Protein AF-A0AAW5EZZ0-F1 (afdb_monomer_lite)

Sequence (472 aa):
MKQSIKCMLILLTALSLTACSPGRGEEETGLPDTGKTQEDAGNKREDSGDKETESGMKTEAPTSEAPENKEWEQFCGSYFKAGDFRYRLSVIPGEAEERDNLSITVYKRSMEGADAERSNAVTGLAEYQLPYEAGVDTYNLEDEMSGGGGNFCLLSLNRDGTVSLGGDGEDAGIYYSYNDNLKLPEGFRRPLNDTDLLEMSREDLRIIRNQFYAVYGRKFQSSDLTEYFEAEPWYRGNTEAGQFDEALLGGLIKRNIAFLNDAEEKYDAGQAAMAKKEYDALEPAPYLELLPEYGEIEVELASDKEHAVDKGLYYAAEGTISVPITLTAEQYKALDGGAELELVTDELTGEKKTLKKAETPEYGEYVFGDEAEGDYVMSTYNPDSGLYSFWANSADTRFKRVYQGVVYVLKGACEEYYGYFDMPRESIVESPGNYRVMDFNEEGPYGPQPYYGNILERDSKGYVKAIYFQGD

pLDDT: mean 83.62, std 22.98, range [20.97, 98.69]

Structure (mmCIF, N/CA/C/O backbone):
data_AF-A0AAW5EZZ0-F1
#
_entry.id   AF-A0AAW5EZZ0-F1
#
loop_
_atom_site.group_PDB
_atom_site.id
_atom_site.type_symbol
_atom_site.label_atom_id
_atom_site.label_alt_id
_atom_site.label_comp_id
_atom_site.label_asym_id
_atom_site.label_entity_id
_atom_site.label_seq_id
_atom_site.pdbx_PDB_ins_code
_atom_site.Cartn_x
_atom_site.Cartn_y
_atom_site.Cartn_z
_atom_site.occupancy
_atom_site.B_iso_or_equiv
_atom_site.auth_seq_id
_atom_site.auth_comp_id
_atom_site.auth_asym_id
_atom_site.auth_atom_id
_atom_site.pdbx_PDB_model_num
ATOM 1 N N . MET A 1 1 ? 18.873 30.737 12.457 1.00 25.80 1 MET A N 1
ATOM 2 C CA . MET A 1 1 ? 17.650 30.130 11.897 1.00 25.80 1 MET A CA 1
ATOM 3 C C . MET A 1 1 ? 18.109 28.946 11.068 1.00 25.80 1 MET A C 1
ATOM 5 O O . MET A 1 1 ? 18.758 29.187 10.060 1.00 25.80 1 MET A O 1
ATOM 9 N N . LYS A 1 2 ? 17.893 27.707 11.530 1.00 26.20 2 LYS A N 1
ATOM 10 C CA . LYS A 1 2 ? 17.995 26.536 10.645 1.00 26.20 2 LYS A CA 1
ATOM 11 C C . LYS A 1 2 ? 16.740 26.546 9.764 1.00 26.20 2 LYS A C 1
ATOM 13 O O . LYS A 1 2 ? 15.663 26.819 10.291 1.00 26.20 2 LYS A O 1
ATOM 18 N N . GLN A 1 3 ? 16.866 26.296 8.464 1.00 24.58 3 GLN A N 1
ATOM 19 C CA . GLN A 1 3 ? 15.704 25.913 7.662 1.00 24.58 3 GLN A CA 1
ATOM 20 C C . GLN A 1 3 ? 15.411 24.448 7.988 1.00 24.58 3 GLN A C 1
ATOM 22 O O . GLN A 1 3 ? 16.315 23.621 7.924 1.00 24.58 3 GLN A O 1
ATOM 27 N N . SER A 1 4 ? 14.178 24.146 8.392 1.00 29.19 4 SER A N 1
ATOM 28 C CA . SER A 1 4 ? 13.701 22.765 8.438 1.00 29.19 4 SER A CA 1
ATOM 29 C C . SER A 1 4 ? 13.444 22.324 7.000 1.00 29.19 4 SER A C 1
ATOM 31 O O . SER A 1 4 ? 12.796 23.053 6.243 1.00 29.19 4 SER A O 1
ATOM 33 N N . ILE A 1 5 ? 13.994 21.174 6.614 1.00 37.12 5 ILE A N 1
ATOM 34 C CA . ILE A 1 5 ? 13.730 20.571 5.309 1.00 37.12 5 ILE A CA 1
ATOM 35 C C . ILE A 1 5 ? 12.344 19.926 5.402 1.00 37.12 5 ILE A C 1
ATOM 37 O O . ILE A 1 5 ? 12.161 18.917 6.081 1.00 37.12 5 ILE A O 1
ATOM 41 N N . LYS A 1 6 ? 11.346 20.552 4.769 1.00 34.66 6 LYS A N 1
ATOM 42 C CA . LYS A 1 6 ? 10.012 19.965 4.613 1.00 34.66 6 LYS A CA 1
ATOM 43 C C . LYS A 1 6 ? 10.017 19.050 3.396 1.00 34.66 6 LYS A C 1
ATOM 45 O O . LYS A 1 6 ? 10.063 19.543 2.271 1.00 34.66 6 LYS A O 1
ATOM 50 N N . CYS A 1 7 ? 9.934 17.746 3.629 1.00 35.91 7 CYS A N 1
ATOM 51 C CA . CYS A 1 7 ? 9.763 16.750 2.578 1.00 35.91 7 CYS A CA 1
ATOM 52 C C . CYS A 1 7 ? 8.276 16.404 2.462 1.00 35.91 7 CYS A C 1
ATOM 54 O O . CYS A 1 7 ? 7.683 15.858 3.391 1.00 35.91 7 CYS A O 1
ATOM 56 N N . MET A 1 8 ? 7.662 16.706 1.318 1.00 28.70 8 MET A N 1
ATOM 57 C CA . MET A 1 8 ? 6.368 16.120 0.976 1.00 28.70 8 MET A CA 1
ATOM 58 C C . MET A 1 8 ? 6.643 14.696 0.493 1.00 28.70 8 MET A C 1
ATOM 60 O O . MET A 1 8 ? 7.130 14.516 -0.619 1.00 28.70 8 MET A O 1
ATOM 64 N N . LEU A 1 9 ? 6.429 13.706 1.363 1.00 32.41 9 LEU A N 1
ATOM 65 C CA . LEU A 1 9 ? 6.877 12.338 1.114 1.00 32.41 9 LEU A CA 1
ATOM 66 C C . LEU A 1 9 ? 5.952 11.634 0.110 1.00 32.41 9 LEU A C 1
ATOM 68 O O . LEU A 1 9 ? 4.942 11.033 0.480 1.00 32.41 9 LEU A O 1
ATOM 72 N N . ILE A 1 10 ? 6.327 11.716 -1.166 1.00 34.09 10 ILE A N 1
ATOM 73 C CA . ILE A 1 10 ? 6.052 10.666 -2.151 1.00 34.09 10 ILE A CA 1
ATOM 74 C C . ILE A 1 10 ? 6.952 9.478 -1.774 1.00 34.09 10 ILE A C 1
ATOM 76 O O . ILE A 1 10 ? 8.081 9.678 -1.322 1.00 34.09 10 ILE A O 1
ATOM 80 N N . LEU A 1 11 ? 6.436 8.252 -1.863 1.00 26.95 11 LEU A N 1
ATOM 81 C CA . LEU A 1 11 ? 7.055 7.085 -1.229 1.00 26.95 11 LEU A CA 1
ATOM 82 C C . LEU A 1 11 ? 8.092 6.425 -2.156 1.00 26.95 11 LEU A C 1
ATOM 84 O O . LEU A 1 11 ? 7.875 5.338 -2.678 1.00 26.95 11 LEU A O 1
ATOM 88 N N . LEU A 1 12 ? 9.216 7.116 -2.362 1.00 27.89 12 LEU A N 1
ATOM 89 C CA . LEU A 1 12 ? 10.414 6.598 -3.031 1.00 27.89 12 LEU A CA 1
ATOM 90 C C . LEU A 1 12 ? 11.658 7.365 -2.549 1.00 27.89 12 LEU A C 1
ATOM 92 O O . LEU A 1 12 ? 11.656 8.595 -2.466 1.00 27.89 12 LEU A O 1
ATOM 96 N N . THR A 1 13 ? 12.719 6.641 -2.194 1.00 28.86 13 THR A N 1
ATOM 97 C CA . THR A 1 13 ? 13.950 7.196 -1.609 1.00 28.86 13 THR A CA 1
ATOM 98 C C . THR A 1 13 ? 14.894 7.760 -2.668 1.00 28.86 13 THR A C 1
ATOM 100 O O . THR A 1 13 ? 15.791 7.079 -3.155 1.00 28.86 13 THR A O 1
ATOM 103 N N . ALA A 1 14 ? 14.730 9.043 -2.991 1.00 24.12 14 ALA A N 1
ATOM 104 C CA . ALA A 1 14 ? 15.671 9.789 -3.825 1.00 24.12 14 ALA A CA 1
ATOM 105 C C . ALA A 1 14 ? 16.871 10.304 -2.998 1.00 24.12 14 ALA A C 1
ATOM 107 O O . ALA A 1 14 ? 16.895 11.463 -2.570 1.00 24.12 14 ALA A O 1
ATOM 108 N N . LEU A 1 15 ? 17.867 9.443 -2.754 1.00 25.41 15 LEU A N 1
ATOM 109 C CA . LEU A 1 15 ? 19.126 9.833 -2.103 1.00 25.41 15 LEU A CA 1
ATOM 110 C C . LEU A 1 15 ? 20.008 10.681 -3.042 1.00 25.41 15 LEU A C 1
ATOM 112 O O . LEU A 1 15 ? 19.944 10.580 -4.266 1.00 25.41 15 LEU A O 1
ATOM 116 N N . SER A 1 16 ? 20.785 11.605 -2.469 1.00 24.33 16 SER A N 1
ATOM 117 C CA . SER A 1 16 ? 21.275 12.780 -3.210 1.00 24.33 16 SER A CA 1
ATOM 118 C C . SER A 1 16 ? 22.683 12.644 -3.809 1.00 24.33 16 SER A C 1
ATOM 120 O O . SER A 1 16 ? 23.648 12.288 -3.135 1.00 24.33 16 SER A O 1
ATOM 122 N N . LEU A 1 17 ? 22.802 13.027 -5.086 1.00 21.11 17 LEU A N 1
ATOM 123 C CA . LEU A 1 17 ? 24.050 13.100 -5.857 1.00 21.11 17 LEU A CA 1
ATOM 124 C C . LEU A 1 17 ? 25.171 13.869 -5.129 1.00 21.11 17 LEU A C 1
ATOM 126 O O . LEU A 1 17 ? 25.057 15.072 -4.881 1.00 21.11 17 LEU A O 1
ATOM 130 N N . THR A 1 18 ? 26.320 13.220 -4.922 1.00 24.28 18 THR A N 1
ATOM 131 C CA . THR A 1 18 ? 27.571 13.883 -4.514 1.00 24.28 18 THR A CA 1
ATOM 132 C C . THR A 1 18 ? 28.516 14.055 -5.705 1.00 24.28 18 THR A C 1
ATOM 134 O O . THR A 1 18 ? 29.239 13.151 -6.115 1.00 24.28 18 THR A O 1
ATOM 137 N N . ALA A 1 19 ? 28.528 15.258 -6.283 1.00 20.97 19 ALA A N 1
ATOM 138 C CA . ALA A 1 19 ? 29.364 15.569 -7.440 1.00 20.97 19 ALA A CA 1
ATOM 139 C C . ALA A 1 19 ? 30.833 15.843 -7.053 1.00 20.97 19 ALA A C 1
ATOM 141 O O . ALA A 1 19 ? 31.137 16.839 -6.390 1.00 20.97 19 ALA A O 1
ATOM 142 N N . CYS A 1 20 ? 31.764 15.029 -7.562 1.00 21.86 20 CYS A N 1
ATOM 143 C CA . CYS A 1 20 ? 33.201 15.325 -7.554 1.00 21.86 20 CYS A CA 1
ATOM 144 C C . CYS A 1 20 ? 33.704 15.717 -8.954 1.00 21.86 20 CYS A C 1
ATOM 146 O O . CYS A 1 20 ? 33.386 15.087 -9.957 1.00 21.86 20 CYS A O 1
ATOM 148 N N . SER A 1 21 ? 34.519 16.773 -9.014 1.00 23.48 21 SER A N 1
ATOM 149 C CA . SER A 1 21 ? 35.063 17.371 -10.245 1.00 23.48 21 SER A CA 1
ATOM 150 C C . SER A 1 21 ? 36.598 17.548 -10.114 1.00 23.48 21 SER A C 1
ATOM 152 O O . SER A 1 21 ? 37.146 17.257 -9.050 1.00 23.48 21 SER A O 1
ATOM 154 N N . PRO A 1 22 ? 37.361 17.905 -11.164 1.00 28.61 22 PRO A N 1
ATOM 155 C CA . PRO A 1 22 ? 37.986 16.887 -12.004 1.00 28.61 22 PRO A CA 1
ATOM 156 C C . PRO A 1 22 ? 39.528 16.887 -11.950 1.00 28.61 22 PRO A C 1
ATOM 158 O O . PRO A 1 22 ? 40.175 17.926 -11.799 1.00 28.61 22 PRO A O 1
ATOM 161 N N . GLY A 1 23 ? 40.126 15.707 -12.150 1.00 23.25 23 GLY A N 1
ATOM 162 C CA . GLY A 1 23 ? 41.570 15.520 -12.350 1.00 23.25 23 GLY A CA 1
ATOM 163 C C . GLY A 1 23 ? 41.960 15.583 -13.833 1.00 23.25 23 GLY A C 1
ATOM 164 O O . GLY A 1 23 ? 41.205 15.138 -14.691 1.00 23.25 23 GLY A O 1
ATOM 165 N N . ARG A 1 24 ? 43.134 16.144 -14.150 1.00 21.95 24 ARG A N 1
ATOM 166 C CA . ARG A 1 24 ? 43.562 16.482 -15.522 1.00 21.95 24 ARG A CA 1
ATOM 167 C C . ARG A 1 24 ? 44.943 15.900 -15.844 1.00 21.95 24 ARG A C 1
ATOM 169 O O . ARG A 1 24 ? 45.864 16.097 -15.055 1.00 21.95 24 ARG A O 1
ATOM 176 N N . GLY A 1 25 ? 45.102 15.286 -17.019 1.00 23.56 25 GLY A N 1
ATOM 177 C CA . GLY A 1 25 ? 46.399 14.861 -17.559 1.00 23.56 25 GLY A CA 1
ATOM 178 C C . GLY A 1 25 ? 46.319 14.397 -19.020 1.00 23.56 25 GLY A C 1
ATOM 179 O O . GLY A 1 25 ? 45.375 13.704 -19.389 1.00 23.56 25 GLY A O 1
ATOM 180 N N . GLU A 1 26 ? 47.292 14.810 -19.835 1.00 22.47 26 GLU A N 1
ATOM 181 C CA . GLU A 1 26 ? 47.576 14.277 -21.182 1.00 22.47 26 GLU A CA 1
ATOM 182 C C . GLU A 1 26 ? 48.276 12.875 -21.081 1.00 22.47 26 GLU A C 1
ATOM 184 O O . GLU A 1 26 ? 48.527 12.410 -19.970 1.00 22.47 26 GLU A O 1
ATOM 189 N N . GLU A 1 27 ? 48.598 12.088 -22.123 1.00 22.78 27 GLU A N 1
ATOM 190 C CA . GLU A 1 27 ? 48.943 12.389 -23.529 1.00 22.78 27 GLU A CA 1
ATOM 191 C C . GLU A 1 27 ? 48.801 11.139 -24.463 1.00 22.78 27 GLU A C 1
ATOM 193 O O . GLU A 1 27 ? 48.312 10.090 -24.051 1.00 22.78 27 GLU A O 1
ATOM 198 N N . GLU A 1 28 ? 49.191 11.269 -25.740 1.00 22.22 28 GLU A N 1
ATOM 199 C CA . GLU A 1 28 ? 48.982 10.371 -26.905 1.00 22.22 28 GLU A CA 1
ATOM 200 C C . GLU A 1 28 ? 49.392 8.872 -26.797 1.00 22.22 28 GLU A C 1
ATOM 202 O O . GLU A 1 28 ? 50.397 8.532 -26.175 1.00 22.22 28 GLU A O 1
ATOM 207 N N . THR A 1 29 ? 48.753 7.974 -27.583 1.00 23.05 29 THR A N 1
ATOM 208 C CA . THR A 1 29 ? 49.314 7.381 -28.847 1.00 23.05 29 THR A CA 1
ATOM 209 C C . THR A 1 29 ? 48.543 6.150 -29.401 1.00 23.05 29 THR A C 1
ATOM 211 O O . THR A 1 29 ? 48.099 5.299 -28.642 1.00 23.05 29 THR A O 1
ATOM 214 N N . GLY A 1 30 ? 48.506 5.978 -30.741 1.00 23.84 30 GLY A N 1
ATOM 215 C CA . GLY A 1 30 ? 48.554 4.642 -31.392 1.00 23.84 30 GLY A CA 1
ATOM 216 C C . GLY A 1 30 ? 47.301 4.038 -32.076 1.00 23.84 30 GLY A C 1
ATOM 217 O O . GLY A 1 30 ? 46.603 3.227 -31.483 1.00 23.84 30 GLY A O 1
ATOM 218 N N . LEU A 1 31 ? 47.123 4.293 -33.383 1.00 22.61 31 LEU A N 1
ATOM 219 C CA . LEU A 1 31 ? 46.390 3.433 -34.356 1.00 22.61 31 LEU A CA 1
ATOM 220 C C . LEU A 1 31 ? 47.407 2.624 -35.218 1.00 22.61 31 LEU A C 1
ATOM 222 O O . LEU A 1 31 ? 48.595 2.961 -35.128 1.00 22.61 31 LEU A O 1
ATOM 226 N N . PRO A 1 32 ? 47.036 1.668 -36.121 1.00 34.94 32 PRO A N 1
ATOM 227 C CA . PRO A 1 32 ? 45.716 1.128 -36.542 1.00 34.94 32 PRO A CA 1
ATOM 228 C C . PRO A 1 32 ? 45.671 -0.442 -36.367 1.00 34.94 32 PRO A C 1
ATOM 230 O O . PRO A 1 32 ? 46.296 -0.910 -35.423 1.00 34.94 32 PRO A O 1
ATOM 233 N N . ASP A 1 33 ? 45.022 -1.362 -37.121 1.00 25.03 33 ASP A N 1
ATOM 234 C CA . ASP A 1 33 ? 44.275 -1.365 -38.405 1.00 25.03 33 ASP A CA 1
ATOM 235 C C . ASP A 1 33 ? 43.443 -2.670 -38.649 1.00 25.03 33 ASP A C 1
ATOM 237 O O . ASP A 1 33 ? 43.699 -3.707 -38.044 1.00 25.03 33 ASP A O 1
ATOM 241 N N . THR A 1 34 ? 42.581 -2.645 -39.680 1.00 25.11 34 THR A N 1
ATOM 242 C CA . THR A 1 34 ? 42.043 -3.757 -40.523 1.00 25.11 34 THR A CA 1
ATOM 243 C C . THR A 1 34 ? 41.052 -4.838 -40.015 1.00 25.11 34 THR A C 1
ATOM 245 O O . THR A 1 34 ? 41.368 -5.647 -39.153 1.00 25.11 34 THR A O 1
ATOM 248 N N . GLY A 1 35 ? 39.943 -4.992 -40.778 1.00 26.11 35 GLY A N 1
ATOM 249 C CA . GLY A 1 35 ? 39.113 -6.220 -40.947 1.00 26.11 35 GLY A CA 1
ATOM 250 C C . GLY A 1 35 ? 37.768 -6.212 -40.191 1.00 26.11 35 GLY A C 1
ATOM 251 O O . GLY A 1 35 ? 37.785 -6.273 -38.974 1.00 26.11 35 GLY A O 1
ATOM 252 N N . LYS A 1 36 ? 36.552 -6.095 -40.769 1.00 25.17 36 LYS A N 1
ATOM 253 C CA . LYS A 1 36 ? 35.918 -6.719 -41.970 1.00 25.17 36 LYS A CA 1
ATOM 254 C C . LYS A 1 36 ? 36.054 -8.253 -41.975 1.00 25.17 36 LYS A C 1
ATOM 256 O O . LYS A 1 36 ? 37.176 -8.731 -41.856 1.00 25.17 36 LYS A O 1
ATOM 261 N N . THR A 1 37 ? 34.999 -9.073 -42.097 1.00 26.17 37 THR A N 1
ATOM 262 C CA . THR A 1 37 ? 33.671 -8.948 -42.774 1.00 26.17 37 THR A CA 1
ATOM 263 C C . THR A 1 37 ? 32.679 -9.883 -42.031 1.00 26.17 37 THR A C 1
ATOM 265 O O . THR A 1 37 ? 33.123 -10.939 -41.594 1.00 26.17 37 THR A O 1
ATOM 268 N N . GLN A 1 38 ? 31.448 -9.523 -41.633 1.00 24.27 38 GLN A N 1
ATOM 269 C CA . GLN A 1 38 ? 30.161 -9.411 -42.369 1.00 24.27 38 GLN A CA 1
ATOM 270 C C . GLN A 1 38 ? 29.733 -10.635 -43.231 1.00 24.27 38 GLN A C 1
ATOM 272 O O . GLN A 1 38 ? 30.563 -11.208 -43.929 1.00 24.27 38 GLN A O 1
ATOM 277 N N . GLU A 1 39 ? 28.412 -10.908 -43.216 1.00 25.88 39 GLU A N 1
ATOM 278 C CA . GLU A 1 39 ? 27.569 -11.821 -44.039 1.00 25.88 39 GLU A CA 1
ATOM 279 C C . GLU A 1 39 ? 27.333 -13.277 -43.559 1.00 25.88 39 GLU A C 1
ATOM 281 O O . GLU A 1 39 ? 28.250 -13.918 -43.055 1.00 25.88 39 GLU A O 1
ATOM 286 N N . ASP A 1 40 ? 26.161 -13.912 -43.774 1.00 25.56 40 ASP A N 1
ATOM 287 C CA . ASP A 1 40 ? 24.745 -13.442 -43.820 1.00 25.56 40 ASP A CA 1
ATOM 288 C C . ASP A 1 40 ? 23.756 -14.654 -43.838 1.00 25.56 40 ASP A C 1
ATOM 290 O O . ASP A 1 40 ? 24.161 -15.778 -44.130 1.00 25.56 40 ASP A O 1
ATOM 294 N N . ALA A 1 41 ? 22.456 -14.375 -43.651 1.00 25.50 41 ALA A N 1
ATOM 295 C CA . ALA A 1 41 ? 21.267 -15.059 -44.197 1.00 25.50 41 ALA A CA 1
ATOM 296 C C . ALA A 1 41 ? 20.896 -16.498 -43.747 1.00 25.50 41 ALA A C 1
ATOM 298 O O . ALA A 1 41 ? 21.713 -17.412 -43.697 1.00 25.50 41 ALA A O 1
ATOM 299 N N . GLY A 1 42 ? 19.587 -16.753 -43.537 1.00 24.06 42 GLY A N 1
ATOM 300 C CA . GLY A 1 42 ? 19.122 -18.121 -43.221 1.00 24.06 42 GLY A CA 1
ATOM 301 C C . GLY A 1 42 ? 17.630 -18.417 -42.990 1.00 24.06 42 GLY A C 1
ATOM 302 O O . GLY A 1 42 ? 17.287 -19.588 -42.912 1.00 24.06 42 GLY A O 1
ATOM 303 N N . ASN A 1 43 ? 16.754 -17.407 -42.918 1.00 24.48 43 ASN A N 1
ATOM 304 C CA . ASN A 1 43 ? 15.364 -17.400 -43.424 1.00 24.48 43 ASN A CA 1
ATOM 305 C C . ASN A 1 43 ? 14.558 -18.732 -43.510 1.00 24.48 43 ASN A C 1
ATOM 307 O O . ASN A 1 43 ? 14.788 -19.522 -44.432 1.00 24.48 43 ASN A O 1
ATOM 311 N N . LYS A 1 44 ? 13.458 -18.845 -42.736 1.00 27.62 44 LYS A N 1
ATOM 312 C CA . LYS A 1 44 ? 12.127 -19.245 -43.267 1.00 27.62 44 LYS A CA 1
ATOM 313 C C . LYS A 1 44 ? 10.953 -19.000 -42.307 1.00 27.62 44 LYS A C 1
ATOM 315 O O . LYS A 1 44 ? 11.107 -19.097 -41.098 1.00 27.62 44 LYS A O 1
ATOM 320 N N . ARG A 1 45 ? 9.775 -18.735 -42.888 1.00 25.02 45 ARG A N 1
ATOM 321 C CA . ARG A 1 45 ? 8.448 -18.702 -42.238 1.00 25.02 45 ARG A CA 1
ATOM 322 C C . ARG A 1 45 ? 7.643 -19.945 -42.631 1.00 25.02 45 ARG A C 1
ATOM 324 O O . ARG A 1 45 ? 7.754 -20.353 -43.786 1.00 25.02 45 ARG A O 1
ATOM 331 N N . GLU A 1 46 ? 6.756 -20.409 -41.755 1.00 26.00 46 GLU A N 1
ATOM 332 C CA . GLU A 1 46 ? 5.473 -21.043 -42.115 1.00 26.00 46 GLU A CA 1
ATOM 333 C C . GLU A 1 46 ? 4.365 -20.481 -41.194 1.00 26.00 46 GLU A C 1
ATOM 335 O O . GLU A 1 46 ? 4.670 -19.765 -40.241 1.00 26.00 46 GLU A O 1
ATOM 340 N N . ASP A 1 47 ? 3.098 -20.709 -41.547 1.00 25.36 47 ASP A N 1
ATOM 341 C CA . ASP A 1 47 ? 1.916 -19.963 -41.077 1.00 25.36 47 ASP A CA 1
ATOM 342 C C . ASP A 1 47 ? 0.717 -20.915 -40.881 1.00 25.36 47 ASP A C 1
ATOM 344 O O . ASP A 1 47 ? 0.445 -21.746 -41.752 1.00 25.36 47 ASP A O 1
ATOM 348 N N . SER A 1 48 ? 0.009 -20.796 -39.751 1.00 25.12 48 SER A N 1
ATOM 349 C CA . SER A 1 48 ? -1.317 -21.394 -39.519 1.00 25.12 48 SER A CA 1
ATOM 350 C C . SER A 1 48 ? -1.993 -20.768 -38.290 1.00 25.12 48 SER A C 1
ATOM 352 O O . SER A 1 48 ? -1.419 -20.811 -37.202 1.00 25.12 48 SER A O 1
ATOM 354 N N . GLY A 1 49 ? -3.199 -20.216 -38.452 1.00 23.98 49 GLY A N 1
ATOM 355 C CA . GLY A 1 49 ? -3.851 -19.382 -37.432 1.00 23.98 49 GLY A CA 1
ATOM 356 C C . GLY A 1 49 ? -4.757 -20.072 -36.397 1.00 23.98 49 GLY A C 1
ATOM 357 O O . GLY A 1 49 ? -4.881 -21.295 -36.330 1.00 23.98 49 GLY A O 1
ATOM 358 N N . ASP A 1 50 ? -5.430 -19.196 -35.649 1.00 28.22 50 ASP A N 1
ATOM 359 C CA . ASP A 1 50 ? -6.645 -19.369 -34.841 1.00 28.22 50 ASP A CA 1
ATOM 360 C C . ASP A 1 50 ? -6.617 -20.325 -33.635 1.00 28.22 50 ASP A C 1
ATOM 362 O O . ASP A 1 50 ? -7.182 -21.422 -33.645 1.00 28.22 50 ASP A O 1
ATOM 366 N N . LYS A 1 51 ? -6.129 -19.782 -32.514 1.00 27.08 51 LYS A N 1
ATOM 367 C CA . LYS A 1 51 ? -6.899 -19.690 -31.259 1.00 27.08 51 LYS A CA 1
ATOM 368 C C . LYS A 1 51 ? -6.567 -18.374 -30.561 1.00 27.08 51 LYS A C 1
ATOM 370 O O . LYS A 1 51 ? -5.404 -17.987 -30.544 1.00 27.08 51 LYS A O 1
ATOM 375 N N . GLU A 1 52 ? -7.551 -17.757 -29.915 1.00 34.47 52 GLU A N 1
ATOM 376 C CA . GLU A 1 52 ? -7.270 -16.804 -28.839 1.00 34.47 52 GLU A CA 1
ATOM 377 C C . GLU A 1 52 ? -6.639 -17.583 -27.682 1.00 34.47 52 GLU A C 1
ATOM 379 O O . GLU A 1 52 ? -7.231 -18.517 -27.131 1.00 34.47 52 GLU A O 1
ATOM 384 N N . THR A 1 53 ? -5.385 -17.261 -27.388 1.00 29.70 53 THR A N 1
ATOM 385 C CA . THR A 1 53 ? -4.607 -17.855 -26.305 1.00 29.70 53 THR A CA 1
ATOM 386 C C . THR A 1 53 ? -4.374 -16.804 -25.238 1.00 29.70 53 THR A C 1
ATOM 388 O O . THR A 1 53 ? -3.755 -15.785 -25.529 1.00 29.70 53 THR A O 1
ATOM 391 N N . GLU A 1 54 ? -4.783 -17.091 -24.004 1.00 44.47 54 GLU A N 1
ATOM 392 C CA . GLU A 1 54 ? -4.286 -16.404 -22.808 1.00 44.47 54 GLU A CA 1
ATOM 393 C C . GLU A 1 54 ? -2.767 -16.651 -22.724 1.00 44.47 54 GLU A C 1
ATOM 395 O O . GLU A 1 54 ? -2.307 -17.685 -22.233 1.00 44.47 54 GLU A O 1
ATOM 400 N N . SER A 1 55 ? -1.970 -15.754 -23.308 1.00 38.06 55 SER A N 1
ATOM 401 C CA . SER A 1 55 ? -0.539 -15.958 -23.552 1.00 38.06 55 SER A CA 1
ATOM 402 C C . SER A 1 55 ? 0.317 -15.518 -22.363 1.00 38.06 55 SER A C 1
ATOM 404 O O . SER A 1 55 ? 1.198 -14.672 -22.495 1.00 38.06 55 SER A O 1
ATOM 406 N N . GLY A 1 56 ? 0.059 -16.102 -21.190 1.00 38.75 56 GLY A N 1
ATOM 407 C CA . GLY A 1 56 ? 0.911 -15.941 -20.011 1.00 38.75 56 GLY A CA 1
ATOM 408 C C . GLY A 1 56 ? 2.246 -16.670 -20.192 1.00 38.75 56 GLY A C 1
ATOM 409 O O . GLY A 1 56 ? 2.362 -17.855 -19.873 1.00 38.75 56 GLY A O 1
ATOM 410 N N . MET A 1 57 ? 3.256 -15.976 -20.718 1.00 40.34 57 MET A N 1
ATOM 411 C CA . MET A 1 57 ? 4.615 -16.503 -20.858 1.00 40.34 57 MET A CA 1
ATOM 412 C C . MET A 1 57 ? 5.321 -16.456 -19.494 1.00 40.34 57 MET A C 1
ATOM 414 O O . MET A 1 57 ? 5.633 -15.384 -18.988 1.00 40.34 57 MET A O 1
ATOM 418 N N . LYS A 1 58 ? 5.579 -17.619 -18.879 1.00 39.62 58 LYS A N 1
ATOM 419 C CA . LYS A 1 58 ? 6.335 -17.690 -17.616 1.00 39.62 58 LYS A CA 1
ATOM 420 C C . LYS A 1 58 ? 7.840 -17.531 -17.862 1.00 39.62 58 LYS A C 1
ATOM 422 O O . LYS A 1 58 ? 8.537 -18.520 -18.087 1.00 39.62 58 LYS A O 1
ATOM 427 N N . THR A 1 59 ? 8.329 -16.300 -17.782 1.00 39.47 59 THR A N 1
ATOM 428 C CA . THR A 1 59 ? 9.729 -15.984 -17.469 1.00 39.47 59 THR A CA 1
ATOM 429 C C . THR A 1 59 ? 9.911 -15.922 -15.947 1.00 39.47 59 THR A C 1
ATOM 431 O O . THR A 1 59 ? 9.034 -15.454 -15.225 1.00 39.47 59 THR A O 1
ATOM 434 N N . GLU A 1 60 ? 11.021 -16.459 -15.432 1.00 42.69 60 GLU A N 1
ATOM 435 C CA . GLU A 1 60 ? 11.347 -16.357 -14.002 1.00 42.69 60 GLU A CA 1
ATOM 436 C C . GLU A 1 60 ? 11.781 -14.916 -13.696 1.00 42.69 60 GLU A C 1
ATOM 438 O O . GLU A 1 60 ? 12.631 -14.360 -14.397 1.00 42.69 60 GLU A O 1
ATOM 443 N N . ALA A 1 61 ? 11.172 -14.292 -12.684 1.00 44.19 61 ALA A N 1
ATOM 444 C CA . ALA A 1 61 ? 11.488 -12.917 -12.312 1.00 44.19 61 ALA A CA 1
ATOM 445 C C . ALA A 1 61 ? 12.948 -12.808 -11.819 1.00 44.19 61 ALA A C 1
ATOM 447 O O . ALA A 1 61 ? 13.403 -13.691 -11.087 1.00 44.19 61 ALA A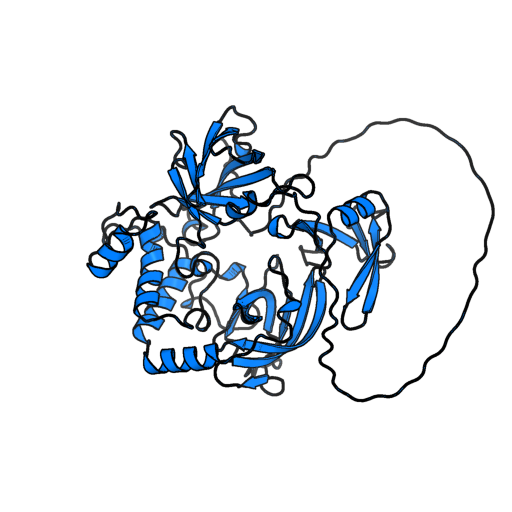 O 1
ATOM 448 N N . PRO A 1 62 ? 13.692 -11.747 -12.187 1.00 50.66 62 PRO A N 1
ATOM 449 C CA . PRO A 1 62 ? 15.066 -11.571 -11.733 1.00 50.66 62 PRO A CA 1
ATOM 450 C C . PRO A 1 62 ? 15.106 -11.396 -10.210 1.00 50.66 62 PRO A C 1
ATOM 452 O O . PRO A 1 62 ? 14.468 -10.501 -9.665 1.00 50.66 62 PRO A O 1
ATOM 455 N N . THR A 1 63 ? 15.881 -12.234 -9.523 1.00 48.22 63 THR A N 1
ATOM 456 C CA . THR A 1 63 ? 16.118 -12.142 -8.075 1.00 48.22 63 THR A CA 1
ATOM 457 C C . THR A 1 63 ? 17.529 -11.634 -7.801 1.00 48.22 63 THR A C 1
ATOM 459 O O . THR A 1 63 ? 18.491 -12.193 -8.329 1.00 48.22 63 THR A O 1
ATOM 462 N N . SER A 1 64 ? 17.681 -10.623 -6.945 1.00 53.28 64 SER A N 1
ATOM 463 C CA . SER A 1 64 ? 18.989 -10.219 -6.409 1.00 53.28 64 SER A CA 1
ATOM 464 C C . SER A 1 64 ? 19.596 -11.314 -5.521 1.00 53.28 64 SER A C 1
ATOM 466 O O . SER A 1 64 ? 18.861 -11.948 -4.759 1.00 53.28 64 SER A O 1
ATOM 468 N N . GLU A 1 65 ? 20.923 -11.483 -5.528 1.00 53.78 65 GLU A N 1
ATOM 469 C CA . GLU A 1 65 ? 21.616 -12.312 -4.529 1.00 53.78 65 GLU A CA 1
ATOM 470 C C . GLU A 1 65 ? 21.525 -11.652 -3.140 1.00 53.78 65 GLU A C 1
ATOM 472 O O . GLU A 1 65 ? 22.311 -10.777 -2.786 1.00 53.78 65 GLU A O 1
ATOM 477 N N . ALA A 1 66 ? 20.514 -12.037 -2.359 1.00 52.97 66 ALA A N 1
ATOM 478 C CA . ALA A 1 66 ? 20.323 -11.547 -0.997 1.00 52.97 66 ALA A CA 1
ATOM 479 C C . ALA A 1 66 ? 21.330 -12.190 -0.013 1.00 52.97 66 ALA A C 1
ATOM 481 O O . ALA A 1 66 ? 21.739 -13.334 -0.232 1.00 52.97 66 ALA A O 1
ATOM 482 N N . PRO A 1 67 ? 21.679 -11.515 1.104 1.00 56.66 67 PRO A N 1
ATOM 483 C CA . PRO A 1 67 ? 22.525 -12.092 2.151 1.00 56.66 67 PRO A CA 1
ATOM 484 C C . PRO A 1 67 ? 22.002 -13.441 2.675 1.00 56.66 67 PRO A C 1
ATOM 486 O O . PRO A 1 67 ? 20.792 -13.645 2.788 1.00 56.66 67 PRO A O 1
ATOM 489 N N . GLU A 1 68 ? 22.908 -14.352 3.065 1.00 58.00 68 GLU A N 1
ATOM 490 C CA . GLU A 1 68 ? 22.541 -15.686 3.589 1.00 58.00 68 GLU A CA 1
ATOM 491 C C . GLU A 1 68 ? 21.656 -15.625 4.851 1.00 58.00 68 GLU A C 1
ATOM 493 O O . GLU A 1 68 ? 20.940 -16.583 5.148 1.00 58.00 68 GLU A O 1
ATOM 498 N N . ASN A 1 69 ? 21.688 -14.507 5.588 1.00 66.88 69 ASN A N 1
ATOM 499 C CA . ASN A 1 69 ? 20.760 -14.228 6.676 1.00 66.88 69 ASN A CA 1
ATOM 500 C C . ASN A 1 69 ? 19.744 -13.147 6.273 1.00 66.88 69 ASN A C 1
ATOM 502 O O . ASN A 1 69 ? 20.121 -12.041 5.893 1.00 66.88 69 ASN A O 1
ATOM 506 N N . LYS A 1 70 ? 18.457 -13.467 6.437 1.00 80.62 70 LYS A N 1
ATOM 507 C CA . LYS A 1 70 ? 17.301 -12.584 6.215 1.00 80.62 70 LYS A CA 1
ATOM 508 C C . LYS A 1 70 ? 16.577 -12.199 7.516 1.00 80.62 70 LYS A C 1
ATOM 510 O O . LYS A 1 70 ? 15.497 -11.626 7.466 1.00 80.62 70 LYS A O 1
ATOM 515 N N . GLU A 1 71 ? 17.148 -12.476 8.695 1.00 87.31 71 GLU A N 1
ATOM 516 C CA . GLU A 1 71 ? 16.571 -12.061 9.990 1.00 87.31 71 GLU A CA 1
ATOM 517 C C . GLU A 1 71 ? 16.321 -10.545 10.087 1.00 87.31 71 GLU A C 1
ATOM 519 O O . GLU A 1 71 ? 15.460 -10.123 10.853 1.00 87.31 71 GLU A O 1
ATOM 524 N N . TRP A 1 72 ? 17.028 -9.725 9.311 1.00 88.88 72 TRP A N 1
ATOM 525 C CA . TRP A 1 72 ? 16.809 -8.283 9.251 1.00 88.88 72 TRP A CA 1
ATOM 526 C C . TRP A 1 72 ? 15.515 -7.889 8.510 1.00 88.88 72 TRP A C 1
ATOM 528 O O . TRP A 1 72 ? 14.910 -6.880 8.865 1.00 88.88 72 TRP A O 1
ATOM 538 N N . GLU A 1 73 ? 15.025 -8.702 7.560 1.00 90.69 73 GLU A N 1
ATOM 539 C CA . GLU A 1 73 ? 13.815 -8.407 6.766 1.00 90.69 73 GLU A CA 1
ATOM 540 C C . GLU A 1 73 ? 12.551 -8.336 7.645 1.00 90.69 73 GLU A C 1
ATOM 542 O O . GLU A 1 73 ? 11.608 -7.624 7.310 1.00 90.69 73 GLU A O 1
ATOM 547 N N . GLN A 1 74 ? 12.550 -8.986 8.820 1.00 90.94 74 GLN A N 1
ATOM 548 C CA . GLN A 1 74 ? 11.442 -8.911 9.789 1.00 90.94 74 GLN A CA 1
ATOM 549 C C . GLN A 1 74 ? 11.268 -7.519 10.426 1.00 90.94 74 GLN A C 1
ATOM 551 O O . GLN A 1 74 ? 10.240 -7.264 11.048 1.00 90.94 74 GLN A O 1
ATOM 556 N N . PHE A 1 75 ? 12.279 -6.648 10.323 1.00 93.38 75 PHE A N 1
ATOM 557 C CA . PHE A 1 75 ? 12.238 -5.283 10.849 1.00 93.38 75 PHE A CA 1
ATOM 558 C C . PHE A 1 75 ? 11.921 -4.244 9.771 1.00 93.38 75 PHE A C 1
ATOM 560 O O . PHE A 1 75 ? 11.766 -3.076 10.110 1.00 93.38 75 PHE A O 1
ATOM 567 N N . CYS A 1 76 ? 11.833 -4.627 8.492 1.00 94.44 76 CYS A N 1
ATOM 568 C CA . CYS A 1 76 ? 11.517 -3.709 7.400 1.00 94.44 76 CYS A CA 1
ATOM 569 C C . CYS A 1 76 ? 10.021 -3.344 7.375 1.00 94.44 76 CYS A C 1
ATOM 571 O O . CYS A 1 76 ? 9.150 -4.167 7.657 1.00 94.44 76 CYS A O 1
ATOM 573 N N . GLY A 1 77 ? 9.713 -2.100 7.001 1.00 94.75 77 GLY A N 1
ATOM 574 C CA . GLY A 1 77 ? 8.352 -1.595 6.831 1.00 94.75 77 GLY A CA 1
ATOM 575 C C . GLY A 1 77 ? 8.052 -0.304 7.597 1.00 94.75 77 GLY A C 1
ATOM 576 O O . GLY A 1 77 ? 8.936 0.407 8.078 1.00 94.75 77 GLY A O 1
ATOM 577 N N . SER A 1 78 ? 6.758 0.024 7.682 1.00 96.19 78 SER A N 1
ATOM 578 C CA . SER A 1 78 ? 6.253 1.233 8.348 1.00 96.19 78 SER A CA 1
ATOM 579 C C . SER A 1 78 ? 5.930 0.998 9.824 1.00 96.19 78 SER A C 1
ATOM 581 O O . SER A 1 78 ? 5.281 0.015 10.184 1.00 96.19 78 SER A O 1
ATOM 583 N N . TYR A 1 79 ? 6.294 1.969 10.659 1.00 97.94 79 TYR A N 1
ATOM 584 C CA . TYR A 1 79 ? 6.175 1.939 12.113 1.00 97.94 79 TYR A CA 1
ATOM 585 C C . TYR A 1 79 ? 5.550 3.228 12.672 1.00 97.94 79 TYR A C 1
ATOM 587 O O . TYR A 1 79 ? 5.772 4.319 12.146 1.00 97.94 79 TYR A O 1
ATOM 595 N N . PHE A 1 80 ? 4.800 3.131 13.774 1.00 97.81 80 PHE A N 1
ATOM 596 C CA . PHE A 1 80 ? 4.192 4.277 14.467 1.00 97.81 80 PHE A CA 1
ATOM 597 C C . PHE A 1 80 ? 4.500 4.281 15.967 1.00 97.81 80 PHE A C 1
ATOM 599 O O . PHE A 1 80 ? 4.578 3.233 16.608 1.00 97.81 80 PHE A O 1
ATOM 606 N N . LYS A 1 81 ? 4.652 5.474 16.547 1.00 98.19 81 LYS A N 1
ATOM 607 C CA . LYS A 1 81 ? 4.951 5.645 17.973 1.00 98.19 81 LYS A CA 1
ATOM 608 C C . LYS A 1 81 ? 3.737 5.345 18.852 1.00 98.19 81 LYS A C 1
ATOM 610 O O . LYS A 1 81 ? 2.641 5.859 18.619 1.00 98.19 81 LYS A O 1
ATOM 615 N N . ALA A 1 82 ? 3.952 4.579 19.922 1.00 98.00 82 ALA A N 1
ATOM 616 C CA . ALA A 1 82 ? 2.907 4.191 20.867 1.00 98.00 82 ALA A CA 1
ATOM 617 C C . ALA A 1 82 ? 2.161 5.402 21.468 1.00 98.00 82 ALA A C 1
ATOM 619 O O . ALA A 1 82 ? 2.715 6.162 22.267 1.00 98.00 82 ALA A O 1
ATOM 620 N N . GLY A 1 83 ? 0.883 5.551 21.107 1.00 96.69 83 GLY A N 1
ATOM 621 C CA . GLY A 1 83 ? -0.005 6.612 21.585 1.00 96.69 83 GLY A CA 1
ATOM 622 C C . GLY A 1 83 ? 0.176 7.992 20.947 1.00 96.69 83 GLY A C 1
ATOM 623 O O . GLY A 1 83 ? -0.470 8.934 21.409 1.00 96.69 83 GLY A O 1
ATOM 624 N N . ASP A 1 84 ? 1.035 8.134 19.931 1.00 96.12 84 ASP A N 1
ATOM 625 C CA . ASP A 1 84 ? 1.214 9.387 19.192 1.00 96.12 84 ASP A CA 1
ATOM 626 C C . ASP A 1 84 ? 1.634 9.148 17.729 1.00 96.12 84 ASP A C 1
ATOM 628 O O . ASP A 1 84 ? 2.769 9.412 17.327 1.00 96.12 84 ASP A O 1
ATOM 632 N N . PHE A 1 85 ? 0.678 8.699 16.913 1.00 95.38 85 PHE A N 1
ATOM 633 C CA . PHE A 1 85 ? 0.816 8.440 15.468 1.00 95.38 85 PHE A CA 1
ATOM 634 C C . PHE A 1 85 ? 1.286 9.641 14.620 1.00 95.38 85 PHE A C 1
ATOM 636 O O . PHE A 1 85 ? 1.511 9.508 13.417 1.00 95.38 85 PHE A O 1
ATOM 643 N N . ARG A 1 86 ? 1.473 10.836 15.205 1.00 94.25 86 ARG A N 1
ATOM 644 C CA . ARG A 1 86 ? 2.208 11.910 14.518 1.00 94.25 86 ARG A CA 1
ATOM 645 C C . ARG A 1 86 ? 3.646 11.492 14.232 1.00 94.25 86 ARG A C 1
ATOM 647 O O . ARG A 1 86 ? 4.166 11.899 13.199 1.00 94.25 86 ARG A O 1
ATOM 654 N N . TYR A 1 87 ? 4.266 10.722 15.125 1.00 96.19 87 TYR A N 1
ATOM 655 C CA . TYR A 1 87 ? 5.620 10.205 14.958 1.00 96.19 87 TYR A CA 1
ATOM 656 C C . TYR A 1 87 ? 5.570 8.827 14.313 1.00 96.19 87 TYR A C 1
ATOM 658 O O . TYR A 1 87 ? 4.903 7.906 14.796 1.00 96.19 87 TYR A O 1
ATOM 666 N N . ARG A 1 88 ? 6.293 8.713 13.208 1.00 96.19 88 ARG A N 1
ATOM 667 C CA . ARG A 1 88 ? 6.369 7.538 12.357 1.00 96.19 88 ARG A CA 1
ATOM 668 C C . ARG A 1 88 ? 7.832 7.254 12.036 1.00 96.19 88 ARG A C 1
ATOM 670 O O . ARG A 1 88 ? 8.682 8.141 12.102 1.00 96.19 88 ARG A O 1
ATOM 677 N N . LEU A 1 89 ? 8.108 6.000 11.734 1.00 95.25 89 LEU A N 1
ATOM 678 C CA . LEU A 1 89 ? 9.430 5.488 11.419 1.00 95.25 89 LEU A CA 1
ATOM 679 C C . LEU A 1 89 ? 9.282 4.564 10.207 1.00 95.25 89 LEU A C 1
ATOM 681 O O . LEU A 1 89 ? 8.255 3.901 10.054 1.00 95.25 89 LEU A O 1
ATOM 685 N N . SER A 1 90 ? 10.265 4.564 9.318 1.00 96.12 90 SER A N 1
ATOM 686 C CA . SER A 1 90 ? 10.384 3.567 8.254 1.00 96.12 90 SER A CA 1
ATOM 687 C C . SER A 1 90 ? 11.722 2.877 8.420 1.00 96.12 90 SER A C 1
ATOM 689 O O . SER A 1 90 ? 12.717 3.560 8.643 1.00 96.12 90 SER A O 1
ATOM 691 N N . VAL A 1 91 ? 11.731 1.555 8.312 1.00 96.50 91 VAL A N 1
ATOM 692 C CA . VAL A 1 91 ? 12.948 0.760 8.142 1.00 96.50 91 VAL A CA 1
ATOM 693 C C . VAL A 1 91 ? 12.893 0.193 6.734 1.00 96.50 91 VAL A C 1
ATOM 695 O O . VAL A 1 91 ? 11.881 -0.404 6.366 1.00 96.50 91 VAL A O 1
ATOM 698 N N . ILE A 1 92 ? 13.947 0.370 5.952 1.00 94.94 92 ILE A N 1
ATOM 699 C CA . ILE A 1 92 ? 14.057 -0.198 4.605 1.00 94.94 92 ILE A CA 1
ATOM 700 C C . ILE A 1 92 ? 15.369 -0.981 4.467 1.00 94.94 92 ILE A C 1
ATOM 702 O O . ILE A 1 92 ? 16.312 -0.715 5.220 1.00 94.94 92 ILE A O 1
ATOM 706 N N . PRO A 1 93 ? 15.442 -1.945 3.532 1.00 93.62 93 PRO A N 1
ATOM 707 C CA . PRO A 1 93 ? 16.709 -2.560 3.149 1.00 93.62 93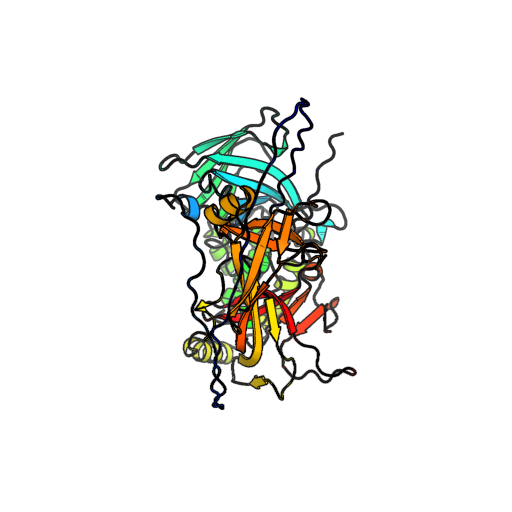 PRO A CA 1
ATOM 708 C C . PRO A 1 93 ? 17.730 -1.502 2.712 1.00 93.62 93 PRO A C 1
ATOM 710 O O . PRO A 1 93 ? 17.357 -0.451 2.185 1.00 93.62 93 PRO A O 1
ATOM 713 N N . GLY A 1 94 ? 19.012 -1.798 2.903 1.00 90.94 94 GLY A N 1
ATOM 714 C CA . GLY A 1 94 ? 20.105 -0.967 2.404 1.00 90.94 94 GLY A CA 1
ATOM 715 C C . GLY A 1 94 ? 20.290 -1.028 0.883 1.00 90.94 94 GLY A C 1
ATOM 716 O O . GLY A 1 94 ? 19.545 -1.695 0.153 1.00 90.94 94 GLY A O 1
ATOM 717 N N . GLU A 1 95 ? 21.329 -0.333 0.418 1.00 88.31 95 GLU A N 1
ATOM 718 C CA . GLU A 1 95 ? 21.779 -0.321 -0.981 1.00 88.31 95 GLU A CA 1
ATOM 719 C C . GLU A 1 95 ? 22.103 -1.729 -1.512 1.00 88.31 95 GLU A C 1
ATOM 721 O O . GLU A 1 95 ? 22.281 -2.682 -0.752 1.00 88.31 95 GLU A O 1
ATOM 726 N N . ALA A 1 96 ? 22.189 -1.869 -2.836 1.00 85.75 96 ALA A N 1
ATOM 727 C CA . ALA A 1 96 ? 22.240 -3.166 -3.516 1.00 85.75 96 ALA A CA 1
ATOM 728 C C . ALA A 1 96 ? 23.337 -4.134 -3.013 1.00 85.75 96 ALA A C 1
ATOM 730 O O . ALA A 1 96 ? 23.087 -5.337 -2.926 1.00 85.75 96 ALA A O 1
ATOM 731 N N . GLU A 1 97 ? 24.530 -3.637 -2.664 1.00 83.06 97 GLU A N 1
ATOM 732 C CA . GLU A 1 97 ? 25.618 -4.443 -2.084 1.00 83.06 97 GLU A CA 1
ATOM 733 C C . GLU A 1 97 ? 25.602 -4.570 -0.547 1.00 83.06 97 GLU A C 1
ATOM 735 O O . GLU A 1 97 ? 26.348 -5.389 -0.012 1.00 83.06 97 GLU A O 1
ATOM 740 N N . GLU A 1 98 ? 24.772 -3.802 0.163 1.00 86.56 98 GLU A N 1
ATOM 741 C CA . GLU A 1 98 ? 24.714 -3.739 1.633 1.00 86.56 98 GLU A CA 1
ATOM 742 C C . GLU A 1 98 ? 23.255 -3.791 2.137 1.00 86.56 98 GLU A C 1
ATOM 744 O O . GLU A 1 98 ? 22.846 -2.989 2.974 1.00 86.56 98 GLU A O 1
ATOM 749 N N . ARG A 1 99 ? 22.425 -4.715 1.622 1.00 88.38 99 ARG A N 1
ATOM 750 C CA . ARG A 1 99 ? 20.975 -4.764 1.939 1.00 88.38 99 ARG A CA 1
ATOM 751 C C . ARG A 1 99 ? 20.651 -4.907 3.434 1.00 88.38 99 ARG A C 1
ATOM 753 O O . ARG A 1 99 ? 19.570 -4.500 3.848 1.00 88.38 99 ARG A O 1
ATOM 760 N N . ASP A 1 100 ? 21.562 -5.465 4.228 1.00 89.00 100 ASP A N 1
ATOM 761 C CA . ASP A 1 100 ? 21.471 -5.603 5.686 1.00 89.00 100 ASP A CA 1
ATOM 762 C C . ASP A 1 100 ? 21.975 -4.367 6.470 1.00 89.00 100 ASP A C 1
ATOM 764 O O . ASP A 1 100 ? 21.831 -4.304 7.691 1.00 89.00 100 ASP A O 1
ATOM 768 N N . ASN A 1 101 ? 22.493 -3.341 5.791 1.00 92.12 101 ASN A N 1
ATOM 769 C CA . ASN A 1 101 ? 22.745 -2.010 6.347 1.00 92.12 101 ASN A CA 1
ATOM 770 C C . ASN A 1 101 ? 21.463 -1.163 6.232 1.00 92.12 101 ASN A C 1
ATOM 772 O O . ASN A 1 101 ? 21.249 -0.450 5.253 1.00 92.12 101 ASN A O 1
ATOM 776 N N . LEU A 1 102 ? 20.552 -1.316 7.197 1.00 94.44 102 LEU A N 1
ATOM 777 C CA . LEU A 1 102 ? 19.180 -0.804 7.106 1.00 94.44 102 LEU A CA 1
ATOM 778 C C . LEU A 1 102 ? 19.137 0.721 7.249 1.00 94.44 102 LEU A C 1
ATOM 780 O O . LEU A 1 102 ? 19.592 1.253 8.264 1.00 94.44 102 LEU A O 1
ATOM 784 N N . SER A 1 103 ? 18.495 1.416 6.307 1.00 94.88 103 SER A N 1
ATOM 785 C CA . SER A 1 103 ? 18.176 2.837 6.487 1.00 94.88 103 SER A CA 1
ATOM 786 C C . SER A 1 103 ? 16.916 2.990 7.339 1.00 94.88 103 SER A C 1
ATOM 788 O O . SER A 1 103 ? 15.888 2.343 7.100 1.00 94.88 103 SER A O 1
ATOM 790 N N . ILE A 1 104 ? 17.001 3.845 8.361 1.00 95.62 104 ILE A N 1
ATOM 791 C CA . ILE A 1 104 ? 15.920 4.126 9.304 1.00 95.62 104 ILE A CA 1
ATOM 792 C C . ILE A 1 104 ? 15.607 5.621 9.311 1.00 95.62 104 ILE A C 1
ATOM 794 O O . ILE A 1 104 ? 16.294 6.422 9.948 1.00 95.62 104 ILE A O 1
ATOM 798 N N . THR A 1 105 ? 14.516 5.995 8.642 1.00 95.56 105 THR A N 1
ATOM 799 C CA . THR A 1 105 ? 14.024 7.378 8.585 1.00 95.56 105 THR A CA 1
ATOM 800 C C . THR A 1 105 ? 12.970 7.618 9.666 1.00 95.56 105 THR A C 1
ATOM 802 O O . THR A 1 105 ? 11.926 6.960 9.686 1.00 95.56 105 THR A O 1
ATOM 805 N N . VAL A 1 106 ? 13.183 8.611 10.533 1.00 95.38 106 VAL A N 1
ATOM 806 C CA . VAL A 1 106 ? 12.215 9.045 11.556 1.00 95.38 106 VAL A CA 1
ATOM 807 C C . VAL A 1 106 ? 11.555 10.345 11.114 1.00 95.38 106 VAL A C 1
ATOM 809 O O . VAL A 1 106 ? 12.231 11.327 10.804 1.00 95.38 106 VAL A O 1
ATOM 812 N N . TYR A 1 107 ? 10.223 10.386 11.097 1.00 94.12 107 TYR A N 1
ATOM 813 C CA . TYR A 1 107 ? 9.467 11.517 10.563 1.00 94.12 107 TYR A CA 1
ATOM 814 C C . TYR A 1 107 ? 8.207 11.834 11.371 1.00 94.12 107 TYR A C 1
ATOM 816 O O . TYR A 1 107 ? 7.562 10.979 11.978 1.00 94.12 107 TYR A O 1
ATOM 824 N N . LYS A 1 108 ? 7.843 13.117 11.373 1.00 94.25 108 LYS A N 1
ATOM 825 C CA . LYS A 1 108 ? 6.723 13.667 12.139 1.00 94.25 108 LYS A CA 1
ATOM 826 C C . LYS A 1 108 ? 5.709 14.317 11.211 1.00 94.25 108 LYS A C 1
ATOM 828 O O . LYS A 1 108 ? 6.087 15.117 10.359 1.00 94.25 108 LYS A O 1
ATOM 833 N N . ARG A 1 109 ? 4.418 14.019 11.380 1.00 90.38 109 ARG A N 1
ATOM 834 C CA . ARG A 1 109 ? 3.334 14.686 10.641 1.00 90.38 109 ARG A CA 1
ATOM 835 C C . ARG A 1 109 ? 3.378 16.197 10.893 1.00 90.38 109 ARG A C 1
ATOM 837 O O . ARG A 1 109 ? 3.365 16.636 12.045 1.00 90.38 109 ARG A O 1
ATOM 844 N N . SER A 1 110 ? 3.402 16.979 9.816 1.00 88.94 110 SER A N 1
ATOM 845 C CA . SER A 1 110 ? 3.305 18.434 9.900 1.00 88.94 110 SER A CA 1
ATOM 846 C C . SER A 1 110 ? 1.871 18.859 10.225 1.00 88.94 110 SER A C 1
ATOM 848 O O . SER A 1 110 ? 0.900 18.277 9.749 1.00 88.94 110 SER A O 1
ATOM 850 N N . MET A 1 111 ? 1.752 19.893 11.055 1.00 86.62 111 MET A N 1
ATOM 851 C CA . MET A 1 111 ? 0.486 20.468 11.527 1.00 86.62 111 MET A CA 1
ATOM 852 C C . MET A 1 111 ? 0.382 21.960 11.156 1.00 86.62 111 MET A C 1
ATOM 854 O O . MET A 1 111 ? -0.418 22.702 11.724 1.00 86.62 111 MET A O 1
ATOM 858 N N . GLU A 1 112 ? 1.242 22.440 10.252 1.00 85.94 112 GLU A N 1
ATOM 859 C CA . GLU A 1 112 ? 1.384 23.864 9.943 1.00 85.94 112 GLU A CA 1
ATOM 860 C C . GLU A 1 112 ? 0.499 24.302 8.767 1.00 85.94 112 GLU A C 1
ATOM 862 O O . GLU A 1 112 ? 0.814 24.078 7.599 1.00 85.94 112 GLU A O 1
ATOM 867 N N . GLY A 1 113 ? -0.594 25.008 9.065 1.00 85.62 113 GLY A N 1
ATOM 868 C CA . GLY A 1 113 ? -1.437 25.626 8.040 1.00 85.62 113 GLY A CA 1
ATOM 869 C C . GLY A 1 113 ? -2.084 24.588 7.119 1.00 85.62 113 GLY A C 1
ATOM 870 O O . GLY A 1 113 ? -2.857 23.758 7.583 1.00 85.62 113 GLY A O 1
ATOM 871 N N . ALA A 1 114 ? -1.779 24.641 5.819 1.00 80.38 114 ALA A N 1
ATOM 872 C CA . ALA A 1 114 ? -2.325 23.703 4.832 1.00 80.38 114 ALA A CA 1
ATOM 873 C C . ALA A 1 114 ? -1.802 22.262 4.998 1.00 80.38 114 ALA A C 1
ATOM 875 O O . ALA A 1 114 ? -2.469 21.322 4.567 1.00 80.38 114 ALA A O 1
ATOM 876 N N . ASP A 1 115 ? -0.655 22.073 5.661 1.00 84.56 115 ASP A N 1
ATOM 877 C CA . ASP A 1 115 ? -0.113 20.744 5.963 1.00 84.56 115 ASP A CA 1
ATOM 878 C C . ASP A 1 115 ? -1.059 19.946 6.883 1.00 84.56 115 ASP A C 1
ATOM 880 O O . ASP A 1 115 ? -1.132 18.724 6.789 1.00 84.56 115 ASP A O 1
ATOM 884 N N . ALA A 1 116 ? -1.834 20.629 7.736 1.00 81.62 116 ALA A N 1
ATOM 885 C CA . ALA A 1 116 ? -2.724 20.002 8.716 1.00 81.62 116 ALA A CA 1
ATOM 886 C C . ALA A 1 116 ? -3.911 19.236 8.096 1.00 81.62 116 ALA A C 1
ATOM 888 O O . ALA A 1 116 ? -4.496 18.389 8.770 1.00 81.62 116 ALA A O 1
ATOM 889 N N . GLU A 1 117 ? -4.221 19.442 6.813 1.00 80.94 117 GLU A N 1
ATOM 890 C CA . GLU A 1 117 ? -5.177 18.608 6.066 1.00 80.94 117 GLU A CA 1
ATOM 891 C C . GLU A 1 117 ? -4.491 17.521 5.219 1.00 80.94 117 GLU A C 1
ATOM 893 O O . GLU A 1 117 ? -5.153 16.585 4.787 1.00 80.94 117 GLU A O 1
ATOM 898 N N . ARG A 1 118 ? -3.165 17.570 5.034 1.00 82.69 118 ARG A N 1
ATOM 899 C CA . ARG A 1 118 ? -2.402 16.570 4.269 1.00 82.69 118 ARG A CA 1
ATOM 900 C C . ARG A 1 118 ? -1.872 15.452 5.172 1.00 82.69 118 ARG A C 1
ATOM 902 O O . ARG A 1 118 ? -1.202 15.707 6.175 1.00 82.69 118 ARG A O 1
ATOM 909 N N . SER A 1 119 ? -2.142 14.197 4.841 1.00 75.62 119 SER A N 1
ATOM 910 C CA . SER A 1 119 ? -1.723 13.015 5.613 1.00 75.62 119 SER A CA 1
ATOM 911 C C . SER A 1 119 ? -0.281 12.596 5.293 1.00 75.62 119 SER A C 1
ATOM 913 O O . SER A 1 119 ? 0.417 12.043 6.153 1.00 75.62 119 SER A O 1
ATOM 915 N N . ASN A 1 120 ? 0.188 12.929 4.084 1.00 76.75 120 ASN A N 1
ATOM 916 C CA . ASN A 1 120 ? 1.571 12.750 3.624 1.00 76.75 120 ASN A CA 1
ATOM 917 C C . ASN A 1 120 ? 2.512 13.928 3.964 1.00 76.75 120 ASN A C 1
ATOM 919 O O . ASN A 1 120 ? 3.725 13.805 3.800 1.00 76.75 120 ASN A O 1
ATOM 923 N N . ALA A 1 121 ? 1.997 15.056 4.471 1.00 86.00 121 ALA A N 1
ATOM 924 C CA . ALA A 1 121 ? 2.834 16.188 4.867 1.00 86.00 121 ALA A CA 1
ATOM 925 C C . ALA A 1 121 ? 3.612 15.866 6.151 1.00 86.00 121 ALA A C 1
ATOM 927 O O . ALA A 1 121 ? 3.039 15.714 7.236 1.00 86.00 121 ALA A O 1
ATOM 928 N N . VAL A 1 122 ? 4.935 15.764 6.028 1.00 88.94 122 VAL A N 1
ATOM 929 C CA . VAL A 1 122 ? 5.836 15.352 7.106 1.00 88.94 122 VAL A CA 1
ATOM 930 C C . VAL A 1 122 ? 7.085 16.231 7.175 1.00 88.94 122 VAL A C 1
ATOM 932 O O . VAL A 1 122 ? 7.451 16.932 6.234 1.00 88.94 122 VAL A O 1
ATOM 935 N N . THR A 1 123 ? 7.745 16.172 8.323 1.00 89.69 123 THR A N 1
ATOM 936 C CA . THR A 1 123 ? 9.074 16.725 8.563 1.00 89.69 123 THR A CA 1
ATOM 937 C C . THR A 1 123 ? 9.978 15.570 8.977 1.00 89.69 123 THR A C 1
ATOM 939 O O . THR A 1 123 ? 9.640 14.851 9.922 1.00 89.69 123 THR A O 1
ATOM 942 N N . GLY A 1 124 ? 11.107 15.387 8.289 1.00 90.62 124 GLY A N 1
ATOM 943 C CA . GLY A 1 124 ? 12.159 14.474 8.745 1.00 90.62 124 GLY A CA 1
ATOM 944 C C . GLY A 1 124 ? 12.737 14.968 10.073 1.00 90.62 124 GLY A C 1
ATOM 945 O O . GLY A 1 124 ? 12.974 16.168 10.234 1.00 90.62 124 GLY A O 1
ATOM 946 N N . LEU A 1 125 ? 12.888 14.064 11.040 1.00 90.50 125 LEU A N 1
ATOM 947 C CA . LEU A 1 125 ? 13.462 14.361 12.353 1.00 90.50 125 LEU A CA 1
ATOM 948 C C . LEU A 1 125 ? 14.894 13.846 12.478 1.00 90.50 125 LEU A C 1
ATOM 950 O O . LEU A 1 125 ? 15.735 14.571 13.004 1.00 90.50 125 LEU A O 1
ATOM 954 N N . ALA A 1 126 ? 15.137 12.622 12.010 1.00 91.12 126 ALA A N 1
ATOM 955 C CA . ALA A 1 126 ? 16.434 11.963 12.015 1.00 91.12 126 ALA A CA 1
ATOM 956 C C . ALA A 1 126 ? 16.488 10.874 10.933 1.00 91.12 126 ALA A C 1
ATOM 958 O O . ALA A 1 126 ? 15.452 10.376 10.481 1.00 91.12 126 ALA A O 1
ATOM 959 N N . GLU A 1 127 ? 17.703 10.491 10.564 1.00 93.12 127 GLU A N 1
ATOM 960 C CA . GLU A 1 127 ? 18.011 9.373 9.673 1.00 93.12 127 GLU A CA 1
ATOM 961 C C . GLU A 1 127 ? 19.219 8.632 10.241 1.00 93.12 127 GLU A C 1
ATOM 963 O O . GLU A 1 127 ? 20.148 9.272 10.741 1.00 93.12 127 GLU A O 1
ATOM 968 N N . TYR A 1 128 ? 19.172 7.303 10.217 1.00 92.88 128 TYR A N 1
ATOM 969 C CA . TYR A 1 128 ? 20.215 6.438 10.758 1.00 92.88 128 TYR A CA 1
ATOM 970 C C . TYR A 1 128 ? 20.495 5.290 9.791 1.00 92.88 128 TYR A C 1
ATOM 972 O O . TYR A 1 128 ? 19.555 4.611 9.381 1.00 92.88 128 TYR A O 1
ATOM 980 N N . GLN A 1 129 ? 21.770 5.008 9.523 1.00 93.56 129 GLN A N 1
ATOM 981 C CA . GLN A 1 129 ? 22.184 3.723 8.951 1.00 93.56 129 GLN A CA 1
ATOM 982 C C . GLN A 1 129 ? 22.421 2.728 10.091 1.00 93.56 129 GLN A C 1
ATOM 984 O O . GLN A 1 129 ? 23.157 3.026 11.039 1.00 93.56 129 GLN A O 1
ATOM 989 N N . LEU A 1 130 ? 21.783 1.562 10.025 1.00 94.06 130 LEU A N 1
ATOM 990 C CA . LEU A 1 130 ? 21.901 0.485 11.003 1.00 94.06 130 LEU A CA 1
ATOM 991 C C . LEU A 1 130 ? 22.606 -0.712 10.344 1.00 94.06 130 LEU A C 1
ATOM 993 O O . LEU A 1 130 ? 21.936 -1.524 9.704 1.00 94.06 130 LEU A O 1
ATOM 997 N N . PRO A 1 131 ? 23.930 -0.876 10.528 1.00 92.94 131 PRO A N 1
ATOM 998 C CA . PRO A 1 131 ? 24.626 -2.082 10.093 1.00 92.94 131 PRO A CA 1
ATOM 999 C C . PRO A 1 131 ? 24.143 -3.263 10.943 1.00 92.94 131 PRO A C 1
ATOM 1001 O O . PRO A 1 131 ? 24.475 -3.364 12.129 1.00 92.94 131 PRO A O 1
ATOM 1004 N N . TYR A 1 132 ? 23.296 -4.121 10.372 1.00 92.12 132 TYR A N 1
ATOM 1005 C CA . TYR A 1 132 ? 22.683 -5.217 11.113 1.00 92.12 132 TYR A CA 1
ATOM 1006 C C . TYR A 1 132 ? 23.729 -6.250 11.558 1.00 92.12 132 TYR A C 1
ATOM 1008 O O . TYR A 1 132 ? 24.618 -6.643 10.809 1.00 92.12 132 TYR A O 1
ATOM 1016 N N . GLU A 1 133 ? 23.600 -6.736 12.793 1.00 91.00 133 GLU A N 1
ATOM 1017 C CA . GLU A 1 133 ? 24.468 -7.774 13.351 1.00 91.00 133 GLU A CA 1
ATOM 1018 C C . GLU A 1 133 ? 23.597 -8.821 14.051 1.00 91.00 133 GLU A C 1
ATOM 1020 O O . GLU A 1 133 ? 22.904 -8.531 15.028 1.00 91.00 133 GLU A O 1
ATOM 1025 N N . ALA A 1 134 ? 23.629 -10.063 13.563 1.00 89.00 134 ALA A N 1
ATOM 1026 C CA . ALA A 1 134 ? 22.770 -11.131 14.065 1.00 89.00 134 ALA A CA 1
ATOM 1027 C C . ALA A 1 134 ? 23.008 -11.401 15.566 1.00 89.00 134 ALA A C 1
ATOM 1029 O O . ALA A 1 134 ? 24.075 -11.857 15.985 1.00 89.00 134 ALA A O 1
ATOM 1030 N N . GLY A 1 135 ? 21.985 -11.135 16.385 1.00 88.31 135 GLY A N 1
ATOM 1031 C CA . GLY A 1 135 ? 22.040 -11.266 17.844 1.00 88.31 135 GLY A CA 1
ATOM 1032 C C . GLY A 1 135 ? 22.442 -9.996 18.607 1.00 88.31 135 GLY A C 1
ATOM 1033 O O . GLY A 1 135 ? 22.470 -10.039 19.839 1.00 88.31 135 GLY A O 1
ATOM 1034 N N . VAL A 1 136 ? 22.701 -8.880 17.918 1.00 92.75 136 VAL A N 1
ATOM 1035 C CA . VAL A 1 136 ? 22.744 -7.535 18.510 1.00 92.75 136 VAL A CA 1
ATOM 1036 C C . VAL A 1 136 ? 21.328 -6.957 18.491 1.00 92.75 136 VAL A C 1
ATOM 1038 O O . VAL A 1 136 ? 20.660 -6.960 17.463 1.00 92.75 136 VAL A O 1
ATOM 1041 N N . ASP A 1 137 ? 20.848 -6.486 19.643 1.00 93.06 137 ASP A N 1
ATOM 1042 C CA . ASP A 1 137 ? 19.503 -5.909 19.791 1.00 93.06 137 ASP A CA 1
ATOM 1043 C C . ASP A 1 137 ? 19.508 -4.388 20.008 1.00 93.06 137 ASP A C 1
ATOM 1045 O O . ASP A 1 137 ? 18.444 -3.779 20.043 1.00 93.06 137 ASP A O 1
ATOM 1049 N N . THR A 1 138 ? 20.683 -3.767 20.169 1.00 95.44 138 THR A N 1
ATOM 1050 C CA . THR A 1 138 ? 20.823 -2.372 20.608 1.00 95.44 138 THR A CA 1
ATOM 1051 C C . THR A 1 138 ? 22.052 -1.702 19.992 1.00 95.44 138 THR A C 1
ATOM 1053 O O . THR A 1 138 ? 23.175 -2.186 20.132 1.00 95.44 138 THR A O 1
ATOM 1056 N N . TYR A 1 139 ? 21.833 -0.540 19.383 1.00 95.25 139 TYR A N 1
ATOM 1057 C CA . TYR A 1 139 ? 22.779 0.234 18.586 1.00 95.25 139 TYR A CA 1
ATOM 1058 C C . TYR A 1 139 ? 22.878 1.677 19.097 1.00 95.25 139 TYR A C 1
ATOM 1060 O O . TYR A 1 139 ? 21.907 2.236 19.603 1.00 95.25 139 TYR A O 1
ATOM 1068 N N . ASN A 1 140 ? 24.043 2.309 18.942 1.00 93.94 140 ASN A N 1
ATOM 1069 C CA . ASN A 1 140 ? 24.242 3.738 19.210 1.00 93.94 140 ASN A CA 1
ATOM 1070 C C . ASN A 1 140 ? 24.571 4.435 17.883 1.00 93.94 140 ASN A C 1
ATOM 1072 O O . ASN A 1 140 ? 25.735 4.456 17.477 1.00 93.94 140 ASN A O 1
ATOM 1076 N N . LEU A 1 141 ? 23.550 4.967 17.215 1.00 91.69 141 LEU A N 1
ATOM 1077 C CA . LEU A 1 141 ? 23.630 5.489 15.846 1.00 91.69 141 LEU A CA 1
ATOM 1078 C C . LEU A 1 141 ? 23.715 7.022 15.846 1.00 91.69 141 LEU A C 1
ATOM 1080 O O . LEU A 1 141 ? 23.138 7.665 16.726 1.00 91.69 141 LEU A O 1
ATOM 1084 N N . GLU A 1 142 ? 24.438 7.604 14.886 1.00 90.06 142 GLU A N 1
ATOM 1085 C CA . GLU A 1 142 ? 24.501 9.060 14.683 1.00 90.06 142 GLU A CA 1
ATOM 1086 C C . GLU A 1 142 ? 23.389 9.520 13.728 1.00 90.06 142 GLU A C 1
ATOM 1088 O O . GLU A 1 142 ? 23.123 8.871 12.725 1.00 90.06 142 GLU A O 1
ATOM 1093 N N . ASP A 1 143 ? 22.736 10.634 14.059 1.00 88.00 143 ASP A N 1
ATOM 1094 C CA . ASP A 1 143 ? 21.679 11.268 13.260 1.00 88.00 143 ASP A CA 1
ATOM 1095 C C . ASP A 1 143 ? 22.276 11.986 12.037 1.00 88.00 143 ASP A C 1
ATOM 1097 O O . ASP A 1 143 ? 22.862 13.071 12.154 1.00 88.00 143 ASP A O 1
ATOM 1101 N N . GLU A 1 144 ? 22.115 11.392 10.854 1.00 86.44 144 GLU A N 1
ATOM 1102 C CA . GLU A 1 144 ? 22.679 11.901 9.601 1.00 86.44 144 GLU A CA 1
ATOM 1103 C C . GLU A 1 144 ? 22.001 13.205 9.146 1.00 86.44 144 GLU A C 1
ATOM 1105 O O . GLU A 1 144 ? 22.689 14.127 8.692 1.00 86.44 144 GLU A O 1
ATOM 1110 N N . MET A 1 145 ? 20.690 13.368 9.389 1.00 82.50 145 MET A N 1
ATOM 1111 C CA . MET A 1 145 ? 19.967 14.622 9.110 1.00 82.50 145 MET A CA 1
ATOM 1112 C C . MET A 1 145 ? 20.509 15.811 9.922 1.00 82.50 145 MET A C 1
ATOM 1114 O O . MET A 1 145 ? 20.369 16.967 9.503 1.00 82.50 145 MET A O 1
ATOM 1118 N N . SER A 1 146 ? 21.164 15.572 11.067 1.00 70.88 146 SER A N 1
ATOM 1119 C CA . SER A 1 146 ? 21.844 16.637 11.822 1.00 70.88 146 SER A CA 1
ATOM 1120 C C . SER A 1 146 ? 23.065 17.228 11.108 1.00 70.88 146 SER A C 1
ATOM 1122 O O . SER A 1 146 ? 23.472 18.347 11.451 1.00 70.88 146 SER A O 1
ATOM 1124 N N . GLY A 1 147 ? 23.628 16.504 10.133 1.00 59.81 147 GLY A N 1
ATOM 1125 C CA . GLY A 1 147 ? 24.880 16.824 9.451 1.00 59.81 147 GLY A CA 1
ATOM 1126 C C . GLY A 1 147 ? 26.131 16.436 10.248 1.00 59.81 147 GLY A C 1
ATOM 1127 O O . GLY A 1 147 ? 27.072 17.229 10.300 1.00 59.81 147 GLY A O 1
ATOM 1128 N N . GLY A 1 148 ? 26.131 15.266 10.903 1.00 54.09 148 GLY A N 1
ATOM 1129 C CA . GLY A 1 148 ? 27.262 14.779 11.712 1.00 54.09 148 GLY A CA 1
ATOM 1130 C C . GLY A 1 148 ? 27.512 15.630 12.963 1.00 54.09 148 GLY A C 1
ATOM 1131 O O . GLY A 1 148 ? 28.644 16.020 13.262 1.00 54.09 148 GLY A O 1
ATOM 1132 N N . GLY A 1 149 ? 26.432 16.041 13.634 1.00 53.91 149 GLY A N 1
ATOM 1133 C CA . GLY A 1 149 ? 26.478 16.983 14.750 1.00 53.91 149 GLY A CA 1
ATOM 1134 C C . GLY A 1 149 ? 26.884 16.384 16.101 1.00 53.91 149 GLY A C 1
ATOM 1135 O O . GLY A 1 149 ? 26.916 17.128 17.084 1.00 53.91 149 GLY A O 1
ATOM 1136 N N . GLY A 1 150 ? 27.144 15.075 16.189 1.00 61.12 150 GLY A N 1
ATOM 1137 C CA . GLY A 1 150 ? 27.258 14.353 17.458 1.00 61.12 150 GLY A CA 1
ATOM 1138 C C . GLY A 1 150 ? 25.915 14.146 18.172 1.00 61.12 150 GLY A C 1
ATOM 1139 O O . GLY A 1 150 ? 25.888 13.979 19.394 1.00 61.12 150 GLY A O 1
ATOM 1140 N N . ASN A 1 151 ? 24.803 14.190 17.430 1.00 76.50 151 ASN A N 1
ATOM 1141 C CA . ASN A 1 151 ? 23.493 13.730 17.891 1.00 76.50 151 ASN A CA 1
ATOM 1142 C C . ASN A 1 151 ? 23.468 12.197 17.798 1.00 76.50 151 ASN A C 1
ATOM 1144 O O . ASN A 1 151 ? 23.540 11.665 16.694 1.00 76.50 151 ASN A O 1
ATOM 1148 N N . PHE A 1 152 ? 23.317 11.494 18.922 1.00 84.25 152 PHE A N 1
ATOM 1149 C CA . PHE A 1 152 ? 23.222 10.030 18.938 1.00 84.25 152 PHE A CA 1
ATOM 1150 C C . PHE A 1 152 ? 21.875 9.558 19.485 1.00 84.25 152 PHE A C 1
ATOM 1152 O O . PHE A 1 152 ? 21.392 10.099 20.483 1.00 84.25 152 PHE A O 1
ATOM 1159 N N . CYS A 1 153 ? 21.311 8.516 18.873 1.00 89.25 153 CYS A N 1
ATOM 1160 C CA . CYS A 1 153 ? 20.177 7.766 19.409 1.00 89.25 153 CYS A CA 1
ATOM 1161 C C . CYS A 1 153 ? 20.631 6.375 19.865 1.00 89.25 153 CYS A C 1
ATOM 1163 O O . CYS A 1 153 ? 21.456 5.733 19.211 1.00 89.25 153 CYS A O 1
ATOM 1165 N N . LEU A 1 154 ? 20.069 5.902 20.980 1.00 94.25 154 LEU A N 1
ATOM 1166 C CA . LEU A 1 154 ? 20.157 4.497 21.369 1.00 94.25 154 LEU A CA 1
ATOM 1167 C C . LEU A 1 154 ? 18.962 3.760 20.751 1.00 94.25 154 LEU A C 1
ATOM 1169 O O . LEU A 1 154 ? 17.862 3.822 21.299 1.00 94.25 154 LEU A O 1
ATOM 1173 N N . LEU A 1 155 ? 19.166 3.111 19.608 1.00 95.94 155 LEU A N 1
ATOM 1174 C CA . LEU A 1 155 ? 18.119 2.401 18.877 1.00 95.94 155 LEU A CA 1
ATOM 1175 C C . LEU A 1 155 ? 18.150 0.911 19.231 1.00 95.94 155 LEU A C 1
ATOM 1177 O O . LEU A 1 155 ? 19.203 0.289 19.126 1.00 95.94 155 LEU A O 1
ATOM 1181 N N . SER A 1 156 ? 17.013 0.323 19.612 1.00 96.62 156 SER A N 1
ATOM 1182 C CA . SER A 1 156 ? 16.895 -1.131 19.816 1.00 96.62 156 SER A CA 1
ATOM 1183 C C . SER A 1 156 ? 15.911 -1.785 18.847 1.00 96.62 156 SER A C 1
ATOM 1185 O O . SER A 1 156 ? 14.804 -1.277 18.652 1.00 96.62 156 SER A O 1
ATOM 1187 N N . LEU A 1 157 ? 16.312 -2.930 18.287 1.00 95.19 157 LEU A N 1
ATOM 1188 C CA . LEU A 1 157 ? 15.480 -3.844 17.500 1.00 95.19 157 LEU A CA 1
ATOM 1189 C C . LEU A 1 157 ? 14.998 -4.964 18.431 1.00 95.19 157 LEU A C 1
ATOM 1191 O O . LEU A 1 157 ? 15.761 -5.854 18.814 1.00 95.19 157 LEU A O 1
ATOM 1195 N N . ASN A 1 158 ? 13.740 -4.896 18.864 1.00 94.19 158 ASN A N 1
ATOM 1196 C CA . ASN A 1 158 ? 13.222 -5.779 19.905 1.00 94.19 158 ASN A CA 1
ATOM 1197 C C . ASN A 1 158 ? 12.726 -7.118 19.339 1.00 94.19 158 ASN A C 1
ATOM 1199 O O . ASN A 1 158 ? 12.218 -7.217 18.226 1.00 94.19 158 ASN A O 1
ATOM 1203 N N . ARG A 1 159 ? 12.782 -8.169 20.167 1.00 88.75 159 ARG A N 1
ATOM 1204 C CA . ARG A 1 159 ? 12.360 -9.542 19.807 1.00 88.75 159 ARG A CA 1
ATOM 1205 C C . ARG A 1 159 ? 10.850 -9.732 19.607 1.00 88.75 159 ARG A C 1
ATOM 1207 O O . ARG A 1 159 ? 10.417 -10.845 19.330 1.00 88.75 159 ARG A O 1
ATOM 1214 N N . ASP A 1 160 ? 10.062 -8.685 19.819 1.00 90.31 160 ASP A N 1
ATOM 1215 C CA . ASP A 1 160 ? 8.626 -8.614 19.535 1.00 90.31 160 ASP A CA 1
ATOM 1216 C C . ASP A 1 160 ? 8.328 -7.823 18.243 1.00 90.31 160 ASP A C 1
ATOM 1218 O O . ASP A 1 160 ? 7.180 -7.469 17.990 1.00 90.31 160 ASP A O 1
ATOM 1222 N N . GLY A 1 161 ? 9.359 -7.534 17.437 1.00 90.69 161 GLY A N 1
ATOM 1223 C CA . GLY A 1 161 ? 9.264 -6.775 16.188 1.00 90.69 161 GLY A CA 1
ATOM 1224 C C . GLY A 1 161 ? 9.227 -5.255 16.373 1.00 90.69 161 GLY A C 1
ATOM 1225 O O . GLY A 1 161 ? 9.273 -4.529 15.382 1.00 90.69 161 GLY A O 1
ATOM 1226 N N . THR A 1 162 ? 9.159 -4.746 17.611 1.00 96.62 162 THR A N 1
ATOM 1227 C CA . THR A 1 162 ? 9.112 -3.298 17.876 1.00 96.62 162 THR A CA 1
ATOM 1228 C C . THR A 1 162 ? 10.486 -2.635 17.754 1.00 96.62 162 THR A C 1
ATOM 1230 O O . THR A 1 162 ? 11.520 -3.231 18.056 1.00 96.62 162 THR A O 1
ATOM 1233 N N . VAL A 1 163 ? 10.503 -1.359 17.364 1.00 97.62 163 VAL A N 1
ATOM 1234 C CA . VAL A 1 163 ? 11.719 -0.529 17.340 1.00 97.62 163 VAL A CA 1
ATOM 1235 C C . VAL A 1 163 ? 11.652 0.467 18.493 1.00 97.62 163 VAL A C 1
ATOM 1237 O O . VAL A 1 163 ? 10.622 1.100 18.714 1.00 97.62 163 VAL A O 1
ATOM 1240 N N . SER A 1 164 ? 12.726 0.625 19.260 1.00 97.44 164 SER A N 1
ATOM 1241 C CA . SER A 1 164 ? 12.796 1.620 20.342 1.00 97.44 164 SER A CA 1
ATOM 1242 C C . SER A 1 164 ? 13.817 2.699 20.022 1.00 97.44 164 SER A C 1
ATOM 1244 O O . SER A 1 164 ? 14.964 2.374 19.748 1.00 97.44 164 SER A O 1
ATOM 1246 N N . LEU A 1 165 ? 13.418 3.969 20.113 1.00 96.38 165 LEU A N 1
ATOM 1247 C CA . LEU A 1 165 ? 14.315 5.125 20.048 1.00 96.38 165 LEU A CA 1
ATOM 1248 C C . LEU A 1 165 ? 14.558 5.661 21.462 1.00 96.38 165 LEU A C 1
ATOM 1250 O O . LEU A 1 165 ? 13.628 6.126 22.126 1.00 96.38 165 LEU A O 1
ATOM 1254 N N . GLY A 1 166 ? 15.798 5.587 21.936 1.00 92.69 166 GLY A N 1
ATOM 1255 C CA . GLY A 1 166 ? 16.229 6.078 23.241 1.00 92.69 166 GLY A CA 1
ATOM 1256 C C . GLY A 1 166 ? 16.838 7.481 23.184 1.00 92.69 166 GLY A C 1
ATOM 1257 O O . GLY A 1 166 ? 17.632 7.794 22.298 1.00 92.69 166 GLY A O 1
ATOM 1258 N N . GLY A 1 167 ? 16.498 8.309 24.174 1.00 85.75 167 GLY A N 1
ATOM 1259 C CA . GLY A 1 167 ? 16.977 9.684 24.334 1.00 85.75 167 GLY A CA 1
ATOM 1260 C C . GLY A 1 167 ? 15.943 10.565 25.043 1.00 85.75 167 GLY A C 1
ATOM 1261 O O . GLY A 1 167 ? 14.879 10.087 25.430 1.00 85.75 167 GLY A O 1
ATOM 1262 N N . ASP A 1 168 ? 16.245 11.859 25.175 1.00 80.69 168 ASP A N 1
ATOM 1263 C CA . ASP A 1 168 ? 15.323 12.886 25.702 1.00 80.69 168 ASP A CA 1
ATOM 1264 C C . ASP A 1 168 ? 14.566 13.644 24.577 1.00 80.69 168 ASP A C 1
ATOM 1266 O O . ASP A 1 168 ? 13.989 14.709 24.808 1.00 80.69 168 ASP A O 1
ATOM 1270 N N . GLY A 1 169 ? 14.609 13.131 23.340 1.00 85.19 169 GLY A N 1
ATOM 1271 C CA . GLY A 1 169 ? 13.977 13.726 22.155 1.00 85.19 169 GLY A CA 1
ATOM 1272 C C . GLY A 1 169 ? 12.451 13.572 22.120 1.00 85.19 169 GLY A C 1
ATOM 1273 O O . GLY A 1 169 ? 11.874 12.722 22.797 1.00 85.19 169 GLY A O 1
ATOM 1274 N N . GLU A 1 170 ? 11.763 14.389 21.314 1.00 89.75 170 GLU A N 1
ATOM 1275 C CA . GLU A 1 170 ? 10.298 14.284 21.158 1.00 89.75 170 GLU A CA 1
ATOM 1276 C C . GLU A 1 170 ? 9.860 13.056 20.337 1.00 89.75 170 GLU A C 1
ATOM 1278 O O . GLU A 1 170 ? 8.726 12.586 20.451 1.00 89.75 170 GLU A O 1
ATOM 1283 N N . ASP A 1 171 ? 10.792 12.507 19.566 1.00 91.19 171 ASP A N 1
ATOM 1284 C CA . ASP A 1 171 ? 10.780 11.258 18.810 1.00 91.19 171 ASP A CA 1
ATOM 1285 C C . ASP A 1 171 ? 10.990 10.014 19.695 1.00 91.19 171 ASP A C 1
ATOM 1287 O O . ASP A 1 171 ? 10.340 8.997 19.447 1.00 91.19 171 ASP A O 1
ATOM 1291 N N . ALA A 1 172 ? 11.745 10.108 20.796 1.00 94.75 172 ALA A N 1
ATOM 1292 C CA . ALA A 1 172 ? 12.102 8.976 21.660 1.00 94.75 172 ALA A CA 1
ATOM 1293 C C . ALA A 1 172 ? 10.883 8.218 22.235 1.00 94.75 172 ALA A C 1
ATOM 1295 O O . ALA A 1 172 ? 9.928 8.819 22.742 1.00 94.75 172 ALA A O 1
ATOM 1296 N N . GLY A 1 173 ? 10.886 6.887 22.145 1.00 96.38 173 GLY A N 1
ATOM 1297 C CA . GLY A 1 173 ? 9.771 6.014 22.523 1.00 96.38 173 GLY A CA 1
ATOM 1298 C C . GLY A 1 173 ? 9.811 4.645 21.836 1.00 96.38 173 GLY A C 1
ATOM 1299 O O . GLY A 1 173 ? 10.770 4.320 21.145 1.00 96.38 173 GLY A O 1
ATOM 1300 N N . ILE A 1 174 ? 8.754 3.847 22.023 1.00 97.94 174 ILE A N 1
ATOM 1301 C CA . ILE A 1 174 ? 8.589 2.534 21.374 1.00 97.94 174 ILE A CA 1
ATOM 1302 C C . ILE A 1 174 ? 7.660 2.684 20.166 1.00 97.94 174 ILE A C 1
ATOM 1304 O O . ILE A 1 174 ? 6.590 3.297 20.271 1.00 97.94 174 ILE A O 1
ATOM 1308 N N . TYR A 1 175 ? 8.077 2.106 19.047 1.00 98.44 175 TYR A N 1
ATOM 1309 C CA . TYR A 1 175 ? 7.418 2.117 17.754 1.00 98.44 175 TYR A CA 1
ATOM 1310 C C . TYR A 1 175 ? 6.962 0.705 17.377 1.00 98.44 175 TYR A C 1
ATOM 1312 O O . TYR A 1 175 ? 7.715 -0.259 17.506 1.00 98.44 175 TYR A O 1
ATOM 1320 N N . TYR A 1 176 ? 5.729 0.600 16.894 1.00 98.38 176 TYR A N 1
ATOM 1321 C CA . TYR A 1 176 ? 5.061 -0.653 16.547 1.00 98.38 176 TYR A CA 1
ATOM 1322 C C . TYR A 1 176 ? 4.840 -0.710 15.035 1.00 98.38 176 TYR A C 1
ATOM 1324 O O . TYR A 1 176 ? 4.539 0.318 14.422 1.00 98.38 176 TYR A O 1
ATOM 1332 N N . SER A 1 177 ? 5.023 -1.884 14.430 1.00 97.31 177 SER A N 1
ATOM 1333 C CA . SER A 1 177 ? 4.820 -2.092 12.994 1.00 97.31 177 SER A CA 1
ATOM 1334 C C . SER A 1 177 ? 3.350 -1.879 12.630 1.00 97.31 177 SER A C 1
ATOM 1336 O O . SER A 1 177 ? 2.451 -2.210 13.404 1.00 97.31 177 SER A O 1
ATOM 1338 N N . TYR A 1 178 ? 3.077 -1.339 11.444 1.00 95.69 178 TYR A N 1
ATOM 1339 C CA . TYR A 1 178 ? 1.700 -1.169 10.973 1.00 95.69 178 TYR A CA 1
ATOM 1340 C C . TYR A 1 178 ? 1.002 -2.523 10.791 1.00 95.69 178 TYR A C 1
ATOM 1342 O O . TYR A 1 178 ? -0.144 -2.684 11.197 1.00 95.69 178 TYR A O 1
ATOM 1350 N N . ASN A 1 179 ? 1.698 -3.485 10.183 1.00 94.06 179 ASN A N 1
ATOM 1351 C CA . ASN A 1 179 ? 1.086 -4.703 9.653 1.00 94.06 179 ASN A CA 1
ATOM 1352 C C . ASN A 1 179 ? 0.697 -5.713 10.748 1.00 94.06 179 ASN A C 1
ATOM 1354 O O . ASN A 1 179 ? -0.314 -6.393 10.601 1.00 94.06 179 ASN A O 1
ATOM 1358 N N . ASP A 1 180 ? 1.440 -5.767 11.858 1.00 95.50 180 ASP A N 1
ATOM 1359 C CA . ASP A 1 180 ? 1.181 -6.718 12.952 1.00 95.50 180 ASP A CA 1
ATOM 1360 C C . ASP A 1 180 ? 0.303 -6.137 14.074 1.00 95.50 180 ASP A C 1
ATOM 1362 O O . ASP A 1 180 ? -0.208 -6.886 14.905 1.00 95.50 180 ASP A O 1
ATOM 1366 N N . ASN A 1 181 ? 0.139 -4.807 14.126 1.00 97.56 181 ASN A N 1
ATOM 1367 C CA . ASN A 1 181 ? -0.495 -4.105 15.253 1.00 97.56 181 ASN A CA 1
ATOM 1368 C C . ASN A 1 181 ? -1.740 -3.283 14.886 1.00 97.56 181 ASN A C 1
ATOM 1370 O O . ASN A 1 181 ? -2.459 -2.852 15.785 1.00 97.56 181 ASN A O 1
ATOM 1374 N N . LEU A 1 182 ? -2.002 -3.027 13.601 1.00 97.56 182 LEU A N 1
ATOM 1375 C CA . LEU A 1 182 ? -3.176 -2.275 13.152 1.00 97.56 182 LEU A CA 1
ATOM 1376 C C . LEU A 1 182 ? -4.055 -3.155 12.271 1.00 97.56 182 LEU A C 1
ATOM 1378 O O . LEU A 1 182 ? -3.579 -3.846 11.375 1.00 97.56 182 LEU A O 1
ATOM 1382 N N . LYS A 1 183 ? -5.369 -3.079 12.472 1.00 97.12 183 LYS A N 1
ATOM 1383 C CA . LYS A 1 183 ? -6.341 -3.701 11.576 1.00 97.12 183 LYS A CA 1
ATOM 1384 C C . LYS A 1 183 ? -6.549 -2.822 10.343 1.00 97.12 183 LYS A C 1
ATOM 1386 O O . LYS A 1 183 ? -6.862 -1.642 10.495 1.00 97.12 183 LYS A O 1
ATOM 1391 N N . LEU A 1 184 ? -6.404 -3.404 9.149 1.00 96.44 184 LEU A N 1
ATOM 1392 C CA . LEU A 1 184 ? -6.497 -2.714 7.850 1.00 96.44 184 LEU A CA 1
ATOM 1393 C C . LEU A 1 184 ? -5.569 -1.470 7.766 1.00 96.44 184 LEU A C 1
ATOM 1395 O O . LEU A 1 184 ? -6.050 -0.341 7.606 1.00 96.44 184 LEU A O 1
ATOM 1399 N N . PRO A 1 185 ? -4.237 -1.640 7.926 1.00 95.56 185 PRO A N 1
ATOM 1400 C CA . PRO A 1 185 ? -3.273 -0.533 7.954 1.00 95.56 185 PRO A CA 1
ATOM 1401 C C . PRO A 1 185 ? -3.227 0.288 6.653 1.00 95.56 185 PRO A C 1
ATOM 1403 O O . PRO A 1 185 ? -2.786 1.440 6.660 1.00 95.56 185 PRO A O 1
ATOM 1406 N N . GLU A 1 186 ? -3.744 -0.258 5.554 1.00 93.25 186 GLU A N 1
ATOM 1407 C CA . GLU A 1 186 ? -3.916 0.383 4.245 1.00 93.25 186 GLU A CA 1
ATOM 1408 C C . GLU A 1 186 ? -4.716 1.684 4.361 1.00 93.25 186 GLU A C 1
ATOM 1410 O O . GLU A 1 186 ? -4.403 2.665 3.685 1.00 93.25 186 GLU A O 1
ATOM 1415 N N . GLY A 1 187 ? -5.676 1.739 5.293 1.00 95.12 187 GLY A N 1
ATOM 1416 C CA . GLY A 1 187 ? -6.487 2.925 5.565 1.00 95.12 187 GLY A CA 1
ATOM 1417 C C . GLY A 1 187 ? -5.707 4.130 6.111 1.00 95.12 187 GLY A C 1
ATOM 1418 O O . GLY A 1 187 ? -6.269 5.222 6.193 1.00 95.12 187 GLY A O 1
ATOM 1419 N N . PHE A 1 188 ? -4.426 3.972 6.462 1.00 93.44 188 PHE A N 1
ATOM 1420 C CA . PHE A 1 188 ? -3.513 5.078 6.782 1.00 93.44 188 PHE A CA 1
ATOM 1421 C C . PHE A 1 188 ? -2.637 5.524 5.595 1.00 93.44 188 PHE A C 1
ATOM 1423 O O . PHE A 1 188 ? -1.922 6.520 5.725 1.00 93.44 188 PHE A O 1
ATOM 1430 N N . ARG A 1 189 ? -2.664 4.796 4.468 1.00 90.75 189 ARG A N 1
ATOM 1431 C CA . ARG A 1 189 ? -1.847 5.051 3.265 1.00 90.75 189 ARG A CA 1
ATOM 1432 C C . ARG A 1 189 ? -2.687 5.493 2.060 1.00 90.75 189 ARG A C 1
ATOM 1434 O O . ARG A 1 189 ? -2.260 6.378 1.328 1.00 90.75 189 ARG A O 1
ATOM 1441 N N . ARG A 1 190 ? -3.876 4.907 1.875 1.00 93.25 190 ARG A N 1
ATOM 1442 C CA . ARG A 1 190 ? -4.758 5.115 0.711 1.00 93.25 190 ARG A CA 1
ATOM 1443 C C . ARG A 1 190 ? -6.251 5.185 1.086 1.00 93.25 190 ARG A C 1
ATOM 1445 O O . ARG A 1 190 ? -6.619 4.777 2.194 1.00 93.25 190 ARG A O 1
ATOM 1452 N N . PRO A 1 191 ? -7.133 5.681 0.195 1.00 93.81 191 PRO A N 1
ATOM 1453 C CA . PRO A 1 191 ? -8.576 5.634 0.391 1.00 93.81 191 PRO A CA 1
ATOM 1454 C C . PRO A 1 191 ? -9.069 4.193 0.495 1.00 93.81 191 PRO A C 1
ATOM 1456 O O . PRO A 1 191 ? -8.650 3.330 -0.278 1.00 93.81 191 PRO A O 1
ATOM 1459 N N . LEU A 1 192 ? -9.973 3.951 1.441 1.00 95.88 192 LEU A N 1
ATOM 1460 C CA . LEU A 1 192 ? -10.709 2.695 1.543 1.00 95.88 192 LEU A CA 1
ATOM 1461 C C . LEU A 1 192 ? -11.916 2.702 0.596 1.00 95.88 192 LEU A C 1
ATOM 1463 O O . LEU A 1 192 ? -12.552 3.743 0.396 1.00 95.88 192 LEU A O 1
ATOM 1467 N N . ASN A 1 193 ? -12.241 1.537 0.039 1.00 95.62 193 ASN A N 1
ATOM 1468 C CA . ASN A 1 193 ? -13.421 1.327 -0.805 1.00 95.62 193 ASN A CA 1
ATOM 1469 C C . ASN A 1 193 ? -14.171 0.036 -0.422 1.00 95.62 193 ASN A C 1
ATOM 1471 O O . ASN A 1 193 ? -13.802 -0.638 0.540 1.00 95.62 193 ASN A O 1
ATOM 1475 N N . ASP A 1 194 ? -15.250 -0.309 -1.132 1.00 96.12 194 ASP A N 1
ATOM 1476 C CA . ASP A 1 194 ? -16.121 -1.423 -0.722 1.00 96.12 194 ASP A CA 1
ATOM 1477 C C . ASP A 1 194 ? -15.420 -2.797 -0.783 1.00 96.12 194 ASP A C 1
ATOM 1479 O O . ASP A 1 194 ? -15.828 -3.724 -0.083 1.00 96.12 194 ASP A O 1
ATOM 1483 N N . THR A 1 195 ? -14.316 -2.925 -1.530 1.00 96.75 195 THR A N 1
ATOM 1484 C CA . THR A 1 195 ? -13.491 -4.148 -1.553 1.00 96.75 195 THR A CA 1
ATOM 1485 C C . THR A 1 195 ? -12.719 -4.359 -0.245 1.00 96.75 195 THR A C 1
ATOM 1487 O O . THR A 1 195 ? -12.451 -5.497 0.134 1.00 96.75 195 THR A O 1
ATOM 1490 N N . ASP A 1 196 ? -12.428 -3.286 0.499 1.00 97.25 196 ASP A N 1
ATOM 1491 C CA . ASP A 1 196 ? -11.810 -3.346 1.831 1.00 97.25 196 ASP A CA 1
ATOM 1492 C C . ASP A 1 196 ? -12.804 -3.738 2.939 1.00 97.25 196 ASP A C 1
ATOM 1494 O O . ASP A 1 196 ? -12.402 -4.034 4.065 1.00 97.25 196 ASP A O 1
ATOM 1498 N N . LEU A 1 197 ? -14.106 -3.748 2.630 1.00 95.88 197 LEU A N 1
ATOM 1499 C CA . LEU A 1 197 ? -15.160 -4.222 3.530 1.00 95.88 197 LEU A CA 1
ATOM 1500 C C . LEU A 1 197 ? -15.377 -5.741 3.427 1.00 95.88 197 LEU A C 1
ATOM 1502 O O . LEU A 1 197 ? -16.133 -6.304 4.223 1.00 95.88 197 LEU A O 1
ATOM 1506 N N . LEU A 1 198 ? -14.744 -6.415 2.459 1.00 93.56 198 LEU A N 1
ATOM 1507 C CA . LEU A 1 198 ? -14.836 -7.866 2.313 1.00 93.56 198 LEU A CA 1
ATOM 1508 C C . LEU A 1 198 ? -14.272 -8.565 3.555 1.00 93.56 198 LEU A C 1
ATOM 1510 O O . LEU A 1 198 ? -13.288 -8.137 4.149 1.00 93.56 198 LEU A O 1
ATOM 1514 N N . GLU A 1 199 ? -14.947 -9.639 3.965 1.00 91.44 199 GLU A N 1
ATOM 1515 C CA . GLU A 1 199 ? -14.670 -10.419 5.183 1.00 91.44 199 GLU A CA 1
ATOM 1516 C C . GLU A 1 199 ? -14.799 -9.675 6.532 1.00 91.44 199 GLU A C 1
ATOM 1518 O O . GLU A 1 199 ? -14.884 -10.336 7.569 1.00 91.44 199 GLU A O 1
ATOM 1523 N N . MET A 1 200 ? -14.890 -8.341 6.546 1.00 95.75 200 MET A N 1
ATOM 1524 C CA . MET A 1 200 ? -15.046 -7.539 7.762 1.00 95.75 200 MET A CA 1
ATOM 1525 C C . MET A 1 200 ? -16.438 -7.711 8.377 1.00 95.75 200 MET A C 1
ATOM 1527 O O . MET A 1 200 ? -17.458 -7.615 7.694 1.00 95.75 200 MET A O 1
ATOM 1531 N N . SER A 1 201 ? -16.507 -7.891 9.696 1.00 96.94 201 SER A N 1
ATOM 1532 C CA . SER A 1 201 ? -17.759 -7.775 10.443 1.00 96.94 201 SER A CA 1
ATOM 1533 C C . SER A 1 201 ? -18.049 -6.325 10.842 1.00 96.94 201 SER A C 1
ATOM 1535 O O . SER A 1 201 ? -17.163 -5.472 10.888 1.00 96.94 201 SER A O 1
ATOM 1537 N N . ARG A 1 202 ? -19.294 -6.040 11.241 1.00 97.69 202 ARG A N 1
ATOM 1538 C CA . ARG A 1 202 ? -19.685 -4.725 11.781 1.00 97.69 202 ARG A CA 1
ATOM 1539 C C . ARG A 1 202 ? -18.844 -4.279 12.983 1.00 97.69 202 ARG A C 1
ATOM 1541 O O . ARG A 1 202 ? -18.696 -3.081 13.213 1.00 97.69 202 ARG A O 1
ATOM 1548 N N . GLU A 1 203 ? -18.340 -5.229 13.767 1.00 97.75 203 GLU A N 1
ATOM 1549 C CA . GLU A 1 203 ? -17.482 -4.932 14.911 1.00 97.75 203 GLU A CA 1
ATOM 1550 C C . GLU A 1 203 ? -16.061 -4.589 14.455 1.00 97.75 203 GLU A C 1
ATOM 1552 O O . GLU A 1 203 ? -15.474 -3.643 14.967 1.00 97.75 203 GLU A O 1
ATOM 1557 N N . ASP A 1 204 ? -15.564 -5.235 13.398 1.00 98.19 204 ASP A N 1
ATOM 1558 C CA . ASP A 1 204 ? -14.275 -4.904 12.786 1.00 98.19 204 ASP A CA 1
ATOM 1559 C C . ASP A 1 204 ? -14.274 -3.497 12.186 1.00 98.19 204 ASP A C 1
ATOM 1561 O O . ASP A 1 204 ? -13.369 -2.717 12.470 1.00 98.19 204 ASP A O 1
ATOM 1565 N N . LEU A 1 205 ? -15.324 -3.127 11.442 1.00 98.44 205 LEU A N 1
ATOM 1566 C CA . LEU A 1 205 ? -15.490 -1.763 10.919 1.00 98.44 205 LEU A CA 1
ATOM 1567 C C . LEU A 1 205 ? -15.509 -0.730 12.060 1.00 98.44 205 LEU A C 1
ATOM 1569 O O . LEU A 1 205 ? -14.803 0.280 12.004 1.00 98.44 205 LEU A O 1
ATOM 1573 N N . ARG A 1 206 ? -16.235 -1.038 13.148 1.00 98.38 206 ARG A N 1
ATOM 1574 C CA . ARG A 1 206 ? -16.280 -0.232 14.379 1.00 98.38 206 ARG A CA 1
ATOM 1575 C C . ARG A 1 206 ? -14.906 -0.088 15.033 1.00 98.38 206 ARG A C 1
ATOM 1577 O O . ARG A 1 206 ? -14.594 1.020 15.477 1.00 98.38 206 ARG A O 1
ATOM 1584 N N . ILE A 1 207 ? -14.103 -1.149 15.099 1.00 98.62 207 ILE A N 1
ATOM 1585 C CA . ILE A 1 207 ? -12.728 -1.105 15.612 1.00 98.62 207 ILE A CA 1
ATOM 1586 C C . ILE A 1 207 ? -11.847 -0.253 14.697 1.00 98.62 207 ILE A C 1
ATOM 1588 O O . ILE A 1 207 ? -11.277 0.718 15.186 1.00 98.62 207 ILE A O 1
ATOM 1592 N N . ILE A 1 208 ? -11.808 -0.509 13.385 1.00 98.50 208 ILE A N 1
ATOM 1593 C CA . ILE A 1 208 ? -10.965 0.235 12.429 1.00 98.50 208 ILE A CA 1
ATOM 1594 C C . ILE A 1 208 ? -11.310 1.737 12.450 1.00 98.50 208 ILE A C 1
ATOM 1596 O O . ILE A 1 208 ? -10.414 2.573 12.581 1.00 98.50 208 ILE A O 1
ATOM 1600 N N . ARG A 1 209 ? -12.600 2.114 12.444 1.00 98.50 209 ARG A N 1
ATOM 1601 C CA . ARG A 1 209 ? -13.022 3.528 12.539 1.00 98.50 209 ARG A CA 1
ATOM 1602 C C . ARG A 1 209 ? -12.521 4.198 13.826 1.00 98.50 209 ARG A C 1
ATOM 1604 O O . ARG A 1 209 ? -12.175 5.376 13.811 1.00 98.50 209 ARG A O 1
ATOM 1611 N N . ASN A 1 210 ? -12.487 3.477 14.950 1.00 98.62 210 ASN A N 1
ATOM 1612 C CA . ASN A 1 210 ? -12.005 4.014 16.229 1.00 98.62 210 ASN A CA 1
ATOM 1613 C C . ASN A 1 210 ? -10.472 3.938 16.376 1.00 98.62 210 ASN A C 1
ATOM 1615 O O . ASN A 1 210 ? -9.892 4.784 17.058 1.00 98.62 210 ASN A O 1
ATOM 1619 N N . GLN A 1 211 ? -9.804 3.005 15.693 1.00 98.62 211 GLN A N 1
ATOM 1620 C CA . GLN A 1 211 ? -8.348 2.841 15.672 1.00 98.62 211 GLN A CA 1
ATOM 1621 C C . GLN A 1 211 ? -7.647 4.117 15.192 1.00 98.62 211 GLN A C 1
ATOM 1623 O O . GLN A 1 211 ? -6.692 4.554 15.830 1.00 98.62 211 GLN A O 1
ATOM 1628 N N . PHE A 1 212 ? -8.193 4.786 14.167 1.00 98.06 212 PHE A N 1
ATOM 1629 C CA . PHE A 1 212 ? -7.728 6.100 13.699 1.00 98.06 212 PHE A CA 1
ATOM 1630 C C . PHE A 1 212 ? -7.652 7.178 14.792 1.00 98.06 212 PHE A C 1
ATOM 1632 O O . PHE A 1 212 ? -6.887 8.125 14.652 1.00 98.06 212 PHE A O 1
ATOM 1639 N N . TYR A 1 213 ? -8.408 7.042 15.886 1.00 98.38 213 TYR A N 1
ATOM 1640 C CA . TYR A 1 213 ? -8.310 7.915 17.058 1.00 98.38 213 TYR A CA 1
ATOM 1641 C C . TYR A 1 213 ? -7.452 7.305 18.182 1.00 98.38 213 TYR A C 1
ATOM 1643 O O . TYR A 1 213 ? -6.757 8.031 18.897 1.00 98.38 213 TYR A O 1
ATOM 1651 N N . ALA A 1 214 ? -7.497 5.979 18.354 1.00 98.56 214 ALA A N 1
ATOM 1652 C CA . ALA A 1 214 ? -6.753 5.255 19.385 1.00 98.56 214 ALA A CA 1
ATOM 1653 C C . ALA A 1 214 ? -5.233 5.433 19.231 1.00 98.56 214 ALA A C 1
ATOM 1655 O O . ALA A 1 214 ? -4.527 5.619 20.222 1.00 98.56 214 ALA A O 1
ATOM 1656 N N . VAL A 1 215 ? -4.729 5.450 17.993 1.00 97.94 215 VAL A N 1
ATOM 1657 C CA . VAL A 1 215 ? -3.297 5.633 17.683 1.00 97.94 215 VAL A CA 1
ATOM 1658 C C . VAL A 1 215 ? -2.755 7.024 18.062 1.00 97.94 215 VAL A C 1
ATOM 1660 O O . VAL A 1 215 ? -1.552 7.185 18.251 1.00 97.94 215 VAL A O 1
ATOM 1663 N N . TYR A 1 216 ? -3.632 8.014 18.270 1.00 97.19 216 TYR A N 1
ATOM 1664 C CA . TYR A 1 216 ? -3.308 9.330 18.849 1.00 97.19 216 TYR A CA 1
ATOM 1665 C C . TYR A 1 216 ? -3.667 9.434 20.349 1.00 97.19 216 TYR A C 1
ATOM 1667 O O . TYR A 1 216 ? -3.758 10.529 20.901 1.00 97.19 216 TYR A O 1
ATOM 1675 N N . GLY A 1 217 ? -3.929 8.306 21.017 1.00 97.81 217 GLY A N 1
ATOM 1676 C CA . GLY A 1 217 ? -4.178 8.244 22.458 1.00 97.81 217 GLY A CA 1
ATOM 1677 C C . GLY A 1 217 ? -5.551 8.741 22.925 1.00 97.81 217 GLY A C 1
ATOM 1678 O O . GLY A 1 217 ? -5.731 9.012 24.120 1.00 97.81 217 GLY A O 1
ATOM 1679 N N . ARG A 1 218 ? -6.543 8.854 22.029 1.00 98.50 218 ARG A N 1
ATOM 1680 C CA . ARG A 1 218 ? -7.920 9.200 22.415 1.00 98.50 218 ARG A CA 1
ATOM 1681 C C . ARG A 1 218 ? -8.549 8.087 23.254 1.00 98.50 218 ARG A C 1
ATOM 1683 O O . ARG A 1 218 ? -8.646 6.952 22.804 1.00 98.50 218 ARG A O 1
ATOM 1690 N N . LYS A 1 219 ? -9.069 8.442 24.428 1.00 98.38 219 LYS A N 1
ATOM 1691 C CA . LYS A 1 219 ? -9.863 7.552 25.284 1.00 98.38 219 LYS A CA 1
ATOM 1692 C C . LYS A 1 219 ? -11.269 7.319 24.742 1.00 98.38 219 LYS A C 1
ATOM 1694 O O . LYS A 1 219 ? -11.877 8.207 24.141 1.00 98.38 219 LYS A O 1
ATOM 1699 N N . PHE A 1 220 ? -11.828 6.158 25.067 1.00 98.00 220 PHE A N 1
ATOM 1700 C CA . PHE A 1 220 ? -13.193 5.771 24.719 1.00 98.00 220 PHE A CA 1
ATOM 1701 C C . PHE A 1 220 ? -14.111 5.765 25.949 1.00 98.00 220 PHE A C 1
ATOM 1703 O O . PHE A 1 220 ? -13.669 5.585 27.081 1.00 98.00 220 PHE A O 1
ATOM 171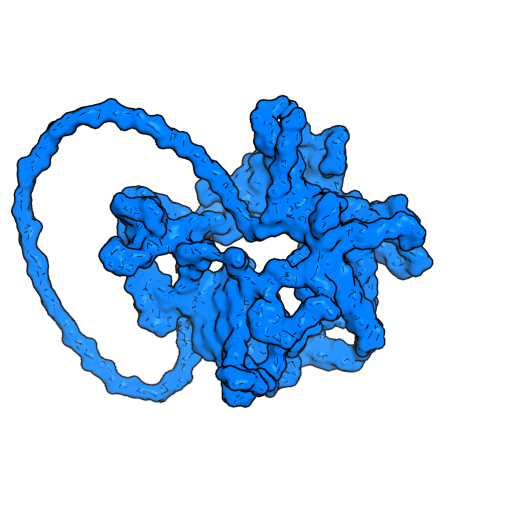0 N N . GLN A 1 221 ? -15.405 6.010 25.716 1.00 95.75 221 GLN A N 1
ATOM 1711 C CA . GLN A 1 221 ? -16.463 5.953 26.741 1.00 95.75 221 GLN A CA 1
ATOM 1712 C C . GLN A 1 221 ? -17.286 4.656 26.670 1.00 95.75 221 GLN A C 1
ATOM 1714 O O . GLN A 1 221 ? -18.062 4.364 27.577 1.00 95.75 221 GLN A O 1
ATOM 1719 N N . SER A 1 222 ? -17.151 3.909 25.572 1.00 97.12 222 SER A N 1
ATOM 1720 C CA . SER A 1 222 ? -17.843 2.644 25.333 1.00 97.12 222 SER A CA 1
ATOM 1721 C C . SER A 1 222 ? -16.962 1.522 25.872 1.00 97.12 222 SER A C 1
ATOM 1723 O O . SER A 1 222 ? -15.810 1.421 25.457 1.00 97.12 222 SER A O 1
ATOM 1725 N N . SER A 1 223 ? -17.469 0.723 26.813 1.00 96.75 223 SER A N 1
ATOM 1726 C CA . SER A 1 223 ? -16.648 -0.238 27.566 1.00 96.75 223 SER A CA 1
ATOM 1727 C C . SER A 1 223 ? -15.988 -1.296 26.685 1.00 96.75 223 SER A C 1
ATOM 1729 O O . SER A 1 223 ? -14.874 -1.694 26.982 1.00 96.75 223 SER A O 1
ATOM 1731 N N . ASP A 1 224 ? -16.642 -1.690 25.592 1.00 96.81 224 ASP A N 1
ATOM 1732 C CA . ASP A 1 224 ? -16.108 -2.577 24.554 1.00 96.81 224 ASP A CA 1
ATOM 1733 C C . ASP A 1 224 ? -14.862 -1.991 23.870 1.00 96.81 224 ASP A C 1
ATOM 1735 O O . ASP A 1 224 ? -13.844 -2.663 23.754 1.00 96.81 224 ASP A O 1
ATOM 1739 N N . LEU A 1 225 ? -14.905 -0.711 23.486 1.00 98.31 225 LEU A N 1
ATOM 1740 C CA . LEU A 1 225 ? -13.765 -0.029 22.864 1.00 98.31 225 LEU A CA 1
ATOM 1741 C C . LEU A 1 225 ? -12.638 0.218 23.873 1.00 98.31 225 LEU A C 1
ATOM 1743 O O . LEU A 1 225 ? -11.468 0.149 23.514 1.00 98.31 225 LEU A O 1
ATOM 1747 N N . THR A 1 226 ? -12.978 0.506 25.130 1.00 97.88 226 THR A N 1
ATOM 1748 C CA . THR A 1 226 ? -11.985 0.651 26.200 1.00 97.88 226 THR A CA 1
ATOM 1749 C C . THR A 1 226 ? -11.298 -0.682 26.495 1.00 97.88 226 THR A C 1
ATOM 1751 O O . THR A 1 226 ? -10.076 -0.716 26.518 1.00 97.88 226 THR A O 1
ATOM 1754 N N . GLU A 1 227 ? -12.048 -1.776 26.654 1.00 98.19 227 GLU A N 1
ATOM 1755 C CA . GLU A 1 227 ? -11.505 -3.121 26.898 1.00 98.19 227 GLU A CA 1
ATOM 1756 C C . GLU A 1 227 ? -10.659 -3.621 25.717 1.00 98.19 227 GLU A C 1
ATOM 1758 O O . GLU A 1 227 ? -9.584 -4.171 25.941 1.00 98.19 227 GLU A O 1
ATOM 1763 N N . TYR A 1 228 ? -11.089 -3.354 24.477 1.00 98.44 228 TYR A N 1
ATOM 1764 C CA . TYR A 1 228 ? -10.306 -3.645 23.276 1.00 98.44 228 TYR A CA 1
ATOM 1765 C C . TYR A 1 228 ? -8.979 -2.868 23.272 1.00 98.44 228 TYR A C 1
ATOM 1767 O O . TYR A 1 228 ? -7.908 -3.469 23.299 1.00 98.44 228 TYR A O 1
ATOM 1775 N N . PHE A 1 229 ? -9.016 -1.529 23.275 1.00 98.56 229 PHE A N 1
ATOM 1776 C CA . PHE A 1 229 ? -7.791 -0.743 23.102 1.00 98.56 229 PHE A CA 1
ATOM 1777 C C . PHE A 1 229 ? -6.881 -0.754 24.342 1.00 98.56 229 PHE A C 1
ATOM 1779 O O . PHE A 1 229 ? -5.674 -0.624 24.186 1.00 98.56 229 PHE A O 1
ATOM 1786 N N . GLU A 1 230 ? -7.379 -0.974 25.565 1.00 98.12 230 GLU A N 1
ATOM 1787 C CA . GLU A 1 230 ? -6.508 -1.164 26.743 1.00 98.12 230 GLU A CA 1
ATOM 1788 C C . GLU A 1 230 ? -5.747 -2.506 26.738 1.00 98.12 230 GLU A C 1
ATOM 1790 O O . GLU A 1 230 ? -4.782 -2.645 27.492 1.00 98.12 230 GLU A O 1
ATOM 1795 N N . ALA A 1 231 ? -6.114 -3.460 25.872 1.00 98.12 231 ALA A N 1
ATOM 1796 C CA . ALA A 1 231 ? -5.324 -4.665 25.612 1.00 98.12 231 ALA A CA 1
ATOM 1797 C C . ALA A 1 231 ? -4.213 -4.459 24.557 1.00 98.12 231 ALA A C 1
ATOM 1799 O O . ALA A 1 231 ? -3.269 -5.249 24.509 1.00 98.12 231 ALA A O 1
ATOM 1800 N N . GLU A 1 232 ? -4.298 -3.408 23.736 1.00 98.38 232 GLU A N 1
ATOM 1801 C CA . GLU A 1 232 ? -3.368 -3.146 22.630 1.00 98.38 232 GLU A CA 1
ATOM 1802 C C . GLU A 1 232 ? -2.027 -2.563 23.134 1.00 98.38 232 GLU A C 1
ATOM 1804 O O . GLU A 1 232 ? -2.001 -1.496 23.764 1.00 98.38 232 GLU A O 1
ATOM 1809 N N . PRO A 1 233 ? -0.870 -3.192 22.842 1.00 97.31 233 PRO A N 1
ATOM 1810 C CA . PRO A 1 233 ? 0.411 -2.833 23.460 1.00 97.31 233 PRO A CA 1
ATOM 1811 C C . PRO A 1 233 ? 0.931 -1.455 23.027 1.00 97.31 233 PRO A C 1
ATOM 1813 O O . PRO A 1 233 ? 1.726 -0.842 23.746 1.00 97.31 233 PRO A O 1
ATOM 1816 N N . TRP A 1 234 ? 0.446 -0.925 21.904 1.00 98.06 234 TRP A N 1
ATOM 1817 C CA . TRP A 1 234 ? 0.761 0.397 21.359 1.00 98.06 234 TRP A CA 1
ATOM 1818 C C . TRP A 1 234 ? -0.151 1.524 21.876 1.00 98.06 234 TRP A C 1
ATOM 1820 O O . TRP A 1 234 ? 0.219 2.696 21.787 1.00 98.06 234 TRP A O 1
ATOM 1830 N N . TYR A 1 235 ? -1.328 1.220 22.432 1.00 98.56 235 TYR A N 1
ATOM 1831 C CA . TYR A 1 235 ? -2.306 2.239 22.824 1.00 98.56 235 TYR A CA 1
ATOM 1832 C C . TYR A 1 235 ? -1.926 2.945 24.132 1.00 98.56 235 TYR A C 1
ATOM 1834 O O . TYR A 1 235 ? -1.524 2.326 25.119 1.00 98.56 235 TYR A O 1
ATOM 1842 N N . ARG A 1 236 ? -2.076 4.274 24.176 1.00 98.12 236 ARG A N 1
ATOM 1843 C CA . ARG A 1 236 ? -1.863 5.080 25.390 1.00 98.12 236 ARG A CA 1
ATOM 1844 C C . ARG A 1 236 ? -3.012 6.068 25.548 1.00 98.12 236 ARG A C 1
ATOM 1846 O O . ARG A 1 236 ? -2.921 7.187 25.058 1.00 98.12 236 ARG A O 1
ATOM 1853 N N . GLY A 1 237 ? -4.080 5.667 26.239 1.00 96.69 237 GLY A N 1
ATOM 1854 C CA . GLY A 1 237 ? -5.230 6.527 26.542 1.00 96.69 237 GLY A CA 1
ATOM 1855 C C . GLY A 1 237 ? -4.839 7.765 27.358 1.00 96.69 237 GLY A C 1
ATOM 1856 O O . GLY A 1 237 ? -4.897 7.754 28.587 1.00 96.69 237 GLY A O 1
ATOM 1857 N N . ASN A 1 238 ? -4.438 8.837 26.676 1.00 95.75 238 ASN A N 1
ATOM 1858 C CA . ASN A 1 238 ? -3.846 10.047 27.247 1.00 95.75 238 ASN A CA 1
ATOM 1859 C C . ASN A 1 238 ? -4.787 11.262 27.153 1.00 95.75 238 ASN A C 1
ATOM 1861 O O . ASN A 1 238 ? -4.729 12.142 28.011 1.00 95.75 238 ASN A O 1
ATOM 1865 N N . THR A 1 239 ? -5.710 11.262 26.186 1.00 97.19 239 THR A N 1
ATOM 1866 C CA . THR A 1 239 ? -6.578 12.397 25.861 1.00 97.19 239 THR A CA 1
ATOM 1867 C C . THR A 1 239 ? -8.045 12.007 26.021 1.00 97.19 239 THR A C 1
ATOM 1869 O O . THR A 1 239 ? -8.500 11.017 25.452 1.00 97.19 239 THR A O 1
ATOM 1872 N N . GLU A 1 240 ? -8.812 12.774 26.801 1.00 97.56 240 GLU A N 1
ATOM 1873 C CA . GLU A 1 240 ? -10.239 12.499 27.027 1.00 97.56 240 GLU A CA 1
ATOM 1874 C C . GLU A 1 240 ? -11.066 12.607 25.735 1.00 97.56 240 GLU A C 1
ATOM 1876 O O . GLU A 1 240 ? -10.829 13.483 24.904 1.00 97.56 240 GLU A O 1
ATOM 1881 N N . ALA A 1 241 ? -12.094 11.762 25.588 1.00 95.75 241 ALA A N 1
ATOM 1882 C CA . ALA A 1 241 ? -12.867 11.602 24.346 1.00 95.75 241 ALA A CA 1
ATOM 1883 C C . ALA A 1 241 ? -13.431 12.910 23.747 1.00 95.75 241 ALA A C 1
ATOM 1885 O O . ALA A 1 241 ? -13.556 13.018 22.526 1.00 95.75 241 ALA A O 1
ATOM 1886 N N . GLY A 1 242 ? -13.784 13.874 24.610 1.00 95.56 242 GLY A N 1
ATOM 1887 C CA . GLY A 1 242 ? -14.303 15.207 24.267 1.00 95.56 242 GLY A CA 1
ATOM 1888 C C . GLY A 1 242 ? -13.287 16.348 24.426 1.00 95.56 242 GLY A C 1
ATOM 1889 O O . GLY A 1 242 ? -13.684 17.506 24.523 1.00 95.56 242 GLY A O 1
ATOM 1890 N N . GLN A 1 243 ? -11.996 16.029 24.529 1.00 96.81 243 GLN A N 1
ATOM 1891 C CA . GLN A 1 243 ? -10.858 16.962 24.496 1.00 96.81 243 GLN A CA 1
ATOM 1892 C C . GLN A 1 243 ? -9.857 16.591 23.385 1.00 96.81 243 GLN A C 1
ATOM 1894 O O . GLN A 1 243 ? -8.769 17.155 23.324 1.00 96.81 243 GLN A O 1
ATOM 1899 N N . PHE A 1 244 ? -10.215 15.632 22.526 1.00 96.75 244 PHE A N 1
ATOM 1900 C CA . PHE A 1 244 ? -9.419 15.239 21.372 1.00 96.75 244 PHE A CA 1
ATOM 1901 C C . PHE A 1 244 ? -9.438 16.324 20.293 1.00 96.75 244 PHE A C 1
ATOM 1903 O O . PHE A 1 244 ? -10.493 16.886 20.001 1.00 96.75 244 PHE A O 1
ATOM 1910 N N . ASP A 1 245 ? -8.276 16.594 19.703 1.00 94.06 245 ASP A N 1
ATOM 1911 C CA . ASP A 1 245 ? -8.125 17.549 18.610 1.00 94.06 245 ASP A CA 1
ATOM 1912 C C . ASP A 1 245 ? -8.265 16.835 17.259 1.00 94.06 245 ASP A C 1
ATOM 1914 O O . ASP A 1 245 ? -7.366 16.122 16.814 1.00 94.06 245 ASP A O 1
ATOM 1918 N N . GLU A 1 246 ? -9.402 17.026 16.590 1.00 91.81 246 GLU A N 1
ATOM 1919 C CA . GLU A 1 246 ? -9.671 16.415 15.283 1.00 91.81 246 GLU A CA 1
ATOM 1920 C C . GLU A 1 246 ? -8.774 16.963 14.156 1.00 91.81 246 GLU A C 1
ATOM 1922 O O . GLU A 1 246 ? -8.690 16.336 13.101 1.00 91.81 246 GLU A O 1
ATOM 1927 N N . ALA A 1 247 ? -8.026 18.057 14.374 1.00 89.19 247 ALA A N 1
ATOM 1928 C CA . ALA A 1 247 ? -6.995 18.507 13.433 1.00 89.19 247 ALA A CA 1
ATOM 1929 C C . ALA A 1 247 ? -5.824 17.509 13.306 1.00 89.19 247 ALA A C 1
ATOM 1931 O O . ALA A 1 247 ? -5.109 17.516 12.301 1.00 89.19 247 ALA A O 1
ATOM 1932 N N . LEU A 1 248 ? -5.633 16.618 14.291 1.00 91.06 248 LEU A N 1
ATOM 1933 C CA . LEU A 1 248 ? -4.656 15.521 14.220 1.00 91.06 248 LEU A CA 1
ATOM 1934 C C . LEU A 1 248 ? -4.933 14.567 13.048 1.00 91.06 248 LEU A C 1
ATOM 1936 O O . LEU A 1 248 ? -3.993 13.974 12.514 1.00 91.06 248 LEU A O 1
ATOM 1940 N N . LEU A 1 249 ? -6.195 14.464 12.625 1.00 92.00 249 LEU A N 1
ATOM 1941 C CA . LEU A 1 249 ? -6.651 13.623 11.524 1.00 92.00 249 LEU A CA 1
ATOM 1942 C C . LEU A 1 249 ? -6.450 14.365 10.191 1.00 92.00 249 LEU A C 1
ATOM 1944 O O . LEU A 1 249 ? -7.008 15.443 9.981 1.00 92.00 249 LEU A O 1
ATOM 1948 N N . GLY A 1 250 ? -5.655 13.797 9.283 1.00 89.19 250 GLY A N 1
ATOM 1949 C CA . GLY A 1 250 ? -5.528 14.307 7.911 1.00 89.19 250 GLY A CA 1
ATOM 1950 C C . GLY A 1 250 ? -6.773 14.024 7.063 1.00 89.19 250 GLY A C 1
ATOM 1951 O O . GLY A 1 250 ? -7.655 13.268 7.480 1.00 89.19 250 GLY A O 1
ATOM 1952 N N . GLY A 1 251 ? -6.854 14.629 5.877 1.00 89.69 251 GLY A N 1
ATOM 1953 C CA . GLY A 1 251 ? -7.999 14.529 4.970 1.00 89.69 251 GLY A CA 1
ATOM 1954 C C . GLY A 1 251 ? -8.327 13.087 4.587 1.00 89.69 251 GLY A C 1
ATOM 1955 O O . GLY A 1 251 ? -9.480 12.672 4.707 1.00 89.69 251 GLY A O 1
ATOM 1956 N N . LEU A 1 252 ? -7.303 12.286 4.270 1.00 91.44 252 LEU A N 1
ATOM 1957 C CA . LEU A 1 252 ? -7.458 10.853 4.019 1.00 91.44 252 LEU A CA 1
ATOM 1958 C C . LEU A 1 252 ? -8.071 10.107 5.219 1.00 91.44 252 LEU A C 1
ATOM 1960 O O . LEU A 1 252 ? -9.009 9.325 5.064 1.00 91.44 252 LEU A O 1
ATOM 1964 N N . ILE A 1 253 ? -7.578 10.367 6.434 1.00 93.62 253 ILE A N 1
ATOM 1965 C CA . ILE A 1 253 ? -8.081 9.715 7.653 1.00 93.62 253 ILE A CA 1
ATOM 1966 C C . ILE A 1 253 ? -9.540 10.119 7.916 1.00 93.62 253 ILE A C 1
ATOM 1968 O O . ILE A 1 253 ? -10.375 9.258 8.187 1.00 93.62 253 ILE A O 1
ATOM 1972 N N . LYS A 1 254 ? -9.881 11.407 7.769 1.00 93.19 254 LYS A N 1
ATOM 1973 C CA . LYS A 1 254 ? -11.264 11.913 7.867 1.00 93.19 254 LYS A CA 1
ATOM 1974 C C . LYS A 1 254 ? -12.188 11.223 6.854 1.00 93.19 254 LYS A C 1
ATOM 1976 O O . LYS A 1 254 ? -13.274 10.771 7.220 1.00 93.19 254 LYS A O 1
ATOM 1981 N N . ARG A 1 255 ? -11.737 11.080 5.604 1.00 92.94 255 ARG A N 1
ATOM 1982 C CA . ARG A 1 255 ? -12.447 10.385 4.519 1.00 92.94 255 ARG A CA 1
ATOM 1983 C C . ARG A 1 255 ? -12.677 8.901 4.825 1.00 92.94 255 ARG A C 1
ATOM 1985 O O . ARG A 1 255 ? -13.801 8.423 4.673 1.00 92.94 255 ARG A O 1
ATOM 1992 N N . ASN A 1 256 ? -11.658 8.194 5.310 1.00 96.12 256 ASN A N 1
ATOM 1993 C CA . ASN A 1 256 ? -11.758 6.775 5.660 1.00 96.12 256 ASN A CA 1
ATOM 1994 C C . ASN A 1 256 ? -12.644 6.541 6.901 1.00 96.12 256 ASN A C 1
ATOM 1996 O O . ASN A 1 256 ? -13.430 5.595 6.920 1.00 96.12 256 ASN A O 1
ATOM 2000 N N . ILE A 1 257 ? -12.623 7.441 7.893 1.00 96.50 257 ILE A N 1
ATOM 2001 C CA . ILE A 1 257 ? -13.567 7.432 9.027 1.00 96.50 257 ILE A CA 1
ATOM 2002 C C . ILE A 1 257 ? -15.016 7.612 8.549 1.00 96.50 257 ILE A C 1
ATOM 2004 O O . ILE A 1 257 ? -15.902 6.883 9.002 1.00 96.50 257 ILE A O 1
ATOM 2008 N N . ALA A 1 258 ? -15.268 8.558 7.637 1.00 95.31 258 ALA A N 1
ATOM 2009 C CA . ALA A 1 258 ? -16.603 8.805 7.092 1.00 95.31 258 ALA A CA 1
ATOM 2010 C C . ALA A 1 258 ? -17.133 7.598 6.297 1.00 95.31 258 ALA A C 1
ATOM 2012 O O . ALA A 1 258 ? -18.285 7.201 6.478 1.00 95.31 258 ALA A O 1
ATOM 2013 N N . PHE A 1 259 ? -16.277 6.976 5.480 1.00 95.56 259 PHE A N 1
ATOM 2014 C CA . PHE A 1 259 ? -16.594 5.749 4.748 1.00 95.56 259 PHE A CA 1
ATOM 2015 C C . PHE A 1 259 ? -16.945 4.579 5.680 1.00 95.56 259 PHE A C 1
ATOM 2017 O O . PHE A 1 259 ? -18.010 3.980 5.543 1.00 95.56 259 PHE A O 1
ATOM 2024 N N . LEU A 1 260 ? -16.102 4.295 6.679 1.00 98.00 260 LEU A N 1
ATOM 2025 C CA . LEU A 1 260 ? -16.345 3.205 7.630 1.00 98.00 260 LEU A CA 1
ATOM 2026 C C . LEU A 1 260 ? -17.609 3.427 8.471 1.00 98.00 260 LEU A C 1
ATOM 2028 O O . LEU A 1 260 ? -18.306 2.465 8.788 1.00 98.00 260 LEU A O 1
ATOM 2032 N N . ASN A 1 261 ? -17.949 4.678 8.800 1.00 97.38 261 ASN A N 1
ATOM 2033 C CA . ASN A 1 261 ? -19.197 4.982 9.498 1.00 97.38 261 ASN A CA 1
ATOM 2034 C C . ASN A 1 261 ? -20.435 4.658 8.643 1.00 97.38 261 ASN A C 1
ATOM 2036 O O . ASN A 1 261 ? -21.377 4.039 9.132 1.00 97.38 261 ASN A O 1
ATOM 2040 N N . ASP A 1 262 ? -20.427 5.054 7.370 1.00 96.56 262 ASP A N 1
ATOM 2041 C CA . ASP A 1 262 ? -21.498 4.751 6.413 1.00 96.56 262 ASP A CA 1
ATOM 2042 C C . ASP A 1 262 ? -21.639 3.229 6.185 1.00 96.56 262 ASP A C 1
ATOM 2044 O O . ASP A 1 262 ? -22.751 2.696 6.189 1.00 96.56 262 ASP A O 1
ATOM 2048 N N . ALA A 1 263 ? -20.516 2.505 6.118 1.00 97.19 263 ALA A N 1
ATOM 2049 C CA . ALA A 1 263 ? -20.493 1.043 6.072 1.00 97.19 263 ALA A CA 1
ATOM 2050 C C . ALA A 1 263 ? -21.058 0.393 7.357 1.00 97.19 263 ALA A C 1
ATOM 2052 O O . ALA A 1 263 ? -21.876 -0.524 7.276 1.00 97.19 263 ALA A O 1
ATOM 2053 N N . GLU A 1 264 ? -20.706 0.886 8.553 1.00 97.62 264 GLU A N 1
ATOM 2054 C CA . GLU A 1 264 ? -21.270 0.426 9.837 1.00 97.62 264 GLU A CA 1
ATOM 2055 C C . GLU A 1 264 ? -22.785 0.650 9.968 1.00 97.62 264 GLU A C 1
ATOM 2057 O O . GLU A 1 264 ? -23.462 -0.095 10.689 1.00 97.62 264 GLU A O 1
ATOM 2062 N N . GLU A 1 265 ? -23.323 1.694 9.340 1.00 97.44 265 GLU A N 1
ATOM 2063 C CA . GLU A 1 265 ? -24.759 1.994 9.334 1.00 97.44 265 GLU A CA 1
ATOM 2064 C C . GLU A 1 265 ? -25.526 1.128 8.324 1.00 97.44 265 GLU A C 1
ATOM 2066 O O . GLU A 1 265 ? -26.657 0.726 8.604 1.00 97.44 265 GLU A O 1
ATOM 2071 N N . LYS A 1 266 ? -24.901 0.785 7.190 1.00 96.81 266 LYS A N 1
ATOM 2072 C CA . LYS A 1 266 ? -25.488 -0.041 6.118 1.00 96.81 266 LYS A CA 1
ATOM 2073 C C . LYS A 1 266 ? -25.288 -1.551 6.284 1.00 96.81 266 LYS A C 1
ATOM 2075 O O . LYS A 1 266 ? -25.951 -2.313 5.586 1.00 96.81 266 LYS A O 1
ATOM 2080 N N . TYR A 1 267 ? -24.392 -1.985 7.172 1.00 97.62 267 TYR A N 1
ATOM 2081 C CA . TYR A 1 267 ? -23.969 -3.383 7.304 1.00 97.62 267 TYR A CA 1
ATOM 2082 C C . TYR A 1 267 ? -25.134 -4.380 7.476 1.00 97.62 267 TYR A C 1
ATOM 2084 O O . TYR A 1 267 ? -25.824 -4.378 8.500 1.00 97.62 267 TYR A O 1
ATOM 2092 N N . ASP A 1 268 ? -25.268 -5.315 6.529 1.00 97.31 268 ASP A N 1
ATOM 2093 C CA . ASP A 1 268 ? -26.137 -6.490 6.636 1.00 97.31 268 ASP A CA 1
ATOM 2094 C C . ASP A 1 268 ? -25.304 -7.775 6.787 1.00 97.31 268 ASP A C 1
ATOM 2096 O O . ASP A 1 268 ? -24.497 -8.141 5.930 1.00 97.31 268 ASP A O 1
ATOM 2100 N N . ALA A 1 269 ? -25.523 -8.496 7.891 1.00 96.94 269 ALA A N 1
ATOM 2101 C CA . ALA A 1 269 ? -24.769 -9.707 8.218 1.00 96.94 269 ALA A CA 1
ATOM 2102 C C . ALA A 1 269 ? -25.043 -10.887 7.266 1.00 96.94 269 ALA A C 1
ATOM 2104 O O . ALA A 1 269 ? -24.207 -11.782 7.150 1.00 96.94 269 ALA A O 1
ATOM 2105 N N . GLY A 1 270 ? -26.202 -10.916 6.603 1.00 97.00 270 GLY A N 1
ATOM 2106 C CA . GLY A 1 270 ? -26.542 -11.928 5.606 1.00 97.00 270 GLY A CA 1
ATOM 2107 C C . GLY A 1 270 ? -25.834 -11.671 4.280 1.00 97.00 270 GLY A C 1
ATOM 2108 O O . GLY A 1 270 ? -25.281 -12.602 3.698 1.00 97.00 270 GLY A O 1
ATOM 2109 N N . GLN A 1 271 ? -25.791 -10.412 3.835 1.00 94.56 271 GLN A N 1
ATOM 2110 C CA . GLN A 1 271 ? -25.029 -9.996 2.657 1.00 94.56 271 GLN A CA 1
ATOM 2111 C C . GLN A 1 271 ? -23.528 -10.222 2.861 1.00 94.56 271 GLN A C 1
ATOM 2113 O O . GLN A 1 271 ? -22.914 -10.880 2.026 1.00 94.56 271 GLN A O 1
ATOM 2118 N N . ALA A 1 272 ? -22.961 -9.796 3.995 1.00 95.44 272 ALA A N 1
ATOM 2119 C CA . ALA A 1 272 ? -21.547 -10.017 4.314 1.00 95.44 272 ALA A CA 1
ATOM 2120 C C . ALA A 1 272 ? -21.177 -11.516 4.346 1.00 95.44 272 ALA A C 1
ATOM 2122 O O . ALA A 1 272 ? -20.180 -11.925 3.752 1.00 95.44 272 ALA A O 1
ATOM 2123 N N . ALA A 1 273 ? -22.010 -12.365 4.963 1.00 95.69 273 ALA A N 1
ATOM 2124 C CA . ALA A 1 273 ? -21.780 -13.812 4.996 1.00 95.69 273 ALA A CA 1
ATOM 2125 C C . ALA A 1 273 ? -21.912 -14.485 3.614 1.00 95.69 273 ALA A C 1
ATOM 2127 O O . ALA A 1 273 ? -21.217 -15.464 3.337 1.00 95.69 273 ALA A O 1
ATOM 2128 N N . MET A 1 274 ? -22.785 -13.974 2.739 1.00 94.62 274 MET A N 1
ATOM 2129 C CA . MET A 1 274 ? -22.894 -14.441 1.353 1.00 94.62 274 MET A CA 1
ATOM 2130 C C . MET A 1 274 ? -21.694 -13.995 0.511 1.00 94.62 274 MET A C 1
ATOM 2132 O O . MET A 1 274 ? -21.105 -14.834 -0.165 1.00 94.62 274 MET A O 1
ATOM 2136 N N . ALA A 1 275 ? -21.291 -12.724 0.611 1.00 94.31 275 ALA A N 1
ATOM 2137 C CA . ALA A 1 275 ? -20.131 -12.173 -0.085 1.00 94.31 275 ALA A CA 1
ATOM 2138 C C . ALA A 1 275 ? -18.835 -12.886 0.324 1.00 94.31 275 ALA A C 1
ATOM 2140 O O . ALA A 1 275 ? -18.103 -13.339 -0.550 1.00 94.31 275 ALA A O 1
ATOM 2141 N N . LYS A 1 276 ? -18.595 -13.105 1.628 1.00 94.94 276 LYS A N 1
ATOM 2142 C CA . LYS A 1 276 ? -17.449 -13.908 2.086 1.00 94.94 276 LYS A CA 1
ATOM 2143 C C . LYS A 1 276 ? -17.495 -15.337 1.539 1.00 94.94 276 LYS A C 1
ATOM 2145 O O . LYS A 1 276 ? -16.475 -15.837 1.088 1.00 94.94 276 LYS A O 1
ATOM 2150 N N . LYS A 1 277 ? -18.655 -16.001 1.529 1.00 95.50 277 LYS A N 1
ATOM 2151 C CA . LYS A 1 277 ? -18.762 -17.364 0.981 1.00 95.50 277 LYS A CA 1
ATOM 2152 C C . LYS A 1 277 ? -18.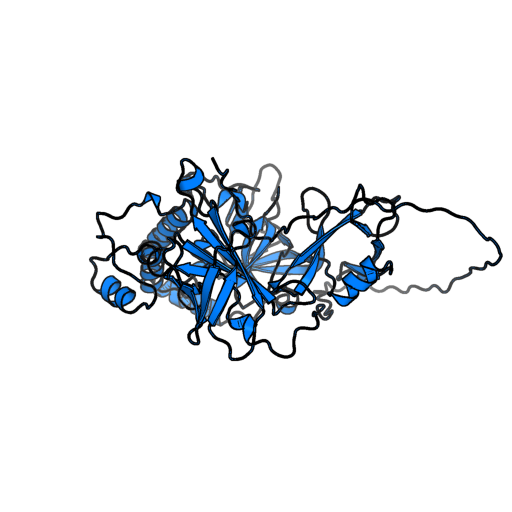468 -17.416 -0.526 1.00 95.50 277 LYS A C 1
ATOM 2154 O O . LYS A 1 277 ? -17.931 -18.413 -1.004 1.00 95.50 277 LYS A O 1
ATOM 2159 N N . GLU A 1 278 ? -18.859 -16.387 -1.272 1.00 95.81 278 GLU A N 1
ATOM 2160 C CA . GLU A 1 278 ? -18.544 -16.261 -2.698 1.00 95.81 278 GLU A CA 1
ATOM 2161 C C . GLU A 1 278 ? -17.046 -15.994 -2.899 1.00 95.81 278 GLU A C 1
ATOM 2163 O O . GLU A 1 278 ? -16.406 -16.717 -3.658 1.00 95.81 278 GLU A O 1
ATOM 2168 N N . TYR A 1 279 ? -16.473 -15.068 -2.122 1.00 96.00 279 TYR A N 1
ATOM 2169 C CA . TYR A 1 279 ? -15.040 -14.773 -2.075 1.00 96.00 279 TYR A CA 1
ATOM 2170 C C . TYR A 1 279 ? -14.186 -16.004 -1.744 1.00 96.00 279 TYR A C 1
ATOM 2172 O O . TYR A 1 279 ? -13.229 -16.302 -2.456 1.00 96.00 279 TYR A O 1
ATOM 2180 N N . ASP A 1 280 ? -14.552 -16.763 -0.707 1.00 96.06 280 ASP A N 1
ATOM 2181 C CA . ASP A 1 280 ? -13.877 -17.997 -0.284 1.00 96.06 280 ASP A CA 1
ATOM 2182 C C . ASP A 1 280 ? -13.768 -19.008 -1.436 1.00 96.06 280 ASP A C 1
ATOM 2184 O O . ASP A 1 280 ? -12.763 -19.708 -1.545 1.00 96.06 280 ASP A O 1
ATOM 2188 N N . ALA A 1 281 ? -14.777 -19.048 -2.314 1.00 96.12 281 ALA A N 1
ATOM 2189 C CA . ALA A 1 281 ? -14.865 -19.948 -3.461 1.00 96.12 281 ALA A CA 1
ATOM 2190 C C . ALA A 1 281 ? -14.210 -19.415 -4.754 1.00 96.12 281 ALA A C 1
ATOM 2192 O O . ALA A 1 281 ? -14.228 -20.122 -5.762 1.00 96.12 281 ALA A O 1
ATOM 2193 N N . LEU A 1 282 ? -13.644 -18.202 -4.752 1.00 96.38 282 LEU A N 1
ATOM 2194 C CA . LEU A 1 282 ? -12.860 -17.687 -5.879 1.00 96.38 282 LEU A CA 1
ATOM 2195 C C . LEU A 1 282 ? -11.508 -18.404 -5.977 1.00 96.38 282 LEU A C 1
ATOM 2197 O O . LEU A 1 282 ? -10.761 -18.463 -4.997 1.00 96.38 282 LEU A O 1
ATOM 2201 N N . GLU A 1 283 ? -11.168 -18.883 -7.170 1.00 96.94 283 GLU A N 1
ATOM 2202 C CA . GLU A 1 283 ? -9.805 -19.313 -7.505 1.00 96.94 283 GLU A CA 1
ATOM 2203 C C . GLU A 1 283 ? -8.895 -18.084 -7.723 1.00 96.94 283 GLU A C 1
ATOM 2205 O O . GLU A 1 283 ? -9.408 -17.013 -8.076 1.00 96.94 283 GLU A O 1
ATOM 2210 N N . PRO A 1 284 ? -7.565 -18.206 -7.546 1.00 98.12 284 PRO A N 1
ATOM 2211 C CA . PRO A 1 284 ? -6.611 -17.150 -7.885 1.00 98.12 284 PRO A CA 1
ATOM 2212 C C . PRO A 1 284 ? -6.715 -16.681 -9.343 1.00 98.12 284 PRO A C 1
ATOM 2214 O O . PRO A 1 284 ? -7.049 -17.449 -10.247 1.00 98.12 284 PRO A O 1
ATOM 2217 N N . ALA A 1 285 ? -6.398 -15.411 -9.573 1.00 97.88 285 ALA A N 1
ATOM 2218 C CA . ALA A 1 285 ? -6.368 -14.804 -10.892 1.00 97.88 285 ALA A CA 1
ATOM 2219 C C . ALA A 1 285 ? -5.226 -15.389 -11.753 1.00 97.88 285 ALA A C 1
ATOM 2221 O O . ALA A 1 285 ? -4.130 -15.626 -11.235 1.00 97.88 285 ALA A O 1
ATOM 2222 N N . PRO A 1 286 ? -5.431 -15.598 -13.070 1.00 96.81 286 PRO A N 1
ATOM 2223 C CA . PRO A 1 286 ? -4.475 -16.316 -13.924 1.00 96.81 286 PRO A CA 1
ATOM 2224 C C . PRO A 1 286 ? -3.120 -15.604 -14.076 1.00 96.81 286 PRO A C 1
ATOM 2226 O O . PRO A 1 286 ? -2.118 -16.243 -14.387 1.00 96.81 286 PRO A O 1
ATOM 2229 N N . TYR A 1 287 ? -3.087 -14.295 -13.824 1.00 97.00 287 TYR A N 1
ATOM 2230 C CA . TYR A 1 287 ? -1.909 -13.432 -13.895 1.00 97.00 287 TYR A CA 1
ATOM 2231 C C . TYR A 1 287 ? -1.233 -13.180 -12.534 1.00 97.00 287 TYR A C 1
ATOM 2233 O O . TYR A 1 287 ? -0.221 -12.491 -12.510 1.00 97.00 287 TYR A O 1
ATOM 2241 N N . LEU A 1 288 ? -1.739 -13.716 -11.408 1.00 97.19 288 LEU A N 1
ATOM 2242 C CA . LEU A 1 288 ? -1.200 -13.447 -10.057 1.00 97.19 288 LEU A CA 1
ATOM 2243 C C . LEU A 1 288 ? 0.318 -13.693 -9.960 1.00 97.19 288 LEU A C 1
ATOM 2245 O O . LEU A 1 288 ? 1.044 -12.892 -9.383 1.00 97.19 288 LEU A O 1
ATOM 2249 N N . GLU A 1 289 ? 0.786 -14.774 -10.579 1.00 96.12 289 GLU A N 1
ATOM 2250 C CA . GLU A 1 289 ? 2.190 -15.211 -10.612 1.00 96.12 289 GLU A CA 1
ATOM 2251 C C . GLU A 1 289 ? 3.114 -14.295 -11.443 1.00 96.12 289 GLU A C 1
ATOM 2253 O O . GLU A 1 289 ? 4.321 -14.515 -11.471 1.00 96.12 289 GLU A O 1
ATOM 2258 N N . LEU A 1 290 ? 2.551 -13.319 -12.164 1.00 95.81 290 LEU A N 1
ATOM 2259 C CA . LEU A 1 290 ? 3.272 -12.333 -12.980 1.00 95.81 290 LEU A CA 1
ATOM 2260 C C . LEU A 1 290 ? 3.413 -10.981 -12.261 1.00 95.81 290 LEU A C 1
ATOM 2262 O O . LEU A 1 290 ? 4.098 -10.091 -12.761 1.00 95.81 290 LEU A O 1
ATOM 2266 N N . LEU A 1 291 ? 2.737 -10.802 -11.120 1.00 95.12 291 LEU A N 1
ATOM 2267 C CA . LEU A 1 291 ? 2.700 -9.540 -10.387 1.00 95.12 291 LEU A CA 1
ATOM 2268 C C . LEU A 1 291 ? 3.851 -9.486 -9.371 1.00 95.12 291 LEU A C 1
ATOM 2270 O O . LEU A 1 291 ? 3.927 -10.378 -8.521 1.00 95.12 291 LEU A O 1
ATOM 2274 N N . PRO A 1 292 ? 4.707 -8.448 -9.381 1.00 92.75 292 PRO A N 1
ATOM 2275 C CA . PRO A 1 292 ? 5.688 -8.263 -8.319 1.00 92.75 292 PRO A CA 1
ATOM 2276 C C . PRO A 1 292 ? 5.006 -8.031 -6.960 1.00 92.75 292 PRO A C 1
ATOM 2278 O O . PRO A 1 292 ? 3.829 -7.660 -6.868 1.00 92.75 292 PRO A O 1
ATOM 2281 N N . GLU A 1 293 ? 5.757 -8.273 -5.887 1.00 88.62 293 GLU A N 1
ATOM 2282 C CA . GLU A 1 293 ? 5.334 -7.990 -4.509 1.00 88.62 293 GLU A CA 1
ATOM 2283 C C . GLU A 1 293 ? 5.471 -6.499 -4.157 1.00 88.62 293 GLU A C 1
ATOM 2285 O O . GLU A 1 293 ? 4.658 -5.969 -3.403 1.00 88.62 293 GLU A O 1
ATOM 2290 N N . TYR A 1 294 ? 6.448 -5.814 -4.762 1.00 86.25 294 TYR A N 1
ATOM 2291 C CA . TYR A 1 294 ? 6.792 -4.414 -4.502 1.00 86.25 294 TYR A CA 1
ATOM 2292 C C . TYR A 1 294 ? 6.934 -3.609 -5.798 1.00 86.25 294 TYR A C 1
ATOM 2294 O O . TYR A 1 294 ? 7.256 -4.161 -6.851 1.00 86.25 294 TYR A O 1
ATOM 2302 N N . GLY A 1 295 ? 6.776 -2.288 -5.689 1.00 87.94 295 GLY A N 1
ATOM 2303 C CA . GLY A 1 295 ? 6.933 -1.348 -6.799 1.00 87.94 295 GLY A CA 1
ATOM 2304 C C . GLY A 1 295 ? 5.653 -1.112 -7.606 1.00 87.94 295 GLY A C 1
ATOM 2305 O O . GLY A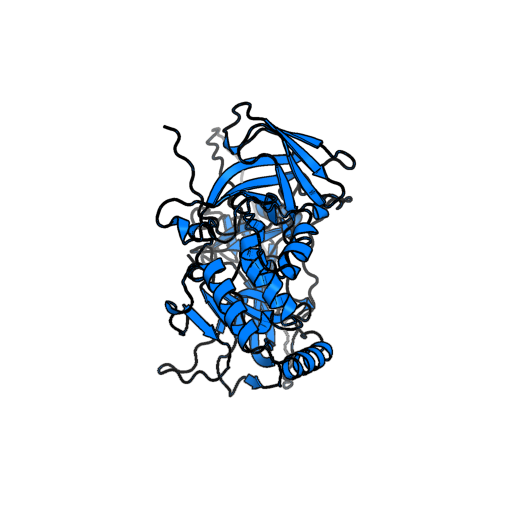 1 295 ? 4.552 -1.480 -7.197 1.00 87.94 295 GLY A O 1
ATOM 2306 N N . GLU A 1 296 ? 5.813 -0.440 -8.742 1.00 93.81 296 GLU A N 1
ATOM 2307 C CA . GLU A 1 296 ? 4.722 -0.106 -9.657 1.00 93.81 296 GLU A CA 1
ATOM 2308 C C . GLU A 1 296 ? 4.236 -1.322 -10.457 1.00 93.81 296 GLU A C 1
ATOM 2310 O O . GLU A 1 296 ? 5.002 -2.228 -10.789 1.00 93.81 296 GLU A O 1
ATOM 2315 N N . ILE A 1 297 ? 2.953 -1.303 -10.814 1.00 96.94 297 ILE A N 1
ATOM 2316 C CA . ILE A 1 297 ? 2.316 -2.231 -11.750 1.00 96.94 297 ILE A CA 1
ATOM 2317 C C . ILE A 1 297 ? 1.335 -1.400 -12.576 1.00 96.94 297 ILE A C 1
ATOM 2319 O O . ILE A 1 297 ? 0.345 -0.897 -12.044 1.00 96.94 297 ILE A O 1
ATOM 2323 N N . GLU A 1 298 ? 1.611 -1.266 -13.867 1.00 97.50 298 GLU A N 1
ATOM 2324 C CA . GLU A 1 298 ? 0.732 -0.591 -14.818 1.00 97.50 298 GLU A CA 1
ATOM 2325 C C . GLU A 1 298 ? -0.433 -1.516 -15.183 1.00 97.50 298 GLU A C 1
ATOM 2327 O O . GLU A 1 298 ? -0.239 -2.681 -15.542 1.00 97.50 298 GLU A O 1
ATOM 2332 N N . VAL A 1 299 ? -1.652 -0.994 -15.080 1.00 98.00 299 VAL A N 1
ATOM 2333 C CA . VAL A 1 299 ? -2.889 -1.688 -15.441 1.00 98.00 299 VAL A CA 1
ATOM 2334 C C . VAL A 1 299 ? -3.751 -0.752 -16.281 1.00 98.00 299 VAL A C 1
ATOM 2336 O O . VAL A 1 299 ? -4.075 0.351 -15.842 1.00 98.00 299 VAL A O 1
ATOM 2339 N N . GLU A 1 300 ? -4.169 -1.222 -17.457 1.00 97.81 300 GLU A N 1
ATOM 2340 C CA . GLU A 1 300 ? -5.199 -0.580 -18.283 1.00 97.81 300 GLU A CA 1
ATOM 2341 C C . GLU A 1 300 ? -6.373 -1.552 -18.460 1.00 97.81 300 GLU A C 1
ATOM 2343 O O . GLU A 1 300 ? -6.169 -2.725 -18.779 1.00 97.81 300 GLU A O 1
ATOM 2348 N N . LEU A 1 301 ? -7.601 -1.077 -18.243 1.00 98.06 301 LEU A N 1
ATOM 2349 C CA . LEU A 1 301 ? -8.840 -1.854 -18.355 1.00 98.06 301 LEU A CA 1
ATOM 2350 C C . LEU A 1 301 ? -9.838 -1.131 -19.259 1.00 98.06 301 LEU A C 1
ATOM 2352 O O . LEU A 1 301 ? -10.050 0.073 -19.101 1.00 98.06 301 LEU A O 1
ATOM 2356 N N . ALA A 1 302 ? -10.550 -1.860 -20.118 1.00 96.69 302 ALA A N 1
ATOM 2357 C CA . ALA A 1 302 ? -11.745 -1.319 -20.762 1.00 96.69 302 ALA A CA 1
ATOM 2358 C C . ALA A 1 302 ? -12.794 -0.923 -19.700 1.00 96.69 302 ALA A C 1
ATOM 2360 O O . ALA A 1 302 ? -12.950 -1.621 -18.700 1.00 96.69 302 ALA A O 1
ATOM 2361 N N . SER A 1 303 ? -13.522 0.183 -19.896 1.00 95.31 303 SER A N 1
ATOM 2362 C CA . SER A 1 303 ? -14.509 0.708 -18.927 1.00 95.31 303 SER A CA 1
ATOM 2363 C C . SER A 1 303 ? -15.974 0.502 -19.343 1.00 95.31 303 SER A C 1
ATOM 2365 O O . SER A 1 303 ? -16.891 1.112 -18.783 1.00 95.31 303 SER A O 1
ATOM 2367 N N . ASP A 1 304 ? -16.211 -0.374 -20.321 1.00 94.75 304 ASP A N 1
ATOM 2368 C CA . ASP A 1 304 ? -17.525 -0.640 -20.901 1.00 94.75 304 ASP A CA 1
ATOM 2369 C C . ASP A 1 304 ? -17.967 -2.112 -20.804 1.00 94.75 304 ASP A C 1
ATOM 2371 O O . ASP A 1 304 ? -17.187 -3.035 -20.581 1.00 94.75 304 ASP A O 1
ATOM 2375 N N . LYS A 1 305 ? -19.270 -2.304 -21.016 1.00 94.69 305 LYS A N 1
ATOM 2376 C CA . LYS A 1 305 ? -20.017 -3.565 -20.894 1.00 94.69 305 LYS A CA 1
ATOM 2377 C C . LYS A 1 305 ? -19.964 -4.486 -22.115 1.00 94.69 305 LYS A C 1
ATOM 2379 O O . LYS A 1 305 ? -20.596 -5.541 -22.087 1.00 94.69 305 LYS A O 1
ATOM 2384 N N . GLU A 1 306 ? -19.311 -4.081 -23.200 1.00 95.00 306 GLU A N 1
ATOM 2385 C CA . GLU A 1 306 ? -19.031 -4.967 -24.335 1.00 95.00 306 GLU A CA 1
ATOM 2386 C C . GLU A 1 306 ? -17.750 -5.770 -24.052 1.00 95.00 306 GLU A C 1
ATOM 2388 O O . GLU A 1 306 ? -17.712 -6.964 -24.344 1.00 95.00 306 GLU A O 1
ATOM 2393 N N . HIS A 1 307 ? -16.784 -5.154 -23.359 1.00 96.69 307 HIS A N 1
ATOM 2394 C CA . HIS A 1 307 ? -15.497 -5.740 -22.954 1.00 96.69 307 HIS A CA 1
ATOM 2395 C C . HIS A 1 307 ? -15.432 -6.182 -21.472 1.00 96.69 307 HIS A C 1
ATOM 2397 O O . HIS A 1 307 ? -14.366 -6.548 -20.974 1.00 96.69 307 HIS A O 1
ATOM 2403 N N . ALA A 1 308 ? -16.555 -6.164 -20.741 1.00 97.56 308 ALA A N 1
ATOM 2404 C CA . ALA A 1 308 ? -16.619 -6.577 -19.335 1.00 97.56 308 ALA A CA 1
ATOM 2405 C C . ALA A 1 308 ? -17.862 -7.411 -18.993 1.00 97.56 308 ALA A C 1
ATOM 2407 O O . ALA A 1 308 ? -18.976 -7.155 -19.451 1.00 97.56 308 ALA A O 1
ATOM 2408 N N . VAL A 1 309 ? -17.678 -8.410 -18.125 1.00 98.00 309 VAL A N 1
ATOM 2409 C CA . VAL A 1 309 ? -18.719 -9.357 -17.709 1.00 98.00 309 VAL A CA 1
ATOM 2410 C C . VAL A 1 309 ? -18.841 -9.393 -16.188 1.00 98.00 309 VAL A C 1
ATOM 2412 O O . VAL A 1 309 ? -17.926 -9.834 -15.495 1.00 98.00 309 VAL A O 1
ATOM 2415 N N . ASP A 1 310 ? -20.012 -9.017 -15.673 1.00 97.62 310 ASP A N 1
ATOM 2416 C CA . ASP A 1 310 ? -20.398 -9.216 -14.271 1.00 97.62 310 ASP A CA 1
ATOM 2417 C C . ASP A 1 310 ? -20.414 -10.717 -13.908 1.00 97.62 310 ASP A C 1
ATOM 2419 O O . ASP A 1 310 ? -21.052 -11.531 -14.587 1.00 97.62 310 ASP A O 1
ATOM 2423 N N . LYS A 1 311 ? -19.701 -11.091 -12.838 1.00 97.00 311 LYS A N 1
ATOM 2424 C CA . LYS A 1 311 ? -19.596 -12.466 -12.320 1.00 97.00 311 LYS A CA 1
ATOM 2425 C C . LYS A 1 311 ? -20.278 -12.676 -10.964 1.00 97.00 311 LYS A C 1
ATOM 2427 O O . LYS A 1 311 ? -20.248 -13.799 -10.469 1.00 97.00 311 LYS A O 1
ATOM 2432 N N . GLY A 1 312 ? -20.896 -11.648 -10.378 1.00 94.69 312 GLY A N 1
ATOM 2433 C CA . GLY A 1 312 ? -21.432 -11.671 -9.013 1.00 94.69 312 GLY A CA 1
ATOM 2434 C C . GLY A 1 312 ? -20.681 -10.690 -8.117 1.00 94.69 312 GLY A C 1
ATOM 2435 O O . GLY A 1 312 ? -21.004 -9.502 -8.116 1.00 94.69 312 GLY A O 1
ATOM 2436 N N . LEU A 1 313 ? -19.685 -11.173 -7.374 1.00 95.94 313 LEU A N 1
ATOM 2437 C CA . LEU A 1 313 ? -18.817 -10.383 -6.490 1.00 95.94 313 LEU A CA 1
ATOM 2438 C C . LEU A 1 313 ? -17.771 -9.523 -7.229 1.00 95.94 313 LEU A C 1
ATOM 2440 O O . LEU A 1 313 ? -17.248 -8.562 -6.666 1.00 95.94 313 LEU A O 1
ATOM 2444 N N . TYR A 1 314 ? -17.461 -9.855 -8.483 1.00 98.06 314 TYR A N 1
ATOM 2445 C CA . TYR A 1 314 ? -16.413 -9.214 -9.281 1.00 98.06 314 TYR A CA 1
ATOM 2446 C C . TYR A 1 314 ? -16.840 -9.036 -10.746 1.00 98.06 314 TYR A C 1
ATOM 2448 O O . TYR A 1 314 ? -17.800 -9.660 -11.209 1.00 98.06 314 TYR A O 1
ATOM 2456 N N . TYR A 1 315 ? -16.117 -8.190 -11.473 1.00 98.50 315 TYR A N 1
ATOM 2457 C CA . TYR A 1 315 ? -16.156 -8.077 -12.927 1.00 98.50 315 TYR A CA 1
ATOM 2458 C C . TYR A 1 315 ? -14.951 -8.791 -13.534 1.00 98.50 315 TYR A C 1
ATOM 2460 O O . TYR A 1 315 ? -13.839 -8.716 -13.014 1.00 98.50 315 TYR A O 1
ATOM 2468 N N . ALA A 1 316 ? -15.174 -9.466 -14.654 1.00 98.31 316 ALA A N 1
ATOM 2469 C CA . ALA A 1 316 ? -14.122 -9.982 -15.514 1.00 98.31 316 ALA A CA 1
ATOM 2470 C C . ALA A 1 316 ? -14.062 -9.081 -16.753 1.00 98.31 316 ALA A C 1
ATOM 2472 O O . ALA A 1 316 ? -14.988 -9.126 -17.565 1.00 98.31 316 ALA A O 1
ATOM 2473 N N . ALA A 1 317 ? -13.033 -8.243 -16.854 1.00 98.38 317 ALA A N 1
ATOM 2474 C CA . ALA A 1 317 ? -12.912 -7.194 -17.867 1.00 98.38 317 ALA A CA 1
ATOM 2475 C C . ALA A 1 317 ? -11.643 -7.373 -18.704 1.00 98.38 317 ALA A C 1
ATOM 2477 O O . ALA A 1 317 ? -10.632 -7.852 -18.195 1.00 98.38 317 ALA A O 1
ATOM 2478 N N . GLU A 1 318 ? -11.686 -7.006 -19.980 1.00 98.56 318 GLU A N 1
ATOM 2479 C CA . GLU A 1 318 ? -10.502 -7.018 -20.840 1.00 98.56 318 GLU A CA 1
ATOM 2480 C C . GLU A 1 318 ? -9.531 -5.891 -20.464 1.00 98.56 318 GLU A C 1
ATOM 2482 O O . GLU A 1 318 ? -9.935 -4.759 -20.183 1.00 98.56 318 GLU A O 1
ATOM 2487 N N . GLY A 1 319 ? -8.237 -6.208 -20.470 1.00 98.12 319 GLY A N 1
ATOM 2488 C CA . GLY A 1 319 ? -7.184 -5.259 -20.142 1.00 98.12 319 GLY A CA 1
ATOM 2489 C C . GLY A 1 319 ? -5.772 -5.799 -20.346 1.00 98.12 319 GLY A C 1
ATOM 2490 O O . GLY A 1 319 ? -5.555 -6.921 -20.821 1.00 98.12 319 GLY A O 1
ATOM 2491 N N . THR A 1 320 ? -4.802 -4.977 -19.961 1.00 98.50 320 THR A N 1
ATOM 2492 C CA . THR A 1 320 ? -3.367 -5.278 -19.970 1.00 98.50 320 THR A CA 1
ATOM 2493 C C . THR A 1 320 ? -2.754 -5.037 -18.601 1.00 98.50 320 THR A C 1
ATOM 2495 O O . THR A 1 320 ? -3.187 -4.151 -17.865 1.00 98.50 320 THR A O 1
ATOM 2498 N N . ILE A 1 321 ? -1.722 -5.817 -18.281 1.00 98.62 321 ILE A N 1
ATOM 2499 C CA . ILE A 1 321 ? -0.865 -5.593 -17.116 1.00 98.62 321 ILE A CA 1
ATOM 2500 C C . ILE A 1 321 ? 0.587 -5.544 -17.589 1.00 98.62 321 ILE A C 1
ATOM 2502 O O . ILE A 1 321 ? 1.048 -6.442 -18.309 1.00 98.62 321 ILE A O 1
ATOM 2506 N N . SER A 1 322 ? 1.303 -4.521 -17.139 1.00 98.38 322 SER A N 1
ATOM 2507 C CA . SER A 1 322 ? 2.719 -4.306 -17.413 1.00 98.38 322 SER A CA 1
ATOM 2508 C C . SER A 1 322 ? 3.483 -4.114 -16.102 1.00 98.38 322 SER A C 1
ATOM 2510 O O . SER A 1 322 ? 2.969 -3.558 -15.132 1.00 98.38 322 SER A O 1
ATOM 2512 N N . VAL A 1 323 ? 4.727 -4.584 -16.061 1.00 97.06 323 VAL A N 1
ATOM 2513 C CA . VAL A 1 323 ? 5.612 -4.464 -14.887 1.00 97.06 323 VAL A CA 1
ATOM 2514 C C . VAL A 1 323 ? 6.892 -3.733 -15.292 1.00 97.06 323 VAL A C 1
ATOM 2516 O O . VAL A 1 323 ? 7.243 -3.779 -16.473 1.00 97.06 323 VAL A O 1
ATOM 2519 N N . PRO A 1 324 ? 7.602 -3.057 -14.376 1.00 96.25 324 PRO A N 1
ATOM 2520 C CA . PRO A 1 324 ? 8.832 -2.352 -14.716 1.00 96.25 324 PRO A CA 1
ATOM 2521 C C . PRO A 1 324 ? 9.862 -3.269 -15.392 1.00 96.25 324 PRO A C 1
ATOM 2523 O O . PRO A 1 324 ? 10.019 -4.439 -15.031 1.00 96.25 324 PRO A O 1
ATOM 2526 N N . ILE A 1 325 ? 10.596 -2.736 -16.369 1.00 96.62 325 ILE A N 1
ATOM 2527 C CA . ILE A 1 325 ? 11.812 -3.374 -16.876 1.00 96.62 325 ILE A CA 1
ATOM 2528 C C . ILE A 1 325 ? 12.874 -3.229 -15.785 1.00 96.62 325 ILE A C 1
ATOM 2530 O O . ILE A 1 325 ? 13.207 -2.109 -15.394 1.00 96.62 325 ILE A O 1
ATOM 2534 N N . THR A 1 326 ? 13.386 -4.356 -15.286 1.00 95.81 326 THR A N 1
ATOM 2535 C CA . THR A 1 326 ? 14.289 -4.391 -14.130 1.00 95.81 326 THR A CA 1
ATOM 2536 C C . THR A 1 326 ? 15.601 -5.125 -14.384 1.00 95.81 326 THR A C 1
ATOM 2538 O O . THR A 1 326 ? 15.678 -6.022 -15.227 1.00 95.81 326 THR A O 1
ATOM 2541 N N . LEU A 1 327 ? 16.627 -4.756 -13.612 1.00 96.31 327 LEU A N 1
ATOM 2542 C CA . LEU A 1 327 ? 17.915 -5.446 -13.510 1.00 96.31 327 LEU A CA 1
ATOM 2543 C C . LEU A 1 327 ? 18.195 -5.910 -12.077 1.00 96.31 327 LEU A C 1
ATOM 2545 O O . LEU A 1 327 ? 17.854 -5.222 -11.113 1.00 96.31 327 LEU A O 1
ATOM 2549 N N . THR A 1 328 ? 18.913 -7.027 -11.940 1.00 94.06 328 THR A N 1
ATOM 2550 C CA . THR A 1 328 ? 19.619 -7.360 -10.692 1.00 94.06 328 THR A CA 1
ATOM 2551 C C . THR A 1 328 ? 20.820 -6.433 -10.478 1.00 94.06 328 THR A C 1
ATOM 2553 O O . THR A 1 328 ? 21.338 -5.833 -11.424 1.00 94.06 328 THR A O 1
ATOM 2556 N N . ALA A 1 329 ? 21.324 -6.372 -9.242 1.00 91.56 329 ALA A N 1
ATOM 2557 C CA . ALA A 1 329 ? 22.549 -5.646 -8.905 1.00 91.56 329 ALA A CA 1
ATOM 2558 C C . ALA A 1 329 ? 23.751 -6.030 -9.795 1.00 91.56 329 ALA A C 1
ATOM 2560 O O . ALA A 1 329 ? 24.484 -5.156 -10.254 1.00 91.56 329 ALA A O 1
ATOM 2561 N N . GLU A 1 330 ? 23.930 -7.320 -10.111 1.00 92.38 330 GLU A N 1
ATOM 2562 C CA . GLU A 1 330 ? 25.001 -7.778 -11.009 1.00 92.38 330 GLU A CA 1
ATOM 2563 C C . GLU A 1 330 ? 24.852 -7.235 -12.436 1.00 92.38 330 GLU A C 1
ATOM 2565 O O . GLU A 1 330 ? 25.825 -6.776 -13.037 1.00 92.38 330 GLU A O 1
ATOM 2570 N N . GLN A 1 331 ? 23.633 -7.276 -12.982 1.00 96.00 331 GLN A N 1
ATOM 2571 C CA . GLN A 1 331 ? 23.345 -6.772 -14.324 1.00 96.00 331 GLN A CA 1
ATOM 2572 C C . GLN A 1 331 ? 23.538 -5.254 -14.390 1.00 96.00 331 GLN A C 1
ATOM 2574 O O . GLN A 1 331 ? 24.183 -4.762 -15.315 1.00 96.00 331 GLN A O 1
ATOM 2579 N N . TYR A 1 332 ? 23.043 -4.521 -13.388 1.00 95.44 332 TYR A N 1
ATOM 2580 C CA . TYR A 1 332 ? 23.236 -3.076 -13.275 1.00 95.44 332 TYR A CA 1
ATOM 2581 C C . TYR A 1 332 ? 24.728 -2.712 -13.221 1.00 95.44 332 TYR A C 1
ATOM 2583 O O . TYR A 1 332 ? 25.200 -1.871 -13.982 1.00 95.44 332 TYR A O 1
ATOM 2591 N N . LYS A 1 333 ? 25.508 -3.429 -12.406 1.00 94.44 333 LYS A N 1
ATOM 2592 C CA . LYS A 1 333 ? 26.963 -3.259 -12.282 1.00 94.44 333 LYS A CA 1
ATOM 2593 C C . LYS A 1 333 ? 27.723 -3.573 -13.575 1.00 94.44 333 LYS A C 1
ATOM 2595 O O . LYS A 1 333 ? 28.717 -2.915 -13.880 1.00 94.44 333 LYS A O 1
ATOM 2600 N N . ALA A 1 334 ? 27.263 -4.555 -14.352 1.00 96.31 334 ALA A N 1
ATOM 2601 C CA . ALA A 1 334 ? 27.818 -4.847 -15.671 1.00 96.31 334 ALA A CA 1
ATOM 2602 C C . ALA A 1 334 ? 27.515 -3.721 -16.679 1.00 96.31 334 ALA A C 1
ATOM 2604 O O . ALA A 1 334 ? 28.413 -3.301 -17.412 1.00 96.31 334 ALA A O 1
ATOM 2605 N N . LEU A 1 335 ? 26.280 -3.209 -16.684 1.00 96.50 335 LEU A N 1
ATOM 2606 C CA . LEU A 1 335 ? 25.830 -2.101 -17.532 1.00 96.50 335 LEU A CA 1
ATOM 2607 C C . LEU A 1 335 ? 26.575 -0.791 -17.215 1.00 96.50 335 LEU A C 1
ATOM 2609 O O . LEU A 1 335 ? 27.080 -0.137 -18.128 1.00 96.50 335 LEU A O 1
ATOM 2613 N N . ASP A 1 336 ? 26.725 -0.436 -15.934 1.00 94.12 336 ASP A N 1
ATOM 2614 C CA . ASP A 1 336 ? 27.513 0.729 -15.505 1.00 94.12 336 ASP A CA 1
ATOM 2615 C C . ASP A 1 336 ? 28.996 0.600 -15.909 1.00 94.12 336 ASP A C 1
ATOM 2617 O O . ASP A 1 336 ? 29.615 1.567 -16.372 1.00 94.12 336 ASP A O 1
ATOM 2621 N N . GLY A 1 337 ? 29.531 -0.625 -15.840 1.00 95.00 337 GLY A N 1
ATOM 2622 C CA . GLY A 1 337 ? 30.847 -1.011 -16.354 1.00 95.00 337 GLY A CA 1
ATOM 2623 C C . GLY A 1 337 ? 30.986 -1.002 -17.885 1.00 95.00 337 GLY A C 1
ATOM 2624 O O . GLY A 1 337 ? 32.072 -1.299 -18.387 1.00 95.00 337 GLY A O 1
ATOM 2625 N N . GLY A 1 338 ? 29.932 -0.651 -18.630 1.00 95.19 338 GLY A N 1
ATOM 2626 C CA . GLY A 1 338 ? 29.944 -0.511 -20.088 1.00 95.19 338 GLY A CA 1
ATOM 2627 C C . GLY A 1 338 ? 29.595 -1.780 -20.872 1.00 95.19 338 GLY A C 1
ATOM 2628 O O . GLY A 1 338 ? 29.916 -1.856 -22.058 1.00 95.19 338 GLY A O 1
ATOM 2629 N N . ALA A 1 339 ? 28.967 -2.781 -20.248 1.00 97.12 339 ALA A N 1
ATOM 2630 C CA . ALA A 1 339 ? 28.355 -3.887 -20.981 1.00 97.12 339 ALA A CA 1
ATOM 2631 C C . ALA A 1 339 ? 27.051 -3.445 -21.667 1.00 97.12 339 ALA A C 1
ATOM 2633 O O . ALA A 1 339 ? 26.313 -2.610 -21.149 1.00 97.12 339 ALA A O 1
ATOM 2634 N N . GLU A 1 340 ? 26.736 -4.057 -22.808 1.00 97.50 340 GLU A N 1
ATOM 2635 C CA . GLU A 1 340 ? 25.419 -3.953 -23.442 1.00 97.50 340 GLU A CA 1
ATOM 2636 C C . GLU A 1 340 ? 24.546 -5.142 -23.007 1.00 97.50 340 GLU A C 1
ATOM 2638 O O . GLU A 1 340 ? 25.014 -6.285 -23.001 1.00 97.50 340 GLU A O 1
ATOM 2643 N N . LEU A 1 341 ? 23.284 -4.893 -22.643 1.00 97.62 341 LEU A N 1
ATOM 2644 C CA . LEU A 1 341 ? 22.340 -5.910 -22.163 1.00 97.62 341 LEU A CA 1
ATOM 2645 C C . LEU A 1 341 ? 21.137 -6.035 -23.103 1.00 97.62 341 LEU A C 1
ATOM 2647 O O . LEU A 1 341 ? 20.454 -5.054 -23.371 1.00 97.62 341 LEU A O 1
ATOM 2651 N N . GLU A 1 342 ? 20.826 -7.245 -23.568 1.00 97.50 342 GLU A N 1
ATOM 2652 C CA . GLU A 1 342 ? 19.615 -7.509 -24.357 1.00 97.50 342 GLU A CA 1
ATOM 2653 C C . GLU A 1 342 ? 18.423 -7.768 -23.415 1.00 97.50 342 GLU A C 1
ATOM 2655 O O . GLU A 1 342 ? 18.329 -8.838 -22.808 1.00 97.50 342 GLU A O 1
ATOM 2660 N N . LEU A 1 343 ? 17.518 -6.793 -23.277 1.00 96.88 343 LEU A N 1
ATOM 2661 C CA . LEU A 1 343 ? 16.378 -6.842 -22.352 1.00 96.88 343 LEU A CA 1
ATOM 2662 C C . LEU A 1 343 ? 15.053 -7.018 -23.098 1.00 96.88 343 LEU A C 1
ATOM 2664 O O . LEU A 1 343 ? 14.870 -6.473 -24.184 1.00 96.88 343 LEU A O 1
ATOM 2668 N N . VAL A 1 344 ? 14.118 -7.757 -22.494 1.00 96.31 344 VAL A N 1
ATOM 2669 C CA . VAL A 1 344 ? 12.748 -7.918 -23.009 1.00 96.31 344 VAL A CA 1
ATOM 2670 C C . VAL A 1 344 ? 11.942 -6.654 -22.713 1.00 96.31 344 VAL A C 1
ATOM 2672 O O . VAL A 1 344 ? 11.796 -6.276 -21.551 1.00 96.31 344 VAL A O 1
ATOM 2675 N N . THR A 1 345 ? 11.420 -6.019 -23.763 1.00 95.50 345 THR A N 1
ATOM 2676 C CA . THR A 1 345 ? 10.541 -4.838 -23.687 1.00 95.50 345 THR A CA 1
ATOM 2677 C C . THR A 1 345 ? 9.058 -5.209 -23.728 1.00 95.50 345 THR A C 1
ATOM 2679 O O . THR A 1 345 ? 8.219 -4.425 -23.295 1.00 95.50 345 THR A O 1
ATOM 2682 N N . ASP A 1 346 ? 8.717 -6.420 -24.177 1.00 96.94 346 ASP A N 1
ATOM 2683 C CA . ASP A 1 346 ? 7.348 -6.942 -24.204 1.00 96.94 346 ASP A CA 1
ATOM 2684 C C . ASP A 1 346 ? 7.380 -8.486 -24.152 1.00 96.94 346 ASP A C 1
ATOM 2686 O O . ASP A 1 346 ? 7.870 -9.137 -25.077 1.00 96.94 346 ASP A O 1
ATOM 2690 N N . GLU A 1 347 ? 6.885 -9.096 -23.066 1.00 96.06 347 GLU A N 1
ATOM 2691 C CA . GLU A 1 347 ? 6.938 -10.562 -22.866 1.00 96.06 347 GLU A CA 1
ATOM 2692 C C . GLU A 1 347 ? 5.921 -11.315 -23.747 1.00 96.06 347 GLU A C 1
ATOM 2694 O O . GLU A 1 347 ? 6.064 -12.517 -23.970 1.00 96.06 347 GLU A O 1
ATOM 2699 N N . LEU A 1 348 ? 4.892 -10.626 -24.258 1.00 95.81 348 LEU A N 1
ATOM 2700 C CA . LEU A 1 348 ? 3.803 -11.220 -25.047 1.00 95.81 348 LEU A CA 1
ATOM 2701 C C . LEU A 1 348 ? 4.211 -11.438 -26.510 1.00 95.81 348 LEU A C 1
ATOM 2703 O O . LEU A 1 348 ? 3.834 -12.425 -27.139 1.00 95.81 348 LEU A O 1
ATOM 2707 N N . THR A 1 349 ? 4.987 -10.504 -27.053 1.00 96.88 349 THR A N 1
ATOM 2708 C CA . THR A 1 349 ? 5.567 -10.548 -28.401 1.00 96.88 349 THR A CA 1
ATOM 2709 C C . THR A 1 349 ? 6.989 -11.115 -28.405 1.00 96.88 349 THR A C 1
ATOM 2711 O O . THR A 1 349 ? 7.455 -11.583 -29.445 1.00 96.88 349 THR A O 1
ATOM 2714 N N . GLY A 1 350 ? 7.677 -11.083 -27.257 1.00 95.88 350 GLY A N 1
ATOM 2715 C CA . GLY A 1 350 ? 9.102 -11.384 -27.150 1.00 95.88 350 GLY A CA 1
ATOM 2716 C C . GLY A 1 350 ? 9.994 -10.287 -27.739 1.00 95.88 350 GLY A C 1
ATOM 2717 O O . GLY A 1 350 ? 11.126 -10.584 -28.129 1.00 95.88 350 GLY A O 1
ATOM 2718 N N . GLU A 1 351 ? 9.497 -9.048 -27.851 1.00 96.62 351 GLU A N 1
ATOM 2719 C CA . GLU A 1 351 ? 10.304 -7.905 -28.282 1.00 96.62 351 GLU A CA 1
ATOM 2720 C C . GLU A 1 351 ? 11.455 -7.669 -27.300 1.00 96.62 351 GLU A C 1
ATOM 2722 O O . GLU A 1 351 ? 11.307 -7.791 -26.080 1.00 96.62 351 GLU A O 1
ATOM 2727 N N . LYS A 1 352 ? 12.621 -7.327 -27.851 1.00 96.69 352 LYS A N 1
ATOM 2728 C CA . LYS A 1 352 ? 13.801 -6.966 -27.081 1.00 96.69 352 LYS A CA 1
ATOM 2729 C C . LYS A 1 352 ? 14.469 -5.720 -27.633 1.00 96.69 352 LYS A C 1
ATOM 2731 O O . LYS A 1 352 ? 14.532 -5.534 -28.849 1.00 96.69 352 LYS A O 1
ATOM 2736 N N . LYS A 1 353 ? 15.078 -4.951 -26.735 1.00 96.06 353 LYS A N 1
ATOM 2737 C CA . LYS A 1 353 ? 16.017 -3.876 -27.062 1.00 96.06 353 LYS A CA 1
ATOM 2738 C C . LYS A 1 353 ? 17.341 -4.092 -26.334 1.00 96.06 353 LYS A C 1
ATOM 2740 O O . LYS A 1 353 ? 17.374 -4.598 -25.213 1.00 96.06 353 LYS A O 1
ATOM 2745 N N . THR A 1 354 ? 18.432 -3.659 -26.955 1.00 97.56 354 THR A N 1
ATOM 2746 C CA . THR A 1 354 ? 19.714 -3.504 -26.262 1.00 97.56 354 THR A CA 1
ATOM 2747 C C . THR A 1 354 ? 19.653 -2.265 -25.377 1.00 97.56 354 THR A C 1
ATOM 2749 O O . THR A 1 354 ? 19.396 -1.177 -25.885 1.00 97.56 354 THR A O 1
ATOM 2752 N N . LEU A 1 355 ? 19.908 -2.413 -24.081 1.00 97.81 355 LEU A N 1
ATOM 2753 C CA . LEU A 1 355 ? 20.194 -1.319 -23.160 1.00 97.81 355 LEU A CA 1
ATOM 2754 C C . LEU A 1 355 ? 21.712 -1.156 -23.036 1.00 97.81 355 LEU A C 1
ATOM 2756 O O . LEU A 1 355 ? 22.433 -2.140 -22.850 1.00 97.81 355 LEU A O 1
ATOM 2760 N N . LYS A 1 356 ? 22.196 0.082 -23.119 1.00 96.69 356 LYS A N 1
ATOM 2761 C CA . LYS A 1 356 ? 23.613 0.432 -22.951 1.00 96.69 356 LYS A CA 1
ATOM 2762 C C . LYS A 1 356 ? 23.768 1.765 -22.222 1.00 96.69 356 LYS A C 1
ATOM 2764 O O . LYS A 1 356 ? 22.827 2.551 -22.152 1.00 96.69 356 LYS A O 1
ATOM 2769 N N . LYS A 1 357 ? 24.961 2.030 -21.694 1.00 95.81 357 LYS A N 1
ATOM 2770 C CA . LYS A 1 357 ? 25.329 3.320 -21.092 1.00 95.81 357 LYS A CA 1
ATOM 2771 C C . LYS A 1 357 ? 25.453 4.406 -22.165 1.00 95.81 357 LYS A C 1
ATOM 2773 O O . LYS A 1 357 ? 25.998 4.133 -23.233 1.00 95.81 357 LYS A O 1
ATOM 2778 N N . ALA A 1 358 ? 24.940 5.605 -21.893 1.00 93.56 358 ALA A N 1
ATOM 2779 C CA . ALA A 1 358 ? 24.915 6.694 -22.869 1.00 93.56 358 ALA A CA 1
ATOM 2780 C C . ALA A 1 358 ? 26.297 7.359 -23.045 1.00 93.56 358 ALA A C 1
ATOM 2782 O O . ALA A 1 358 ? 26.983 7.674 -22.069 1.00 93.56 358 ALA A O 1
ATOM 2783 N N . GLU A 1 359 ? 26.677 7.644 -24.292 1.00 90.38 359 GLU A N 1
ATOM 2784 C CA . GLU A 1 359 ? 27.760 8.567 -24.651 1.00 90.38 359 GLU A CA 1
ATOM 2785 C C . GLU A 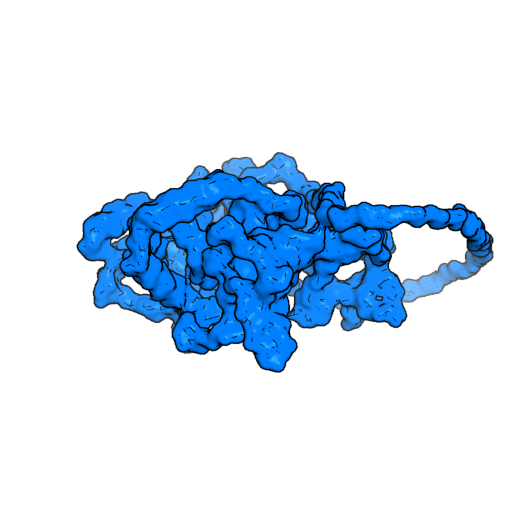1 359 ? 27.372 10.020 -24.315 1.00 90.38 359 GLU A C 1
ATOM 2787 O O . GLU A 1 359 ? 28.235 10.831 -23.964 1.00 90.38 359 GLU A O 1
ATOM 2792 N N . THR A 1 360 ? 26.068 10.335 -24.370 1.00 82.94 360 THR A N 1
ATOM 2793 C CA . THR A 1 360 ? 25.504 11.680 -24.161 1.00 82.94 360 THR A CA 1
ATOM 2794 C C . THR A 1 360 ? 24.614 11.769 -22.899 1.00 82.94 360 THR A C 1
ATOM 2796 O O . THR A 1 360 ? 23.393 11.904 -23.011 1.00 82.94 360 THR A O 1
ATOM 2799 N N . PRO A 1 361 ? 25.179 11.758 -21.671 1.00 78.31 361 PRO A N 1
ATOM 2800 C CA . PRO A 1 361 ? 24.411 11.658 -20.420 1.00 78.31 361 PRO A CA 1
ATOM 2801 C C . PRO A 1 361 ? 23.592 12.906 -20.024 1.00 78.31 361 PRO A C 1
ATOM 2803 O O . PRO A 1 361 ? 23.072 12.977 -18.915 1.00 78.31 361 PRO A O 1
ATOM 2806 N N . GLU A 1 362 ? 23.461 13.908 -20.902 1.00 81.62 362 GLU A N 1
ATOM 2807 C CA . GLU A 1 362 ? 22.569 15.065 -20.695 1.00 81.62 362 GLU A CA 1
ATOM 2808 C C . GLU A 1 362 ? 21.080 14.685 -20.843 1.00 81.62 362 GLU A C 1
ATOM 2810 O O . GLU A 1 362 ? 20.216 15.389 -20.322 1.00 81.62 362 GLU A O 1
ATOM 2815 N N . TYR A 1 363 ? 20.781 13.564 -21.514 1.00 80.25 363 TYR A N 1
ATOM 2816 C CA . TYR A 1 363 ? 19.414 13.088 -21.775 1.00 80.25 363 TYR A CA 1
ATOM 2817 C C . TYR A 1 363 ? 19.001 11.855 -20.950 1.00 80.25 363 TYR A C 1
ATOM 2819 O O . TYR A 1 363 ? 17.809 11.580 -20.834 1.00 80.25 363 TYR A O 1
ATOM 2827 N N . GLY A 1 364 ? 19.961 11.139 -20.358 1.00 89.56 364 GLY A N 1
ATOM 2828 C CA . GLY A 1 364 ? 19.749 9.984 -19.477 1.00 89.56 364 GLY A CA 1
ATOM 2829 C C . GLY A 1 364 ? 21.050 9.209 -19.242 1.00 89.56 364 GLY A C 1
ATOM 2830 O O . GLY A 1 364 ? 21.994 9.333 -20.018 1.00 89.56 364 GLY A O 1
ATOM 2831 N N . GLU A 1 365 ? 21.120 8.415 -18.174 1.00 94.12 365 GLU A N 1
ATOM 2832 C CA . GLU A 1 365 ? 22.290 7.578 -17.842 1.00 94.12 365 GLU A CA 1
ATOM 2833 C C . GLU A 1 365 ? 22.521 6.458 -18.869 1.00 94.12 365 GLU A C 1
ATOM 2835 O O . GLU A 1 365 ? 23.660 6.112 -19.203 1.00 94.12 365 GLU A O 1
ATOM 2840 N N . TYR A 1 366 ? 21.423 5.902 -19.380 1.00 96.06 366 TYR A N 1
ATOM 2841 C CA . TYR A 1 366 ? 21.393 4.758 -20.281 1.00 96.06 366 TYR A CA 1
ATOM 2842 C C . TYR A 1 366 ? 20.483 5.050 -21.479 1.00 96.06 366 TYR A C 1
ATOM 2844 O O . TYR A 1 366 ? 19.715 6.012 -21.480 1.00 96.06 366 TYR A O 1
ATOM 2852 N N . VAL A 1 367 ? 20.561 4.222 -22.516 1.00 95.69 367 VAL A N 1
ATOM 2853 C CA . VAL A 1 367 ? 19.749 4.343 -23.732 1.00 95.69 367 VAL A CA 1
ATOM 2854 C C . VAL A 1 367 ? 19.353 2.968 -24.255 1.00 95.69 367 VAL A C 1
ATOM 2856 O O . VAL A 1 367 ? 20.174 2.047 -24.314 1.00 95.69 367 VAL A O 1
ATOM 2859 N N . PHE A 1 368 ? 18.086 2.830 -24.641 1.00 95.31 368 PHE A N 1
ATOM 2860 C CA . PHE A 1 368 ? 17.588 1.668 -25.362 1.00 95.31 368 PHE A CA 1
ATOM 2861 C C . PHE A 1 368 ? 17.789 1.857 -26.874 1.00 95.31 368 PHE A C 1
ATOM 2863 O O . PHE A 1 368 ? 17.239 2.777 -27.473 1.00 95.31 368 PHE A O 1
ATOM 2870 N N . GLY A 1 369 ? 18.539 0.958 -27.512 1.00 92.19 369 GLY A N 1
ATOM 2871 C CA . GLY A 1 369 ? 18.801 0.988 -28.953 1.00 92.19 369 GLY A CA 1
ATOM 2872 C C . GLY A 1 369 ? 19.921 1.955 -29.358 1.00 92.19 369 GLY A C 1
ATOM 2873 O O . GLY A 1 369 ? 21.046 1.871 -28.859 1.00 92.19 369 GLY A O 1
ATOM 2874 N N . ASP A 1 370 ? 19.634 2.830 -30.322 1.00 88.44 370 ASP A N 1
ATOM 2875 C CA . ASP A 1 370 ? 20.572 3.826 -30.856 1.00 88.44 370 ASP A CA 1
ATOM 2876 C C . ASP A 1 370 ? 20.297 5.215 -30.240 1.00 88.44 370 ASP A C 1
ATOM 2878 O O . ASP A 1 370 ? 19.145 5.614 -30.073 1.00 88.44 370 ASP A O 1
ATOM 2882 N N . GLU A 1 371 ? 21.341 5.996 -29.942 1.00 88.44 371 GLU A N 1
ATOM 2883 C CA . GLU A 1 371 ? 21.195 7.376 -29.440 1.00 88.44 371 GLU A CA 1
ATOM 2884 C C . GLU A 1 371 ? 20.496 8.303 -30.446 1.00 88.44 371 GLU A C 1
ATOM 2886 O O . GLU A 1 371 ? 19.911 9.314 -30.054 1.00 88.44 371 GLU A O 1
ATOM 2891 N N . ALA A 1 372 ? 20.489 7.936 -31.732 1.00 87.94 372 ALA A N 1
ATOM 2892 C CA . ALA A 1 372 ? 19.708 8.603 -32.768 1.00 87.94 372 ALA A CA 1
ATOM 2893 C C . ALA A 1 372 ? 18.184 8.374 -32.656 1.00 87.94 372 ALA A C 1
ATOM 2895 O O . ALA A 1 372 ? 17.424 9.144 -33.248 1.00 87.94 372 ALA A O 1
ATOM 2896 N N . GLU A 1 373 ? 17.727 7.348 -31.926 1.00 88.00 373 GLU A N 1
ATOM 2897 C CA . GLU A 1 373 ? 16.302 7.103 -31.640 1.00 88.00 373 GLU A CA 1
ATOM 2898 C C . GLU A 1 373 ? 15.823 7.868 -30.395 1.00 88.00 373 GLU A C 1
ATOM 2900 O O . GLU A 1 373 ? 14.656 8.250 -30.320 1.00 88.00 373 GLU A O 1
ATOM 2905 N N . GLY A 1 374 ? 16.731 8.160 -29.457 1.00 88.56 374 GLY A N 1
ATOM 2906 C CA . GLY A 1 374 ? 16.476 9.042 -28.316 1.00 88.56 374 GLY A CA 1
ATOM 2907 C C . GLY A 1 374 ? 15.715 8.418 -27.140 1.00 88.56 374 GLY A C 1
ATOM 2908 O O . GLY A 1 374 ? 15.210 9.158 -26.298 1.00 88.56 374 GLY A O 1
ATOM 2909 N N . ASP A 1 375 ? 15.637 7.086 -27.054 1.00 92.56 375 ASP A N 1
ATOM 2910 C CA . ASP A 1 375 ? 15.011 6.350 -25.939 1.00 92.56 375 ASP A CA 1
ATOM 2911 C C . ASP A 1 375 ? 15.962 6.265 -24.723 1.00 92.56 375 ASP A C 1
ATOM 2913 O O . ASP A 1 375 ? 16.371 5.188 -24.281 1.00 92.56 375 ASP A O 1
ATOM 2917 N N . TYR A 1 376 ? 16.387 7.437 -24.241 1.00 94.44 376 TYR A N 1
ATOM 2918 C CA . TYR A 1 376 ? 17.223 7.598 -23.050 1.00 94.44 376 TYR A CA 1
ATOM 2919 C C . TYR A 1 376 ? 16.422 7.317 -21.780 1.00 94.44 376 TYR A C 1
ATOM 2921 O O . TYR A 1 376 ? 15.247 7.669 -21.699 1.00 94.44 376 TYR A O 1
ATOM 2929 N N . VAL A 1 377 ? 17.074 6.733 -20.774 1.00 95.44 377 VAL A N 1
ATOM 2930 C CA . VAL A 1 377 ? 16.483 6.409 -19.473 1.00 95.44 377 VAL A CA 1
ATOM 2931 C C . VAL A 1 377 ? 17.430 6.735 -18.319 1.00 95.44 377 VAL A C 1
ATOM 2933 O O . VAL A 1 377 ? 18.654 6.665 -18.443 1.00 95.44 377 VAL A O 1
ATOM 2936 N N . MET A 1 378 ? 16.837 7.063 -17.178 1.00 94.62 378 MET A N 1
ATOM 2937 C CA . MET A 1 378 ? 17.483 7.090 -15.867 1.00 94.62 378 MET A CA 1
ATOM 2938 C C . MET A 1 378 ? 17.200 5.776 -15.135 1.00 94.62 378 MET A C 1
ATOM 2940 O O . MET A 1 378 ? 16.230 5.083 -15.453 1.00 94.62 378 MET A O 1
ATOM 2944 N N . SER A 1 379 ? 18.028 5.438 -14.149 1.00 94.12 379 SER A N 1
ATOM 2945 C CA . SER A 1 379 ? 17.829 4.273 -13.281 1.00 94.12 379 SER A CA 1
ATOM 2946 C C . SER A 1 379 ? 17.351 4.655 -11.876 1.00 94.12 379 SER A C 1
ATOM 2948 O O . SER A 1 379 ? 17.506 5.791 -11.425 1.00 94.12 379 SER A O 1
ATOM 2950 N N . THR A 1 380 ? 16.743 3.714 -11.151 1.00 93.00 380 THR A N 1
ATOM 2951 C CA . THR A 1 380 ? 16.441 3.858 -9.716 1.00 93.00 380 THR A CA 1
ATOM 2952 C C . THR A 1 380 ? 16.447 2.496 -9.029 1.00 93.00 380 THR A C 1
ATOM 2954 O O . THR A 1 380 ? 15.828 1.552 -9.509 1.00 93.00 380 THR A O 1
ATOM 2957 N N . TYR A 1 381 ? 17.152 2.396 -7.902 1.00 93.12 381 TYR A N 1
ATOM 2958 C CA . TYR A 1 381 ? 17.151 1.213 -7.042 1.00 93.12 381 TYR A CA 1
ATOM 2959 C C . TYR A 1 381 ? 15.887 1.186 -6.172 1.00 93.12 381 TYR A C 1
ATOM 2961 O O . TYR A 1 381 ? 15.539 2.179 -5.533 1.00 93.12 381 TYR A O 1
ATOM 2969 N N . ASN A 1 382 ? 15.203 0.044 -6.138 1.00 91.62 382 ASN A N 1
ATOM 2970 C CA . ASN A 1 382 ? 14.095 -0.226 -5.234 1.00 91.62 382 ASN A CA 1
ATOM 2971 C C . ASN A 1 382 ? 14.594 -1.167 -4.115 1.00 91.62 382 ASN A C 1
ATOM 2973 O O . ASN A 1 382 ? 14.842 -2.346 -4.390 1.00 91.62 382 ASN A O 1
ATOM 2977 N N . PRO A 1 383 ? 14.740 -0.687 -2.865 1.00 90.12 383 PRO A N 1
ATOM 2978 C CA . PRO A 1 383 ? 15.381 -1.460 -1.804 1.00 90.12 383 PRO A CA 1
ATOM 2979 C C . PRO A 1 383 ? 14.582 -2.705 -1.413 1.00 90.12 383 PRO A C 1
ATOM 2981 O O . PRO A 1 383 ? 15.182 -3.763 -1.217 1.00 90.12 383 PRO A O 1
ATOM 2984 N N . ASP A 1 384 ? 13.247 -2.618 -1.369 1.00 88.62 384 ASP A N 1
ATOM 2985 C CA . ASP A 1 384 ? 12.350 -3.720 -0.987 1.00 88.62 384 ASP A CA 1
ATOM 2986 C C . ASP A 1 384 ? 12.542 -4.953 -1.887 1.00 88.62 384 ASP A C 1
ATOM 2988 O O . ASP A 1 384 ? 12.778 -6.059 -1.396 1.00 88.62 384 ASP A O 1
ATOM 2992 N N . SER A 1 385 ? 12.541 -4.752 -3.210 1.00 89.06 385 SER A N 1
ATOM 2993 C CA . SER A 1 385 ? 12.788 -5.811 -4.201 1.00 89.06 385 SER A CA 1
ATOM 2994 C C . SER A 1 385 ? 14.268 -6.154 -4.411 1.00 89.06 385 SER A C 1
ATOM 2996 O O . SER A 1 385 ? 14.572 -7.255 -4.868 1.00 89.06 385 SER A O 1
ATOM 2998 N N . GLY A 1 386 ? 15.192 -5.236 -4.103 1.00 89.81 386 GLY A N 1
ATOM 2999 C CA . GLY A 1 386 ? 16.618 -5.382 -4.415 1.00 89.81 386 GLY A CA 1
ATOM 3000 C C . GLY A 1 386 ? 16.953 -5.215 -5.907 1.00 89.81 386 GLY A C 1
ATOM 3001 O O . GLY A 1 386 ? 18.016 -5.659 -6.348 1.00 89.81 386 GLY A O 1
ATOM 3002 N N . LEU A 1 387 ? 16.055 -4.613 -6.695 1.00 93.25 387 LEU A N 1
ATOM 3003 C CA . LEU A 1 387 ? 16.182 -4.459 -8.149 1.00 93.25 387 LEU A CA 1
ATOM 3004 C C . LEU A 1 387 ? 16.304 -2.992 -8.570 1.00 93.25 387 LEU A C 1
ATOM 3006 O O . LEU A 1 387 ? 15.802 -2.091 -7.902 1.00 93.25 387 LEU A O 1
ATOM 3010 N N . TYR A 1 388 ? 16.920 -2.763 -9.727 1.00 95.31 388 TYR A N 1
ATOM 3011 C CA . TYR A 1 388 ? 16.911 -1.466 -10.405 1.00 95.31 388 TYR A CA 1
ATOM 3012 C C . TYR A 1 388 ? 15.787 -1.436 -11.438 1.00 95.31 388 TYR A C 1
ATOM 3014 O O . TYR A 1 388 ? 15.699 -2.365 -12.239 1.00 95.31 388 TYR A O 1
ATOM 3022 N N . SER A 1 389 ? 14.969 -0.383 -11.456 1.00 95.00 389 SER A N 1
ATOM 3023 C CA . SER A 1 389 ? 14.032 -0.060 -12.542 1.00 95.00 389 SER A CA 1
ATOM 3024 C C . SER A 1 389 ? 14.537 1.126 -13.376 1.00 95.00 389 SER A C 1
ATOM 3026 O O . SER A 1 389 ? 15.510 1.793 -13.009 1.00 95.00 389 SER A O 1
ATOM 3028 N N . PHE A 1 390 ? 13.874 1.391 -14.506 1.00 95.56 390 PHE A N 1
ATOM 3029 C CA . PHE A 1 390 ? 14.181 2.509 -15.405 1.00 95.56 390 PHE A CA 1
ATOM 3030 C C . PHE A 1 390 ? 12.978 3.428 -15.611 1.00 95.56 390 PHE A C 1
ATOM 3032 O O . PHE A 1 390 ? 11.845 2.953 -15.648 1.00 95.56 390 PHE A O 1
ATOM 3039 N N . TRP A 1 391 ? 13.227 4.719 -15.830 1.00 93.75 391 TRP A N 1
ATOM 3040 C CA . TRP A 1 391 ? 12.208 5.734 -16.135 1.00 93.75 391 TRP A CA 1
ATOM 3041 C C . TRP A 1 391 ? 12.747 6.809 -17.090 1.00 93.75 391 TRP A C 1
ATOM 3043 O O . TRP A 1 391 ? 13.963 6.978 -17.213 1.00 93.75 391 TRP A O 1
ATOM 3053 N N . ALA A 1 392 ? 11.867 7.533 -17.793 1.00 89.81 392 ALA A N 1
ATOM 3054 C CA . ALA A 1 392 ? 12.277 8.577 -18.739 1.00 89.81 392 ALA A CA 1
ATOM 3055 C C . ALA A 1 392 ? 11.190 9.611 -19.070 1.00 89.81 392 ALA A C 1
ATOM 3057 O O . ALA A 1 392 ? 10.161 9.263 -19.652 1.00 89.81 392 ALA A O 1
ATOM 3058 N N . ASN A 1 393 ? 11.533 10.896 -18.878 1.00 75.62 393 ASN A N 1
ATOM 3059 C CA . ASN A 1 393 ? 10.635 12.067 -18.818 1.00 75.62 393 ASN A CA 1
ATOM 3060 C C . ASN A 1 393 ? 9.704 12.002 -17.596 1.00 75.62 393 ASN A C 1
ATOM 3062 O O . ASN A 1 393 ? 9.150 10.950 -17.337 1.00 75.62 393 ASN A O 1
ATOM 3066 N N . SER A 1 394 ? 9.562 13.094 -16.830 1.00 77.38 394 SER A N 1
ATOM 3067 C CA . SER A 1 394 ? 8.589 13.222 -15.717 1.00 77.38 394 SER A CA 1
ATOM 3068 C C . SER A 1 394 ? 8.434 11.999 -14.787 1.00 77.38 394 SER A C 1
ATOM 3070 O O . SER A 1 394 ? 7.343 11.687 -14.330 1.00 77.38 394 SER A O 1
ATOM 3072 N N . ALA A 1 395 ? 9.546 11.299 -14.521 1.00 77.12 395 ALA A N 1
ATOM 3073 C CA . ALA A 1 395 ? 9.598 10.033 -13.783 1.00 77.12 395 ALA A CA 1
ATOM 3074 C C . ALA A 1 395 ? 8.727 8.874 -14.339 1.00 77.12 395 ALA A C 1
ATOM 3076 O O . ALA A 1 395 ? 8.535 7.885 -13.639 1.00 77.12 395 ALA A O 1
ATOM 3077 N N . ASP A 1 396 ? 8.271 8.936 -15.597 1.00 86.88 396 ASP A N 1
ATOM 3078 C CA . ASP A 1 396 ? 7.495 7.880 -16.263 1.00 86.88 396 ASP A CA 1
ATOM 3079 C C . ASP A 1 396 ? 8.308 6.571 -16.357 1.00 86.88 396 ASP A C 1
ATOM 3081 O O . ASP A 1 396 ? 9.250 6.452 -17.157 1.00 86.88 396 ASP A O 1
ATOM 3085 N N . THR A 1 397 ? 7.944 5.573 -15.547 1.00 93.50 397 THR A N 1
ATOM 3086 C CA . THR A 1 397 ? 8.590 4.252 -15.515 1.00 93.50 397 THR A CA 1
ATOM 3087 C C . THR A 1 397 ? 8.473 3.512 -16.851 1.00 93.50 397 THR A C 1
ATOM 3089 O O . THR A 1 397 ? 7.456 3.533 -17.543 1.00 93.50 397 THR A O 1
ATOM 3092 N N . ARG A 1 398 ? 9.550 2.822 -17.237 1.00 94.81 398 ARG A N 1
ATOM 3093 C CA . ARG A 1 398 ? 9.606 1.950 -18.414 1.00 94.81 398 ARG A CA 1
ATOM 3094 C C . ARG A 1 398 ? 9.070 0.568 -18.064 1.00 94.81 398 ARG A C 1
ATOM 3096 O O . ARG A 1 398 ? 9.800 -0.287 -17.565 1.00 94.81 398 ARG A O 1
ATOM 3103 N N . PHE A 1 399 ? 7.791 0.355 -18.348 1.00 96.00 399 PHE A N 1
ATOM 3104 C CA . PHE A 1 399 ? 7.134 -0.941 -18.217 1.00 96.00 399 PHE A CA 1
ATOM 3105 C C . PHE A 1 399 ? 7.379 -1.854 -19.431 1.00 96.00 399 PHE A C 1
ATOM 3107 O O . PHE A 1 399 ? 7.631 -1.393 -20.544 1.00 96.00 399 PHE A O 1
ATOM 3114 N N . LYS A 1 400 ? 7.254 -3.164 -19.206 1.00 96.75 400 LYS A N 1
ATOM 3115 C CA . LYS A 1 400 ? 7.080 -4.207 -20.224 1.00 96.75 400 LYS A CA 1
ATOM 3116 C C . LYS A 1 400 ? 5.746 -4.913 -20.002 1.00 96.75 400 LYS A C 1
ATOM 3118 O O . LYS A 1 400 ? 5.403 -5.250 -18.866 1.00 96.75 400 LYS A O 1
ATOM 3123 N N . ARG A 1 401 ? 4.991 -5.168 -21.072 1.00 97.81 401 ARG A N 1
ATOM 3124 C CA . ARG A 1 401 ? 3.703 -5.880 -20.977 1.00 97.81 401 ARG A CA 1
ATOM 3125 C C . ARG A 1 401 ? 3.947 -7.351 -20.633 1.00 97.81 401 ARG A C 1
ATOM 3127 O O . ARG A 1 401 ? 4.754 -8.003 -21.296 1.00 97.81 401 ARG A O 1
ATOM 3134 N N . VAL A 1 402 ? 3.251 -7.864 -19.614 1.00 98.06 402 VAL A N 1
ATOM 3135 C CA . VAL A 1 402 ? 3.363 -9.264 -19.144 1.00 98.06 402 VAL A CA 1
ATOM 3136 C C . VAL A 1 402 ? 2.067 -10.055 -19.293 1.00 98.06 402 VAL A C 1
ATOM 3138 O O . VAL A 1 402 ? 2.098 -11.282 -19.361 1.00 98.06 402 VAL A O 1
ATOM 3141 N N . TYR A 1 403 ? 0.926 -9.369 -19.367 1.00 98.38 403 TYR A N 1
ATOM 3142 C CA . TYR A 1 403 ? -0.384 -9.989 -19.532 1.00 98.38 403 TYR A CA 1
ATOM 3143 C C . TYR A 1 403 ? -1.292 -9.127 -20.411 1.00 98.38 403 TYR A C 1
ATOM 3145 O O . TYR A 1 403 ? -1.320 -7.903 -20.288 1.00 98.38 403 TYR A O 1
ATOM 3153 N N . GLN A 1 404 ? -2.063 -9.783 -21.274 1.00 98.31 404 GLN A N 1
ATOM 3154 C CA . GLN A 1 404 ? -3.176 -9.195 -22.011 1.00 98.31 404 GLN A CA 1
ATOM 3155 C C . GLN A 1 404 ? -4.304 -10.227 -22.050 1.00 98.31 404 GLN A C 1
ATOM 3157 O O . GLN A 1 404 ? -4.068 -11.385 -22.401 1.00 98.31 404 GLN A O 1
ATOM 3162 N N . GLY A 1 405 ? -5.513 -9.823 -21.666 1.00 97.94 405 GLY A N 1
ATOM 3163 C CA . GLY A 1 405 ? -6.653 -10.727 -21.542 1.00 97.94 405 GLY A CA 1
ATOM 3164 C C . GLY A 1 405 ? -7.612 -10.278 -20.449 1.00 97.94 405 GLY A C 1
ATOM 3165 O O . GLY A 1 405 ? -7.777 -9.087 -20.204 1.00 97.94 405 GLY A O 1
ATOM 3166 N N . VAL A 1 406 ? -8.251 -11.238 -19.783 1.00 98.38 406 VAL A N 1
ATOM 3167 C CA . VAL A 1 406 ? -9.255 -10.954 -18.752 1.00 98.38 406 VAL A CA 1
ATOM 3168 C C . VAL A 1 406 ? -8.584 -10.669 -17.407 1.00 98.38 406 VAL A C 1
ATOM 3170 O O . VAL A 1 406 ? -7.910 -11.535 -16.847 1.00 98.38 406 VAL A O 1
ATOM 3173 N N . VAL A 1 407 ? -8.801 -9.471 -16.872 1.00 98.69 407 VAL A N 1
ATOM 3174 C CA . VAL A 1 407 ? -8.434 -9.048 -15.516 1.00 98.69 407 VAL A CA 1
ATOM 3175 C C . VAL A 1 407 ? -9.657 -9.182 -14.600 1.00 98.69 407 VAL A C 1
ATOM 3177 O O . VAL A 1 407 ? -10.795 -8.969 -15.027 1.00 98.69 407 VAL A O 1
ATOM 3180 N N . TYR A 1 408 ? -9.450 -9.574 -13.341 1.00 98.62 408 TYR A N 1
ATOM 3181 C CA . TYR A 1 408 ? -10.530 -9.743 -12.365 1.00 98.62 408 TYR A CA 1
ATOM 3182 C C . TYR A 1 408 ? -10.566 -8.572 -11.382 1.00 98.62 408 TYR A C 1
ATOM 3184 O O . TYR A 1 408 ? -9.560 -8.261 -10.750 1.00 98.62 408 TYR A O 1
ATOM 3192 N N . VAL A 1 409 ? -11.729 -7.938 -11.231 1.00 98.69 409 VAL A N 1
ATOM 3193 C CA . VAL A 1 409 ? -11.884 -6.664 -10.513 1.00 98.69 409 VAL A CA 1
ATOM 3194 C C . VAL A 1 409 ? -13.030 -6.753 -9.512 1.00 98.69 409 VAL A C 1
ATOM 3196 O O . VAL A 1 409 ? -14.180 -6.952 -9.901 1.00 98.69 409 VAL A O 1
ATOM 3199 N N . LEU A 1 410 ? -12.741 -6.642 -8.214 1.00 98.38 410 LEU A N 1
ATOM 3200 C CA . LEU A 1 410 ? -13.756 -6.752 -7.161 1.00 98.38 410 LEU A CA 1
ATOM 3201 C C . LEU A 1 410 ? -14.752 -5.586 -7.235 1.00 98.38 410 LEU A C 1
ATOM 3203 O O . LEU A 1 410 ? -14.391 -4.449 -7.539 1.00 98.38 410 LEU A O 1
ATOM 3207 N N . LYS A 1 411 ? -16.033 -5.850 -6.955 1.00 96.94 411 LYS A N 1
ATOM 3208 C CA . LYS A 1 411 ? -17.056 -4.800 -7.025 1.00 96.94 411 LYS A CA 1
ATOM 3209 C C . LYS A 1 411 ? -16.839 -3.722 -5.970 1.00 96.94 411 LYS A C 1
ATOM 3211 O O . LYS A 1 411 ? -16.640 -4.019 -4.796 1.00 96.94 411 LYS A O 1
ATOM 3216 N N . GLY A 1 412 ? -16.927 -2.470 -6.417 1.00 96.19 412 GLY A N 1
ATOM 3217 C CA . GLY A 1 412 ? -16.593 -1.303 -5.606 1.00 96.19 412 GLY A CA 1
ATOM 3218 C C . GLY A 1 412 ? -15.097 -0.985 -5.565 1.00 96.19 412 GLY A C 1
ATOM 3219 O O . GLY A 1 412 ? -14.696 -0.125 -4.783 1.00 96.19 412 GLY A O 1
ATOM 3220 N N . ALA A 1 413 ? -14.281 -1.630 -6.411 1.00 97.94 413 ALA A N 1
ATOM 3221 C CA . ALA A 1 413 ? -12.940 -1.151 -6.711 1.00 97.94 413 ALA A CA 1
ATOM 3222 C C . ALA A 1 413 ? -12.988 0.260 -7.317 1.00 97.94 413 ALA A C 1
ATOM 3224 O O . ALA A 1 413 ? -13.979 0.652 -7.945 1.00 97.94 413 ALA A O 1
ATOM 3225 N N . CYS A 1 414 ? -11.920 1.034 -7.121 1.00 95.81 414 CYS A N 1
ATOM 3226 C CA . CYS A 1 414 ? -11.841 2.415 -7.594 1.00 95.81 414 CYS A CA 1
ATOM 3227 C C . CYS A 1 414 ? -10.561 2.687 -8.386 1.00 95.81 414 CYS A C 1
ATOM 3229 O O . CYS A 1 414 ? -9.506 2.142 -8.074 1.00 95.81 414 CYS A O 1
ATOM 3231 N N . GLU A 1 415 ? -10.664 3.583 -9.362 1.00 94.44 415 GLU A N 1
ATOM 3232 C CA . GLU A 1 415 ? -9.539 4.357 -9.889 1.00 94.44 415 GLU A CA 1
ATOM 3233 C C . GLU A 1 415 ? -9.449 5.680 -9.113 1.00 94.44 415 GLU A C 1
ATOM 3235 O O . GLU A 1 415 ? -10.486 6.301 -8.859 1.00 94.44 415 GLU A O 1
ATOM 3240 N N . GLU A 1 416 ? -8.243 6.145 -8.765 1.00 92.38 416 GLU A N 1
ATOM 3241 C CA . GLU A 1 416 ? -8.043 7.511 -8.252 1.00 92.38 416 GLU A CA 1
ATOM 3242 C C . GLU A 1 416 ? -6.633 8.074 -8.520 1.00 92.38 416 GLU A C 1
ATOM 3244 O O . GLU A 1 416 ? -5.645 7.340 -8.524 1.00 92.38 416 GLU A O 1
ATOM 3249 N N . TYR A 1 417 ? -6.511 9.395 -8.687 1.00 88.81 417 TYR A N 1
ATOM 3250 C CA . TYR A 1 417 ? -5.209 10.075 -8.712 1.00 88.81 417 TYR A CA 1
ATOM 3251 C C . TYR A 1 417 ? -4.581 10.086 -7.305 1.00 88.81 417 TYR A C 1
ATOM 3253 O O . TYR A 1 417 ? -5.191 10.583 -6.356 1.00 88.81 417 TYR A O 1
ATOM 3261 N N . TYR A 1 418 ? -3.341 9.609 -7.153 1.00 81.62 418 TYR A N 1
ATOM 3262 C CA . TYR A 1 418 ? -2.667 9.464 -5.849 1.00 81.62 418 TYR A CA 1
ATOM 3263 C C . TYR A 1 418 ? -2.599 10.786 -5.054 1.00 81.62 418 TYR A C 1
ATOM 3265 O O . TYR A 1 418 ? -2.780 10.829 -3.836 1.00 81.62 418 TYR A O 1
ATOM 3273 N N . GLY A 1 419 ? -2.423 11.909 -5.756 1.00 77.62 419 GLY A N 1
ATOM 3274 C CA . GLY A 1 419 ? -2.436 13.259 -5.178 1.00 77.62 419 GLY A CA 1
ATOM 3275 C C . GLY A 1 419 ? -3.782 13.745 -4.607 1.00 77.62 419 GLY A C 1
ATOM 3276 O O . GLY A 1 419 ? -3.796 14.782 -3.940 1.00 77.62 419 GLY A O 1
ATOM 3277 N N . TYR A 1 420 ? -4.899 13.040 -4.831 1.00 81.81 420 TYR A N 1
ATOM 3278 C CA . TYR A 1 420 ? -6.238 13.428 -4.350 1.00 81.81 420 TYR A CA 1
ATOM 3279 C C . TYR A 1 420 ? -6.708 12.674 -3.096 1.00 81.81 420 TYR A C 1
ATOM 3281 O O . TYR A 1 420 ? -7.751 13.015 -2.538 1.00 81.81 420 TYR A O 1
ATOM 3289 N N . PHE A 1 421 ? -5.902 11.750 -2.563 1.00 87.38 421 PHE A N 1
ATOM 3290 C CA . PHE A 1 421 ? -6.233 10.949 -1.374 1.00 87.38 421 PHE A CA 1
ATOM 3291 C C . PHE A 1 421 ? -6.638 11.785 -0.145 1.00 87.38 421 PHE A C 1
ATOM 3293 O O . PHE A 1 421 ? -7.498 11.373 0.635 1.00 87.38 421 PHE A O 1
ATOM 3300 N N . ASP A 1 422 ? -6.041 12.971 0.014 1.00 83.06 422 ASP A N 1
ATOM 3301 C CA . ASP A 1 422 ? -6.325 13.917 1.102 1.00 83.06 422 ASP A CA 1
ATOM 3302 C C . ASP A 1 422 ? -7.542 14.832 0.862 1.00 83.06 422 ASP A C 1
ATOM 3304 O O . ASP A 1 422 ? -7.873 15.657 1.716 1.00 83.06 422 ASP A O 1
ATOM 3308 N N . MET A 1 423 ? -8.239 14.711 -0.269 1.00 81.81 423 MET A N 1
ATOM 3309 C CA . MET A 1 423 ? -9.469 15.463 -0.514 1.00 81.81 423 MET A CA 1
ATOM 3310 C C . MET A 1 423 ? -10.672 14.785 0.174 1.00 81.81 423 MET A C 1
ATOM 3312 O O . MET A 1 423 ? -10.829 13.564 0.074 1.00 81.81 423 MET A O 1
ATOM 3316 N N . PRO A 1 424 ? -11.562 15.540 0.854 1.00 73.38 424 PRO A N 1
ATOM 3317 C CA . PRO A 1 424 ? -12.818 14.995 1.373 1.00 73.38 424 PRO A CA 1
ATOM 3318 C C . PRO A 1 424 ? -13.660 14.396 0.240 1.00 73.38 424 PRO A C 1
ATOM 3320 O O . PRO A 1 424 ? -13.739 14.990 -0.838 1.00 73.38 424 PRO A O 1
ATOM 3323 N N . ARG A 1 425 ? -14.313 13.246 0.465 1.00 68.75 425 ARG A N 1
ATOM 3324 C CA . ARG A 1 425 ? -15.022 12.495 -0.596 1.00 68.75 425 ARG A CA 1
ATOM 3325 C C . ARG A 1 425 ? -16.106 13.338 -1.276 1.00 68.75 425 ARG A C 1
ATOM 3327 O O . ARG A 1 425 ? -16.302 13.236 -2.477 1.00 68.75 425 ARG A O 1
ATOM 3334 N N . GLU A 1 426 ? -16.763 14.210 -0.522 1.00 73.75 426 GLU A N 1
ATOM 3335 C CA . GLU A 1 426 ? -17.777 15.163 -0.979 1.00 73.75 426 GLU A CA 1
ATOM 3336 C C . GLU A 1 426 ? -17.228 16.355 -1.789 1.00 73.75 426 GLU A C 1
ATOM 3338 O O . GLU A 1 426 ? -18.006 17.116 -2.363 1.00 73.75 426 GLU A O 1
ATOM 3343 N N . SER A 1 427 ? -15.903 16.539 -1.822 1.00 78.81 427 SER A N 1
ATOM 3344 C CA . SER A 1 427 ? -15.203 17.540 -2.646 1.00 78.81 427 SER A CA 1
ATOM 3345 C C . SER A 1 427 ? -14.617 16.953 -3.936 1.00 78.81 427 SER A C 1
ATOM 3347 O O . SER A 1 427 ? -14.179 17.709 -4.803 1.00 78.81 427 SER A O 1
ATOM 3349 N N . ILE A 1 428 ? -14.600 15.624 -4.062 1.00 77.06 428 ILE A N 1
ATOM 3350 C CA . ILE A 1 428 ? -14.145 14.899 -5.248 1.00 77.06 428 ILE A CA 1
ATOM 3351 C C . ILE A 1 428 ? -15.324 14.770 -6.224 1.00 77.06 428 ILE A C 1
ATOM 3353 O O . ILE A 1 428 ? -16.460 14.525 -5.820 1.00 77.06 428 ILE A O 1
ATOM 3357 N N . VAL A 1 429 ? -15.059 14.949 -7.519 1.00 83.44 429 VAL A N 1
ATOM 3358 C CA . VAL A 1 429 ? -16.050 14.759 -8.587 1.00 83.44 429 VAL A CA 1
ATOM 3359 C C . VAL A 1 429 ? -15.724 13.459 -9.303 1.00 83.44 429 VAL A C 1
ATOM 3361 O O . VAL A 1 429 ? -14.623 13.310 -9.826 1.00 83.44 429 VAL A O 1
ATOM 3364 N N . GLU A 1 430 ? -16.682 12.535 -9.325 1.00 84.38 430 GLU A N 1
ATOM 3365 C CA . GLU A 1 430 ? -16.547 11.269 -10.041 1.00 84.38 430 GLU A CA 1
ATOM 3366 C C . GLU A 1 430 ? -16.432 11.525 -11.552 1.00 84.38 430 GLU A C 1
ATOM 3368 O O . GLU A 1 430 ? -17.352 12.052 -12.184 1.00 84.38 430 GLU A O 1
ATOM 3373 N N . SER A 1 431 ? -15.247 11.249 -12.100 1.00 80.19 431 SER A N 1
ATOM 3374 C CA . SER A 1 431 ? -14.852 11.560 -13.478 1.00 80.19 431 SER A CA 1
ATOM 3375 C C . SER A 1 431 ? -13.473 10.960 -13.808 1.00 80.19 431 SER A C 1
ATOM 3377 O O . SER A 1 431 ? -12.640 10.874 -12.898 1.00 80.19 431 SER A O 1
ATOM 3379 N N . PRO A 1 432 ? -13.188 10.618 -15.084 1.00 77.62 432 PRO A N 1
ATOM 3380 C CA . PRO A 1 432 ? -11.876 10.128 -15.513 1.00 77.62 432 PRO A CA 1
ATOM 3381 C C . PRO A 1 432 ? -10.724 11.057 -15.114 1.00 77.62 432 PRO A C 1
ATOM 3383 O O . PRO A 1 432 ? -10.837 12.278 -15.248 1.00 77.62 432 PRO A O 1
ATOM 3386 N N . GLY A 1 433 ? -9.624 10.477 -14.625 1.00 74.06 433 GLY A N 1
ATOM 3387 C CA . GLY A 1 433 ? -8.453 11.229 -14.155 1.00 74.06 433 GLY A CA 1
ATOM 3388 C C . GLY A 1 433 ? -8.635 11.932 -12.802 1.00 74.06 433 GLY A C 1
ATOM 3389 O O . GLY A 1 433 ? -7.810 12.766 -12.436 1.00 74.06 433 GLY A O 1
ATOM 3390 N N . ASN A 1 434 ? -9.704 11.625 -12.060 1.00 83.19 434 ASN A N 1
ATOM 3391 C CA . ASN A 1 434 ? -9.927 12.118 -10.699 1.00 83.19 434 ASN A CA 1
ATOM 3392 C C . ASN A 1 434 ? -10.206 10.953 -9.742 1.00 83.19 434 ASN A C 1
ATOM 3394 O O . ASN A 1 434 ? -9.308 10.521 -9.026 1.00 83.19 434 ASN A O 1
ATOM 3398 N N . TYR A 1 435 ? -11.433 10.432 -9.789 1.00 88.44 435 TYR A N 1
ATOM 3399 C CA . TYR A 1 435 ? -11.930 9.286 -9.031 1.00 88.44 435 TYR A CA 1
ATOM 3400 C C . TYR A 1 435 ? -13.040 8.622 -9.845 1.00 88.44 435 TYR A C 1
ATOM 3402 O O . TYR A 1 435 ? -13.900 9.331 -10.376 1.00 88.44 435 TYR A O 1
ATOM 3410 N N . ARG A 1 436 ? -13.056 7.290 -9.912 1.00 92.19 436 ARG A N 1
ATOM 3411 C CA . ARG A 1 436 ? -14.151 6.508 -10.507 1.00 92.19 436 ARG A CA 1
ATOM 3412 C C . ARG A 1 436 ? -14.363 5.208 -9.745 1.00 92.19 436 ARG A C 1
ATOM 3414 O O . ARG A 1 436 ? -13.394 4.505 -9.466 1.00 92.19 436 ARG A O 1
ATOM 3421 N N . VAL A 1 437 ? -15.611 4.834 -9.474 1.00 94.44 437 VAL A N 1
ATOM 3422 C CA . VAL A 1 437 ? -15.950 3.434 -9.182 1.00 94.44 437 VAL A CA 1
ATOM 3423 C C . VAL A 1 437 ? -15.875 2.618 -10.477 1.00 94.44 437 VAL A C 1
ATOM 3425 O O . VAL A 1 437 ? -16.360 3.039 -11.526 1.00 94.44 437 VAL A O 1
ATOM 3428 N N . MET A 1 438 ? -15.272 1.433 -10.404 1.00 96.31 438 MET A N 1
ATOM 3429 C CA . MET A 1 438 ? -15.198 0.495 -11.524 1.00 96.31 438 MET A CA 1
ATOM 3430 C C . MET A 1 438 ? -16.523 -0.269 -11.653 1.00 96.31 438 MET A C 1
ATOM 3432 O O . MET A 1 438 ? -16.716 -1.305 -11.014 1.00 96.31 438 MET A O 1
ATOM 3436 N N . ASP A 1 439 ? -17.460 0.270 -12.440 1.00 95.44 439 ASP A N 1
ATOM 3437 C CA . ASP A 1 439 ? -18.771 -0.339 -12.724 1.00 95.44 439 ASP A CA 1
ATOM 3438 C C . ASP A 1 439 ? -18.914 -0.888 -14.156 1.00 95.44 439 ASP A C 1
ATOM 3440 O O . ASP A 1 439 ? -19.860 -1.628 -14.433 1.00 95.44 439 ASP A O 1
ATOM 3444 N N . PHE A 1 440 ? -17.952 -0.572 -15.033 1.00 95.94 440 PHE A N 1
ATOM 3445 C CA . PHE A 1 440 ? -17.886 -0.998 -16.435 1.00 95.94 440 PHE A CA 1
ATOM 3446 C C . PHE A 1 440 ? -19.118 -0.604 -17.270 1.00 95.94 440 PHE A C 1
ATOM 3448 O O . PHE A 1 440 ? -19.531 -1.311 -18.192 1.00 95.94 440 PHE A O 1
ATOM 3455 N N . ASN A 1 441 ? -19.735 0.537 -16.953 1.00 91.31 441 ASN A N 1
ATOM 3456 C CA . ASN A 1 441 ? -20.897 1.064 -17.663 1.00 91.31 441 ASN A CA 1
ATOM 3457 C C . ASN A 1 441 ? -20.709 2.541 -18.077 1.00 91.31 441 ASN A C 1
ATOM 3459 O O . ASN A 1 441 ? -21.662 3.325 -18.079 1.00 91.31 441 ASN A O 1
ATOM 3463 N N . GLU A 1 442 ? -19.494 2.938 -18.469 1.00 85.62 442 GLU A N 1
ATOM 3464 C CA . GLU A 1 442 ? -19.231 4.313 -18.906 1.00 85.62 442 GLU A CA 1
ATOM 3465 C C . GLU A 1 442 ? -19.923 4.677 -20.233 1.00 85.62 442 GLU A C 1
ATOM 3467 O O . GLU A 1 442 ? -19.546 4.232 -21.315 1.00 85.62 442 GLU A O 1
ATOM 3472 N N . GLU A 1 443 ? -20.900 5.586 -20.164 1.00 77.06 443 GLU A N 1
ATOM 3473 C CA . GLU A 1 443 ? -21.560 6.191 -21.331 1.00 77.06 443 GLU A CA 1
ATOM 3474 C C . GLU A 1 443 ? -21.164 7.675 -21.481 1.00 77.06 443 GLU A C 1
ATOM 3476 O O . GLU A 1 443 ? -21.988 8.591 -21.415 1.00 77.06 443 GLU A O 1
ATOM 3481 N N . GLY A 1 444 ? -19.858 7.921 -21.644 1.00 75.38 444 GLY A N 1
ATOM 3482 C CA . GLY A 1 444 ? -19.276 9.261 -21.773 1.00 75.38 444 GLY A CA 1
ATOM 3483 C C . GLY A 1 444 ? -19.512 9.934 -23.141 1.00 75.38 444 GLY A C 1
ATOM 3484 O O . GLY A 1 444 ? -19.653 9.259 -24.162 1.00 75.38 444 GLY A O 1
ATOM 3485 N N . PRO A 1 445 ? -19.484 11.284 -23.226 1.00 75.62 445 PRO A N 1
ATOM 3486 C CA . PRO A 1 445 ? -19.666 12.021 -24.486 1.00 75.62 445 PRO A CA 1
ATOM 3487 C C . PRO A 1 445 ? -18.506 11.850 -25.485 1.00 75.62 445 PRO A C 1
ATOM 3489 O O . PRO A 1 445 ? -18.638 12.252 -26.641 1.00 75.62 445 PRO A O 1
ATOM 3492 N N . TYR A 1 446 ? -17.389 11.263 -25.045 1.00 81.94 446 TYR A N 1
ATOM 3493 C CA . TYR A 1 446 ? -16.229 10.899 -25.863 1.00 81.94 446 TYR A CA 1
ATOM 3494 C C . TYR A 1 446 ? -16.111 9.375 -26.075 1.00 81.94 446 TYR A C 1
ATOM 3496 O O . TYR A 1 446 ? -15.125 8.919 -26.645 1.00 81.94 446 TYR A O 1
ATOM 3504 N N . GLY A 1 447 ? -17.121 8.604 -25.651 1.00 84.62 447 GLY A N 1
ATOM 3505 C CA . GLY A 1 447 ? -17.037 7.154 -25.461 1.00 84.62 447 GLY A CA 1
ATOM 3506 C C . GLY A 1 447 ? -16.605 6.774 -24.035 1.00 84.62 447 GLY A C 1
ATOM 3507 O O . GLY A 1 447 ? -16.402 7.671 -23.207 1.00 84.62 447 GLY A O 1
ATOM 3508 N N . PRO A 1 448 ? -16.485 5.466 -23.740 1.00 88.31 448 PRO A N 1
ATOM 3509 C CA . PRO A 1 448 ? -15.800 4.978 -22.542 1.00 88.31 448 PRO A CA 1
ATOM 3510 C C . PRO A 1 448 ? -14.335 5.433 -22.543 1.00 88.31 448 PRO A C 1
ATOM 3512 O O . PRO A 1 448 ? -13.735 5.600 -23.608 1.00 88.31 448 PRO A O 1
ATOM 3515 N N . GLN A 1 449 ? -13.755 5.672 -21.370 1.00 92.25 449 GLN A N 1
ATOM 3516 C CA . GLN A 1 449 ? -12.332 5.976 -21.194 1.00 92.25 449 GLN A CA 1
ATOM 3517 C C . GLN A 1 449 ? -11.721 4.881 -20.311 1.00 92.25 449 GLN A C 1
ATOM 3519 O O . GLN A 1 449 ? -12.244 4.672 -19.219 1.00 92.25 449 GLN A O 1
ATOM 3524 N N . PRO A 1 450 ? -10.646 4.185 -20.720 1.00 94.25 450 PRO A N 1
ATOM 3525 C CA . PRO A 1 450 ? -10.132 3.052 -19.953 1.00 94.25 450 PRO A CA 1
ATOM 3526 C C . PRO A 1 450 ? -9.817 3.441 -18.503 1.00 94.25 450 PRO A C 1
ATOM 3528 O O . PRO A 1 450 ? -9.446 4.588 -18.232 1.00 94.25 450 PRO A O 1
ATOM 3531 N N . TYR A 1 451 ? -9.993 2.508 -17.567 1.00 96.06 451 TYR A N 1
ATOM 3532 C CA . TYR A 1 451 ? -9.477 2.680 -16.209 1.00 96.06 451 TYR A CA 1
ATOM 3533 C C . TYR A 1 451 ? -7.965 2.434 -16.240 1.00 96.06 451 TYR A C 1
ATOM 3535 O O . TYR A 1 451 ? -7.538 1.410 -16.775 1.00 96.06 451 TYR A O 1
ATOM 3543 N N . TYR A 1 452 ? -7.166 3.355 -15.699 1.00 94.44 452 TYR A N 1
ATOM 3544 C CA . TYR A 1 452 ? -5.707 3.336 -15.840 1.00 94.44 452 TYR A CA 1
ATOM 3545 C C . TYR A 1 452 ? -4.964 3.745 -14.557 1.00 94.44 452 TYR A C 1
ATOM 3547 O O . TYR A 1 452 ? -5.370 4.673 -13.855 1.00 94.44 452 TYR A O 1
ATOM 3555 N N . GLY A 1 453 ? -3.845 3.078 -14.262 1.00 94.62 453 GLY A N 1
ATOM 3556 C CA . GLY A 1 453 ? -2.950 3.448 -13.163 1.00 94.62 453 GLY A CA 1
ATOM 3557 C C . GLY A 1 453 ? -1.671 2.609 -13.101 1.00 94.62 453 GLY A C 1
ATOM 3558 O O . GLY A 1 453 ? -1.654 1.468 -13.553 1.00 94.62 453 GLY A O 1
ATOM 3559 N N . ASN A 1 454 ? -0.613 3.181 -12.520 1.00 94.00 454 ASN A N 1
ATOM 3560 C CA . ASN A 1 454 ? 0.710 2.574 -12.299 1.00 94.00 454 ASN A CA 1
ATOM 3561 C C . ASN A 1 454 ? 0.904 1.994 -10.884 1.00 94.00 454 ASN A C 1
ATOM 3563 O O . ASN A 1 454 ? 1.927 1.369 -10.604 1.00 94.00 454 ASN A O 1
ATOM 3567 N N . ILE A 1 455 ? -0.075 2.145 -9.987 1.00 94.06 455 ILE A N 1
ATOM 3568 C CA . ILE A 1 455 ? -0.101 1.474 -8.681 1.00 94.06 455 ILE A CA 1
ATOM 3569 C C . ILE A 1 455 ? -1.318 0.548 -8.626 1.00 94.06 455 ILE A C 1
ATOM 3571 O O . ILE A 1 455 ? -2.455 1.019 -8.649 1.00 94.06 455 ILE A O 1
ATOM 3575 N N . LEU A 1 456 ? -1.092 -0.758 -8.475 1.00 96.56 456 LEU A N 1
ATOM 3576 C CA . LEU A 1 456 ? -2.147 -1.759 -8.295 1.00 96.56 456 LEU A CA 1
ATOM 3577 C C . LEU A 1 456 ? -2.306 -2.144 -6.816 1.00 96.56 456 LEU A C 1
ATOM 3579 O O . LEU A 1 456 ? -1.439 -2.797 -6.241 1.00 96.56 456 LEU A O 1
ATOM 3583 N N . GLU A 1 457 ? -3.462 -1.842 -6.222 1.00 96.69 457 GLU A N 1
ATOM 3584 C CA . GLU A 1 457 ? -3.910 -2.487 -4.983 1.00 96.69 457 GLU A CA 1
ATOM 3585 C C . GLU A 1 457 ? -4.719 -3.741 -5.354 1.00 96.69 457 GLU A C 1
ATOM 3587 O O . GLU A 1 457 ? -5.714 -3.682 -6.086 1.00 96.69 457 GLU A O 1
ATOM 3592 N N . ARG A 1 458 ? -4.311 -4.888 -4.809 1.00 96.50 458 ARG A N 1
ATOM 3593 C CA . ARG A 1 458 ? -4.877 -6.212 -5.100 1.00 96.50 458 ARG A CA 1
ATOM 3594 C C . ARG A 1 458 ? -5.093 -7.028 -3.832 1.00 96.50 458 ARG A C 1
ATOM 3596 O O . ARG A 1 458 ? -4.446 -6.786 -2.817 1.00 96.50 458 ARG A O 1
ATOM 3603 N N . ASP A 1 459 ? -5.985 -8.009 -3.893 1.00 95.81 459 ASP A N 1
ATOM 3604 C CA . ASP A 1 459 ? -6.091 -9.027 -2.845 1.00 95.81 459 ASP A CA 1
ATOM 3605 C C . ASP A 1 459 ? -4.997 -10.116 -2.974 1.00 95.81 459 ASP A C 1
ATOM 3607 O O . ASP A 1 459 ? -4.187 -10.136 -3.909 1.00 95.81 459 ASP A O 1
ATOM 3611 N N . SER A 1 460 ? -4.988 -11.063 -2.032 1.00 95.06 460 SER A N 1
ATOM 3612 C CA . SER A 1 460 ? -4.083 -12.224 -2.035 1.00 95.06 460 SER A CA 1
ATOM 3613 C C . SER A 1 460 ? -4.399 -13.266 -3.119 1.00 95.06 460 SER A C 1
ATOM 3615 O O . SER A 1 460 ? -3.641 -14.221 -3.288 1.00 95.06 460 SER A O 1
ATOM 3617 N N . LYS A 1 461 ? -5.494 -13.090 -3.866 1.00 97.25 461 LYS A N 1
ATOM 3618 C CA . LYS A 1 461 ? -5.882 -13.892 -5.031 1.00 97.25 461 LYS A CA 1
ATOM 3619 C C . LYS A 1 461 ? -5.546 -13.189 -6.355 1.00 97.25 461 LYS A C 1
ATOM 3621 O O . LYS A 1 461 ? -5.698 -13.810 -7.401 1.00 97.25 461 LYS A O 1
ATOM 3626 N N . GLY A 1 462 ? -5.066 -11.943 -6.335 1.00 97.44 462 GLY A N 1
ATOM 3627 C CA . GLY A 1 462 ? -4.727 -11.147 -7.519 1.00 97.44 462 GLY A CA 1
ATOM 3628 C C . GLY A 1 462 ? -5.894 -10.367 -8.134 1.00 97.44 462 GLY A C 1
ATOM 3629 O O . GLY A 1 462 ? -5.754 -9.856 -9.244 1.00 97.44 462 GLY A O 1
ATOM 3630 N N . TYR A 1 463 ? -7.039 -10.260 -7.460 1.00 98.31 463 TYR A N 1
ATOM 3631 C CA . TYR A 1 463 ? -8.163 -9.459 -7.943 1.00 98.31 463 TYR A CA 1
ATOM 3632 C C . TYR A 1 463 ? -7.897 -7.982 -7.627 1.00 98.31 463 TYR A C 1
ATOM 3634 O O . TYR A 1 463 ? -7.452 -7.639 -6.528 1.00 98.31 463 TYR A O 1
ATOM 3642 N N . VAL A 1 464 ? -8.176 -7.104 -8.591 1.00 98.50 464 VAL A N 1
ATOM 3643 C CA . VAL A 1 464 ? -8.029 -5.651 -8.452 1.00 98.50 464 VAL A CA 1
ATOM 3644 C C . VAL A 1 464 ? -9.006 -5.146 -7.393 1.00 98.50 464 VAL A C 1
ATOM 3646 O O . VAL A 1 464 ? -10.216 -5.373 -7.484 1.00 98.50 464 VAL A O 1
ATOM 3649 N N . LYS A 1 465 ? -8.465 -4.438 -6.405 1.00 98.00 465 LYS A N 1
ATOM 3650 C CA . LYS A 1 465 ? -9.195 -3.730 -5.346 1.00 98.00 465 LYS A CA 1
ATOM 3651 C C . LYS A 1 465 ? -9.184 -2.220 -5.575 1.00 98.00 465 LYS A C 1
ATOM 3653 O O . LYS A 1 465 ? -10.157 -1.543 -5.261 1.00 98.00 465 LYS A O 1
ATOM 3658 N N . ALA A 1 466 ? -8.104 -1.686 -6.134 1.00 97.06 466 ALA A N 1
ATOM 3659 C CA . ALA A 1 466 ? -8.042 -0.346 -6.706 1.00 97.06 466 ALA A CA 1
ATOM 3660 C C . ALA A 1 466 ? -6.868 -0.253 -7.686 1.00 97.06 466 ALA A C 1
ATOM 3662 O O . ALA A 1 466 ? -5.915 -1.026 -7.587 1.00 97.06 466 ALA A O 1
ATOM 3663 N N . ILE A 1 467 ? -6.913 0.728 -8.581 1.00 96.38 467 ILE A N 1
ATOM 3664 C CA . ILE A 1 467 ? -5.712 1.219 -9.262 1.00 96.38 467 ILE A CA 1
ATOM 3665 C C . ILE A 1 467 ? -5.553 2.699 -8.942 1.00 96.38 467 ILE A C 1
ATOM 3667 O O . ILE A 1 467 ? -6.541 3.427 -8.818 1.00 96.38 467 ILE A O 1
ATOM 3671 N N . TYR A 1 468 ? -4.315 3.148 -8.807 1.00 94.19 468 TYR A N 1
ATOM 3672 C CA . TYR A 1 468 ? -4.016 4.553 -8.595 1.00 94.19 468 TYR A CA 1
ATOM 3673 C C . TYR A 1 468 ? -3.029 5.040 -9.639 1.00 94.19 468 TYR A C 1
ATOM 3675 O O . TYR A 1 468 ? -2.079 4.336 -9.984 1.00 94.19 468 TYR A O 1
ATOM 3683 N N . PHE A 1 469 ? -3.262 6.254 -10.130 1.00 90.19 469 PHE A N 1
ATOM 3684 C CA . PHE A 1 469 ? -2.316 6.925 -11.007 1.00 90.19 469 PHE A CA 1
ATOM 3685 C C . PHE A 1 469 ? -1.454 7.900 -10.199 1.00 90.19 469 PHE A C 1
ATOM 3687 O O . PHE A 1 469 ? -1.969 8.805 -9.533 1.00 90.19 469 PHE A O 1
ATOM 3694 N N . GLN A 1 470 ? -0.143 7.695 -10.256 1.00 83.94 470 GLN A N 1
ATOM 3695 C CA . GLN A 1 470 ? 0.891 8.574 -9.727 1.00 83.94 470 GLN A CA 1
ATOM 3696 C C . GLN A 1 470 ? 1.659 9.173 -10.911 1.00 83.94 470 GLN A C 1
ATOM 3698 O O . GLN A 1 470 ? 2.420 8.467 -11.566 1.00 83.94 470 GLN A O 1
ATOM 3703 N N . GLY A 1 471 ? 1.482 10.476 -11.136 1.00 70.00 471 GLY A N 1
ATOM 3704 C CA . GLY A 1 471 ? 2.284 11.292 -12.050 1.00 70.00 471 GLY A CA 1
ATOM 3705 C C . GLY A 1 471 ? 2.716 12.613 -11.397 1.00 70.00 471 GLY A C 1
ATOM 3706 O O . GLY A 1 471 ? 2.252 12.932 -10.294 1.00 70.00 471 GLY A O 1
ATOM 3707 N N . ASP A 1 472 ? 3.595 13.338 -12.097 1.00 50.31 472 ASP A N 1
ATOM 3708 C CA . ASP A 1 472 ? 4.214 14.641 -11.744 1.00 50.31 472 ASP A CA 1
ATOM 3709 C C . ASP A 1 472 ? 3.225 15.749 -11.285 1.00 50.31 472 ASP A C 1
ATOM 3711 O O . ASP A 1 472 ? 2.156 15.925 -11.919 1.00 50.31 472 ASP A O 1
#

Foldseek 3Di:
DDDFDWDLDDPADPDDDDDDDDDDDDDDDDDDDDDDDDDDDDDDDDDDDDDPDQQQDDDPDDAAPDDPDPPQVLLAAKKAAQQARQKIKGWFADALVQRQQIKIWIWGQDLPDPSLQPLSGITTDFIWGHNDDVPDFWDWTDGVVVVRPPDTWTWGCDPVSWIATDDPDPNGHIIDHQPPQADPSVLSQFADWVLSCAPDDLVNLVQNLCVLVQLNQEDDPDVVNNVVSVVRPRGHNDAYNVRDDCSNAHLSSVQNSVVSVVCSVVDDPVVNVVLNVVVVPDAFDPCLSVDDPDDWKKKWWQLADVQWDDPDQKIWGWIWIWDFFKDAPVRVVVQLVFDWDWTQLASSVRDTWIKHADPDPVQARIATHDVVVVRHWYWDADSNRSIIGIAGPQRHTRIYISGGTIAIAGFGAKEAESVCSSPRPVRWDADPHHMHGRPNHDPDPVGTDIRIAGHFDADPSRHGRYHYHYTD

Radius of gyration: 25.71 Å; chains: 1; bounding box: 76×52×72 Å

InterPro domains:
  IPR025582 YARHG domain [PF13308] (190-264)
  IPR025582 YARHG domain [SM01324] (180-265)
  IPR028080 Domain of unknown function DUF4454 [PF14628] (271-472)
  IPR038434 YARHG domain superfamily [G3DSA:1.20.58.1690] (182-263)

Organism: Clostridium symbiosum (NCBI:txid1512)

Secondary structure (DSSP, 8-state):
-PPP-EEE--SS--PPP-----------------------------------------PPPP-----S--TTGGG-EEEEETT-TTEEEEEE---TT-TTEEEEEEEEE--SGGGGG-SSEEEEEEEEEEE--TT--EEEEE-GGGTS-S-EEEEEE-TTS-EEEESSSSS-EEEEEHHHHSSSGGGGTS---GGGGTT--HHHHHHHHHHHHHTTTB--SSHHHHHHHHH-TT----B-TTS--GGGS-HHHHHHHHHHHHHHHH--HHHHHHHHHHHHTPPPPTTGGGS-SSS--EEEE--SSSSEEE-SSEEEEEEEEEEE-EE-HHHHHHHHTT--EEEEEETTTTEEEEEEE-S-TTS-SEEES-TTT--EEEEEEETTTTEEEEE-STT-B-EEEEEEEEEEEEEEEEEEEGGGTTS-GGG--BBTTTEEE--S----BTB---EEESEEEE-TT--EEEEEE---